Protein AF-A0A7S4B676-F1 (afdb_monomer_lite)

Sequence (400 aa):
EEYGAQPPIELLRQWMDHDGWYDLKDCSFRELVDLQFVCAMGAPGGGRNPITPRYLRHYNLTWCVDYSQTSLERIFKTIITWHLEPFPGDVQSLCTPIVQSTIAIYANIAEQLLPTPAKSHYTYNLRDISKVVQGVLQCTTKSIGTPNDLIRLWLHECLRVFADRLVEAKDTDWFYAQLDAQLDTRFKKSWAEVTETDERRLLFGDFMKEGSSEYECMPDIDALIAKTQTMLEDFNAVSKRPMELVLFPFAIEHVCRILRVIKQPYGNALLVGMGGSGRQSLTTLAAHMATFELFSIELSKNYDNTAWRDDLKRLLVQSGQECKPTVFLFSDTQVKQESMIEDINNILNAGEVPNLFASDEVSQICEGLQGKAKEVGLQETTPAAMWRLFVQMCRSNLHV

Foldseek 3Di:
DPPLDDVVLVLVLCCLVPQFDADPPPRDTDHDPDDDDDDDDDDPDPPDRDDDVSSCVSDDDDDDDDDDLVRQLVVLLVVVLVLCVVADPQLSVCSNLLSNLLVVLLVCLPVPVDADPVLNVSDGDPVLSVQLSLQLSLADNVQDNDNLFSLLSSLVSCCLSHVVSDDDPVVNVVSVVSSQVSCCPRVVDGPCRSVVDPDSDWFWAFLLDPPTRHTHTDPDQVSLQVSLVVLLVVCQVPDPDRDDDDDDSVLSSLLRSLLSQLPRQLRADDDDDDPPPCNLVSNVSSCSSVVAAEQEDDDDPPDDVVNLLVSVLVLLCVQQLVVTQYEYDDDPVNDPDPVSVVQVVCCSPQVGGPPSDDPVRLVVSLVSCPVVCVVVVPPDSDSVVSVVSSSSSSSRRYYD

Structure (mmCIF, N/CA/C/O backbone):
data_AF-A0A7S4B676-F1
#
_entry.id   AF-A0A7S4B676-F1
#
loop_
_atom_site.group_PDB
_atom_site.id
_atom_site.type_symbol
_atom_site.label_atom_id
_atom_site.label_alt_id
_atom_site.label_comp_id
_atom_site.label_asym_id
_atom_site.label_entity_id
_atom_site.label_seq_id
_atom_site.pdbx_PDB_ins_code
_atom_site.Cartn_x
_atom_site.Cartn_y
_atom_site.Cartn_z
_atom_site.occupancy
_atom_site.B_iso_or_equiv
_atom_site.auth_seq_id
_atom_site.auth_comp_id
_atom_site.auth_asym_id
_atom_site.auth_atom_id
_atom_site.pdbx_PDB_model_num
ATOM 1 N N . GLU A 1 1 ? -4.411 -16.084 28.769 1.00 56.50 1 GLU A N 1
ATOM 2 C CA . GLU A 1 1 ? -5.356 -17.140 29.185 1.00 56.50 1 GLU A CA 1
ATOM 3 C C . GLU A 1 1 ? -4.533 -18.422 29.349 1.00 56.50 1 GLU A C 1
ATOM 5 O O . GLU A 1 1 ? -3.588 -18.598 28.590 1.00 56.50 1 GLU A O 1
ATOM 10 N N . GLU A 1 2 ? -4.756 -19.185 30.424 1.00 69.50 2 GLU A N 1
ATOM 11 C CA . GLU A 1 2 ? -3.852 -20.261 30.889 1.00 69.50 2 GLU A CA 1
ATOM 12 C C . GLU A 1 2 ? -4.260 -21.660 30.384 1.00 69.50 2 GLU A C 1
ATOM 14 O O . GLU A 1 2 ? -3.425 -22.560 30.325 1.00 69.50 2 GLU A O 1
ATOM 19 N N . TYR A 1 3 ? -5.521 -21.846 29.974 1.00 76.56 3 TYR A N 1
ATOM 20 C CA . TYR A 1 3 ? -6.116 -23.156 29.683 1.00 76.56 3 TYR A CA 1
ATOM 21 C C . TYR A 1 3 ? -6.433 -23.385 28.194 1.00 76.56 3 TYR A C 1
ATOM 23 O O . TYR A 1 3 ? -7.080 -24.370 27.837 1.00 76.56 3 TYR A O 1
ATOM 31 N N . GLY A 1 4 ? -5.973 -22.503 27.307 1.00 73.88 4 GLY A N 1
ATOM 32 C CA . GLY A 1 4 ? -6.212 -22.559 25.866 1.00 73.88 4 GLY A CA 1
ATOM 33 C C . GLY A 1 4 ? -7.631 -22.161 25.445 1.00 73.88 4 GLY A C 1
ATOM 34 O O . GLY A 1 4 ? -7.992 -22.353 24.279 1.00 73.88 4 GLY A O 1
ATOM 35 N N . ALA A 1 5 ? -8.451 -21.629 26.356 1.00 79.88 5 ALA A N 1
ATOM 36 C CA . ALA A 1 5 ? -9.764 -21.104 26.017 1.00 79.88 5 ALA A CA 1
ATOM 37 C C . ALA A 1 5 ? -9.642 -19.787 25.241 1.00 79.88 5 ALA A C 1
ATOM 39 O O . ALA A 1 5 ? -8.816 -18.923 25.532 1.00 79.88 5 ALA A O 1
ATOM 40 N N . GLN A 1 6 ? -10.521 -19.617 24.256 1.00 86.25 6 GLN A N 1
ATOM 41 C CA . GLN A 1 6 ? -10.619 -18.401 23.455 1.00 86.25 6 GLN A CA 1
ATOM 42 C C . GLN A 1 6 ? -11.992 -17.775 23.729 1.00 86.25 6 GLN A C 1
ATOM 44 O O . GLN A 1 6 ? -12.964 -18.159 23.075 1.00 86.25 6 GLN A O 1
ATOM 49 N N . PRO A 1 7 ? -12.110 -16.848 24.704 1.00 88.56 7 PRO A N 1
ATOM 50 C CA . PRO A 1 7 ? -13.404 -16.328 25.151 1.00 88.56 7 PRO A CA 1
ATOM 51 C C . PRO A 1 7 ? -14.302 -15.778 24.031 1.00 88.56 7 PRO A C 1
ATOM 53 O O . PRO A 1 7 ? -15.489 -16.098 24.044 1.00 88.56 7 PRO A O 1
ATOM 56 N N . PRO A 1 8 ? -13.783 -15.045 23.018 1.00 89.06 8 PRO A N 1
ATOM 57 C CA . PRO A 1 8 ? -14.613 -14.601 21.898 1.00 89.06 8 PRO A CA 1
ATOM 58 C C . PRO A 1 8 ? -15.241 -15.762 21.114 1.00 89.06 8 PRO A C 1
ATOM 60 O O . PRO A 1 8 ? -16.403 -15.691 20.730 1.00 89.06 8 PRO A O 1
ATOM 63 N N . ILE A 1 9 ? -14.505 -16.860 20.921 1.00 90.94 9 ILE A N 1
ATOM 64 C CA . ILE A 1 9 ? -15.008 -18.052 20.224 1.00 90.94 9 ILE A CA 1
ATOM 65 C C . ILE A 1 9 ? -16.059 -18.771 21.064 1.00 90.94 9 ILE A C 1
ATOM 67 O O . ILE A 1 9 ? -17.055 -19.247 20.529 1.00 90.94 9 ILE A O 1
ATOM 71 N N . GLU A 1 10 ? -15.862 -18.852 22.379 1.00 90.81 10 GLU A N 1
ATOM 72 C CA . GLU A 1 10 ? -16.831 -19.493 23.269 1.00 90.81 10 GLU A CA 1
ATOM 73 C C . GLU A 1 10 ? -18.144 -18.703 23.358 1.00 90.81 10 GLU A C 1
ATOM 75 O O . GLU A 1 10 ? -19.202 -19.322 23.435 1.00 90.81 10 GLU A O 1
ATOM 80 N N . LEU A 1 11 ? -18.102 -17.370 23.254 1.00 91.06 11 LEU A N 1
ATOM 81 C CA . LEU A 1 11 ? -19.306 -16.542 23.142 1.00 91.06 11 LEU A CA 1
ATOM 82 C C . LEU A 1 11 ? -20.070 -16.823 21.838 1.00 91.06 11 LEU A C 1
ATOM 84 O O . LEU A 1 11 ? -21.281 -17.034 21.861 1.00 91.06 11 LEU A O 1
ATOM 88 N N . LEU A 1 12 ? -19.363 -16.884 20.705 1.00 92.50 12 LEU A N 1
ATOM 89 C CA . LEU A 1 12 ? -19.975 -17.226 19.416 1.00 92.50 12 LEU A CA 1
ATOM 90 C C . LEU A 1 12 ? -20.537 -18.654 19.419 1.00 92.50 12 LEU A C 1
ATOM 92 O O . LEU A 1 12 ? -21.626 -18.895 18.904 1.00 92.50 12 LEU A O 1
ATOM 96 N N . ARG A 1 13 ? -19.838 -19.600 20.055 1.00 92.19 13 ARG A N 1
ATOM 97 C CA . ARG A 1 13 ? -20.337 -20.965 20.249 1.00 92.19 13 ARG A CA 1
ATOM 98 C C . ARG A 1 13 ? -21.592 -20.990 21.121 1.00 92.19 13 ARG A C 1
ATOM 100 O O . ARG A 1 13 ? -22.526 -21.710 20.793 1.00 92.19 13 ARG A O 1
ATOM 107 N N . GLN A 1 14 ? -21.620 -20.225 22.214 1.00 92.12 14 GLN A N 1
ATOM 108 C CA . GLN A 1 14 ? -22.790 -20.132 23.088 1.00 92.12 14 GLN A CA 1
ATOM 109 C C . GLN A 1 14 ? -24.023 -19.699 22.297 1.00 92.12 14 GLN A C 1
ATOM 111 O O . GLN A 1 14 ? -25.082 -20.295 22.465 1.00 92.12 14 GLN A O 1
ATOM 116 N N . TRP A 1 15 ? -23.869 -18.728 21.397 1.00 92.69 15 TRP A N 1
ATOM 117 C CA . TRP A 1 15 ? -24.949 -18.345 20.501 1.00 92.69 15 TRP A CA 1
ATOM 118 C C . TRP A 1 15 ? -25.387 -19.489 19.585 1.00 92.69 15 TRP A C 1
ATOM 120 O O . TRP A 1 15 ? -26.569 -19.771 19.501 1.00 92.69 15 TRP A O 1
ATOM 130 N N . MET A 1 16 ? -24.456 -20.206 18.955 1.00 92.06 16 MET A N 1
ATOM 131 C CA . MET A 1 16 ? -24.807 -21.319 18.059 1.00 92.06 16 MET A CA 1
ATOM 132 C C . MET A 1 16 ? -25.492 -22.502 18.755 1.00 92.06 16 MET A C 1
ATOM 134 O O . MET A 1 16 ? -26.153 -23.297 18.091 1.00 92.06 16 MET A O 1
ATOM 138 N N . ASP A 1 17 ? -25.291 -22.658 20.065 1.00 92.44 17 ASP A N 1
ATOM 139 C CA . ASP A 1 17 ? -25.903 -23.721 20.867 1.00 92.44 17 ASP A CA 1
ATOM 140 C C . ASP A 1 17 ? -27.237 -23.300 21.512 1.00 92.44 17 ASP A C 1
ATOM 142 O O . ASP A 1 17 ? -28.052 -24.164 21.842 1.00 92.44 17 ASP A O 1
ATOM 146 N N . HIS A 1 18 ? -27.442 -22.001 21.750 1.00 92.44 18 HIS A N 1
ATOM 147 C CA . HIS A 1 18 ? -28.535 -21.492 22.587 1.00 92.44 18 HIS A CA 1
ATOM 148 C C . HIS A 1 18 ? -29.312 -20.313 21.980 1.00 92.44 18 HIS A C 1
ATOM 150 O O . HIS A 1 18 ? -30.177 -19.769 22.656 1.00 92.44 18 HIS A O 1
ATOM 156 N N . ASP A 1 19 ? -28.986 -19.887 20.760 1.00 91.94 19 ASP A N 1
ATOM 157 C CA . ASP A 1 19 ? -29.575 -18.753 20.029 1.00 91.94 19 ASP A CA 1
ATOM 158 C C . ASP A 1 19 ? -29.463 -17.391 20.745 1.00 91.94 19 ASP A C 1
ATOM 160 O O . ASP A 1 19 ? -30.107 -16.403 20.386 1.00 91.94 19 ASP A O 1
ATOM 164 N N . GLY A 1 20 ? -28.599 -17.293 21.759 1.00 92.75 20 GLY A N 1
ATOM 165 C CA . GLY A 1 20 ? -28.489 -16.096 22.582 1.00 92.75 20 GLY A CA 1
ATOM 166 C C . GLY A 1 20 ? -27.471 -16.188 23.711 1.00 92.75 20 GLY A C 1
ATOM 167 O O . GLY A 1 20 ? -26.807 -17.205 23.925 1.00 92.75 20 GLY A O 1
ATOM 168 N N . TRP A 1 21 ? -27.353 -15.098 24.461 1.00 93.06 21 TRP A N 1
ATOM 169 C CA . TRP A 1 21 ? -26.533 -15.020 25.670 1.00 93.06 21 TRP A CA 1
ATOM 170 C C . TRP A 1 21 ? -27.114 -14.016 26.667 1.00 93.06 21 TRP A C 1
ATOM 172 O O . TRP A 1 21 ? -27.976 -13.204 26.336 1.00 93.06 21 TRP A O 1
ATOM 182 N N . TYR A 1 22 ? -26.643 -14.073 27.910 1.00 91.88 22 TYR A N 1
ATOM 183 C CA . TYR A 1 22 ? -27.099 -13.174 28.967 1.00 91.88 22 TYR A CA 1
ATOM 184 C C . TYR A 1 22 ? -26.408 -11.812 28.886 1.00 91.88 22 TYR A C 1
ATOM 186 O O . TYR A 1 22 ? -25.196 -11.734 28.677 1.00 91.88 22 TYR A O 1
ATOM 194 N N . ASP A 1 23 ? -27.169 -10.740 29.085 1.00 89.81 23 ASP A N 1
ATOM 195 C CA . ASP A 1 23 ? -26.604 -9.415 29.320 1.00 89.81 23 ASP A CA 1
ATOM 196 C C . ASP A 1 23 ? -25.967 -9.364 30.717 1.00 89.81 23 ASP A C 1
ATOM 198 O O . ASP A 1 23 ? -26.558 -9.783 31.712 1.00 89.81 23 ASP A O 1
ATOM 202 N N . LEU A 1 24 ? -24.747 -8.836 30.798 1.00 89.62 24 LEU A N 1
ATOM 203 C CA . LEU A 1 24 ? -24.002 -8.719 32.050 1.00 89.62 24 LEU A CA 1
ATOM 204 C C . LEU A 1 24 ? -24.582 -7.667 33.014 1.00 89.62 24 LEU A C 1
ATOM 206 O O . LEU A 1 24 ? -24.238 -7.687 34.193 1.00 89.62 24 LEU A O 1
ATOM 210 N N . LYS A 1 25 ? -25.410 -6.728 32.536 1.00 91.00 25 LYS A N 1
ATOM 211 C CA . LYS A 1 25 ? -25.968 -5.632 33.345 1.00 91.00 25 LYS A CA 1
ATOM 212 C C . LYS A 1 25 ? -27.256 -6.017 34.059 1.00 91.00 25 LYS A C 1
ATOM 214 O O . LYS A 1 25 ? -27.397 -5.715 35.240 1.00 91.00 25 LYS A O 1
ATOM 219 N N . ASP A 1 26 ? -28.196 -6.625 33.344 1.00 93.38 26 ASP A N 1
ATOM 220 C CA . ASP A 1 26 ? -29.534 -6.933 33.862 1.00 93.38 26 ASP A CA 1
ATOM 221 C C . ASP A 1 26 ? -29.824 -8.439 33.961 1.00 93.38 26 ASP A C 1
ATOM 223 O O . ASP A 1 26 ? -30.895 -8.823 34.429 1.00 93.38 26 ASP A O 1
ATOM 227 N N . CYS A 1 27 ? -28.867 -9.292 33.571 1.00 91.00 27 CYS A N 1
ATOM 228 C CA . CYS A 1 27 ? -28.997 -10.749 33.560 1.00 91.00 27 CYS A CA 1
ATOM 229 C C . CYS A 1 27 ? -30.192 -11.255 32.732 1.00 91.00 27 CYS A C 1
ATOM 231 O O . CYS A 1 27 ? -30.662 -12.374 32.948 1.00 91.00 27 CYS A O 1
ATOM 233 N N . SER A 1 28 ? -30.692 -10.457 31.785 1.00 94.50 28 SER A N 1
ATOM 234 C CA . SER A 1 28 ? -31.713 -10.890 30.835 1.00 94.50 28 SER A CA 1
ATOM 235 C C . SER A 1 28 ? -31.092 -11.751 29.736 1.00 94.50 28 SER A C 1
ATOM 237 O O . SER A 1 28 ? -29.962 -11.514 29.300 1.00 94.50 28 SER A O 1
ATOM 239 N N . PHE A 1 29 ? -31.814 -12.781 29.290 1.00 92.75 29 PHE A N 1
ATOM 240 C CA . PHE A 1 29 ? -31.396 -13.573 28.138 1.00 92.75 29 PHE A CA 1
ATOM 241 C C . PHE A 1 29 ? -31.747 -12.820 26.853 1.00 92.75 29 PHE A C 1
ATOM 243 O O . PHE A 1 29 ? -32.916 -12.517 26.613 1.00 92.75 29 PHE A O 1
ATOM 250 N N . ARG A 1 30 ? -30.738 -12.513 26.036 1.00 91.25 30 ARG A N 1
ATOM 251 C CA . ARG A 1 30 ? -30.914 -11.882 24.729 1.00 91.25 30 ARG A CA 1
ATOM 252 C C . ARG A 1 30 ? -30.871 -12.950 23.648 1.00 91.25 30 ARG A C 1
ATOM 254 O O . ARG A 1 30 ? -29.803 -13.475 23.345 1.00 91.25 30 ARG A O 1
ATOM 261 N N . GLU A 1 31 ? -32.032 -13.236 23.077 1.00 93.00 31 GLU A N 1
ATOM 262 C CA . GLU A 1 31 ? -32.176 -14.067 21.883 1.00 93.00 31 GLU A CA 1
ATOM 263 C C . GLU A 1 31 ? -31.868 -13.222 20.638 1.00 93.00 31 GLU A C 1
ATOM 265 O O . GLU A 1 31 ? -32.379 -12.107 20.497 1.00 93.00 31 GLU A O 1
ATOM 270 N N . LEU A 1 32 ? -31.005 -13.722 19.752 1.00 90.38 32 LEU A N 1
ATOM 271 C CA . LEU A 1 32 ? -30.698 -13.064 18.482 1.00 90.38 32 LEU A CA 1
ATOM 272 C C . LEU A 1 32 ? -31.254 -13.913 17.344 1.00 90.38 32 LEU A C 1
ATOM 274 O O . LEU A 1 32 ? -30.840 -15.054 17.152 1.00 90.38 32 LEU A O 1
ATOM 278 N N . VAL A 1 33 ? -32.170 -13.325 16.582 1.00 91.06 33 VAL A N 1
ATOM 279 C CA . VAL A 1 33 ? -32.917 -13.989 15.508 1.00 91.06 33 VAL A CA 1
ATOM 280 C C . VAL A 1 33 ? -32.342 -13.580 14.146 1.00 91.06 33 VAL A C 1
ATOM 282 O O . VAL A 1 33 ? -31.812 -12.478 14.003 1.00 91.06 33 VAL A O 1
ATOM 285 N N . ASP A 1 34 ? -32.445 -14.465 13.151 1.00 89.81 34 ASP A N 1
ATOM 286 C CA . ASP A 1 34 ? -32.069 -14.225 11.747 1.00 89.81 34 ASP A CA 1
ATOM 287 C C . ASP A 1 34 ? -30.595 -13.832 11.514 1.00 89.81 34 ASP A C 1
ATOM 289 O O . ASP A 1 34 ? -30.275 -12.936 10.730 1.00 89.81 34 ASP A O 1
ATOM 293 N N . LEU A 1 35 ? -29.665 -14.539 12.165 1.00 89.56 35 LEU A N 1
ATOM 294 C CA . LEU A 1 35 ? -28.226 -14.387 11.930 1.00 89.56 35 LEU A CA 1
ATOM 295 C C . LEU A 1 35 ? -27.658 -15.524 11.077 1.00 89.56 35 LEU A C 1
ATOM 297 O O . LEU A 1 35 ? -27.974 -16.697 11.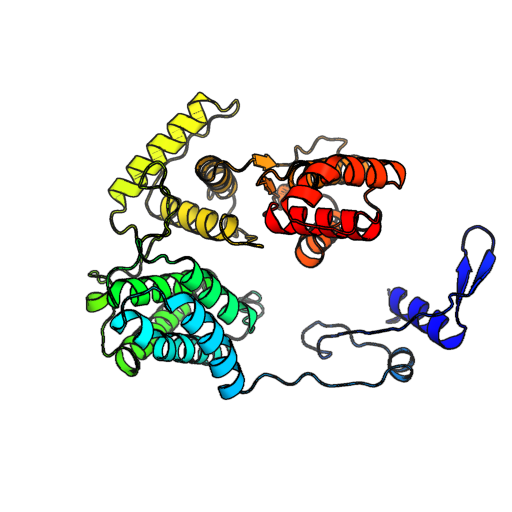267 1.00 89.56 35 LEU A O 1
ATOM 301 N N . GLN A 1 36 ? -26.737 -15.176 10.177 1.00 90.81 36 GLN A N 1
ATOM 302 C CA . GLN A 1 36 ? -25.950 -16.138 9.412 1.00 90.81 36 GLN A CA 1
ATOM 303 C C . GLN A 1 36 ? -24.459 -15.870 9.611 1.00 90.81 36 GLN A C 1
ATOM 305 O O . GLN A 1 36 ? -23.976 -14.761 9.390 1.00 90.81 36 GLN A O 1
ATOM 310 N N . PHE A 1 37 ? -23.718 -16.909 9.994 1.00 90.19 37 PHE A N 1
ATOM 311 C CA . PHE A 1 37 ? -22.280 -16.816 10.211 1.00 90.19 37 PHE A CA 1
ATOM 312 C C . PHE A 1 37 ? -21.509 -17.273 8.979 1.00 90.19 37 PHE A C 1
ATOM 314 O O . PHE A 1 37 ? -21.667 -18.397 8.504 1.00 90.19 37 PHE A O 1
ATOM 321 N N . VAL A 1 38 ? -20.613 -16.408 8.509 1.00 92.50 38 VAL A N 1
ATOM 322 C CA . VAL A 1 38 ? -19.595 -16.732 7.509 1.00 92.50 38 VAL A CA 1
ATOM 323 C C . VAL A 1 38 ? -18.249 -16.331 8.093 1.00 92.50 38 VAL A C 1
ATOM 325 O O . VAL A 1 38 ? -18.062 -15.191 8.514 1.00 92.50 38 VAL A O 1
ATOM 328 N N . CYS A 1 39 ? -17.314 -17.275 8.154 1.00 89.69 39 CYS A N 1
ATOM 329 C CA . CYS A 1 39 ? -16.006 -17.064 8.765 1.00 89.69 39 CYS A CA 1
ATOM 330 C C . CYS A 1 39 ? -14.894 -17.513 7.815 1.00 89.69 39 CYS A C 1
ATOM 332 O O . CYS A 1 39 ? -15.055 -18.471 7.063 1.00 89.69 39 CYS A O 1
ATOM 334 N N . ALA A 1 40 ? -13.749 -16.839 7.888 1.00 89.50 40 ALA A N 1
ATOM 335 C CA . ALA A 1 40 ? -12.525 -17.233 7.206 1.00 89.50 40 ALA A CA 1
ATOM 336 C C . ALA A 1 40 ? -11.387 -17.291 8.228 1.00 89.50 40 ALA A C 1
ATOM 338 O O . ALA A 1 40 ? -11.281 -16.425 9.095 1.00 89.50 40 ALA A O 1
ATOM 339 N N . MET A 1 41 ? -10.537 -18.309 8.125 1.00 87.06 41 MET A N 1
ATOM 340 C CA . MET A 1 41 ? -9.364 -18.466 8.981 1.00 87.06 41 MET A CA 1
ATOM 341 C C . MET A 1 41 ? -8.167 -18.935 8.160 1.00 87.06 41 MET A C 1
ATOM 343 O O . MET A 1 41 ? -8.317 -19.639 7.162 1.00 87.06 41 MET A O 1
ATOM 347 N N . GLY A 1 42 ? -6.967 -18.556 8.594 1.00 84.38 42 GLY A N 1
ATOM 348 C CA . GLY A 1 42 ? -5.747 -19.170 8.085 1.00 84.38 42 GLY A CA 1
ATOM 349 C C . GLY A 1 42 ? -5.607 -20.603 8.600 1.00 84.38 42 GLY A C 1
ATOM 350 O O . GLY A 1 42 ? -6.080 -20.912 9.692 1.00 84.38 42 GLY A O 1
ATOM 351 N N . ALA A 1 43 ? -4.924 -21.464 7.843 1.00 80.75 43 ALA A N 1
ATOM 352 C CA . ALA A 1 43 ? -4.600 -22.805 8.323 1.00 80.75 43 ALA A CA 1
ATOM 353 C C . ALA A 1 43 ? -3.840 -22.731 9.669 1.00 80.75 43 ALA A C 1
ATOM 355 O O . ALA A 1 43 ? -2.963 -21.866 9.812 1.00 80.75 43 ALA A O 1
ATOM 356 N N . PRO A 1 44 ? -4.178 -23.590 10.651 1.00 77.75 44 PRO A N 1
ATOM 357 C CA . PRO A 1 44 ? -3.502 -23.614 11.944 1.00 77.75 44 PRO A CA 1
ATOM 358 C C . PRO A 1 44 ? -2.034 -24.030 11.775 1.00 77.75 44 PRO A C 1
ATOM 360 O O . PRO A 1 44 ? -1.724 -24.918 10.983 1.00 77.75 44 PRO A O 1
ATOM 363 N N . GLY A 1 45 ? -1.133 -23.390 12.526 1.00 74.12 45 GLY A N 1
ATOM 364 C CA . GLY A 1 45 ? 0.319 -23.555 12.384 1.00 74.12 45 GLY A CA 1
ATOM 365 C C . GLY A 1 45 ? 1.047 -22.239 12.084 1.00 74.12 45 GLY A C 1
ATOM 366 O O . GLY A 1 45 ? 0.422 -21.199 11.885 1.00 74.12 45 GLY A O 1
ATOM 367 N N . GLY A 1 46 ? 2.385 -22.258 12.114 1.00 67.69 46 GLY A N 1
ATOM 368 C CA . GLY A 1 46 ? 3.209 -21.072 11.822 1.00 67.69 46 GLY A CA 1
ATOM 369 C C . GLY A 1 46 ? 2.956 -19.874 12.751 1.00 67.69 46 GLY A C 1
ATOM 370 O O . GLY A 1 46 ? 3.054 -18.734 12.311 1.00 67.69 46 GLY A O 1
ATOM 371 N N . GLY A 1 47 ? 2.570 -20.123 14.008 1.00 67.94 47 GLY A N 1
ATOM 372 C CA . GLY A 1 47 ? 2.218 -19.085 14.989 1.00 67.94 47 GLY A CA 1
ATOM 373 C C . GLY A 1 47 ? 0.731 -18.708 15.037 1.00 67.94 47 GLY A C 1
ATOM 374 O O . GLY A 1 47 ? 0.346 -17.888 15.863 1.00 67.94 47 GLY A O 1
ATOM 375 N N . ARG A 1 48 ? -0.124 -19.306 14.194 1.00 80.50 48 ARG A N 1
ATOM 376 C CA . ARG A 1 48 ? -1.583 -19.111 14.244 1.00 80.50 48 ARG A CA 1
ATOM 377 C C . ARG A 1 48 ? -2.240 -20.076 15.225 1.00 80.50 48 ARG A C 1
ATOM 379 O O . ARG A 1 48 ? -1.972 -21.279 15.184 1.00 80.50 48 ARG A O 1
ATOM 386 N N . ASN A 1 49 ? -3.140 -19.547 16.052 1.00 81.50 49 ASN A N 1
ATOM 387 C CA . ASN A 1 49 ? -3.859 -20.330 17.052 1.00 81.50 49 ASN A CA 1
ATOM 388 C C . ASN A 1 49 ? -4.865 -21.290 16.393 1.00 81.50 49 ASN A C 1
ATOM 390 O O . ASN A 1 49 ? -5.601 -20.877 15.493 1.00 81.50 49 ASN A O 1
ATOM 394 N N . PRO A 1 50 ? -4.932 -22.560 16.831 1.00 84.06 50 PRO A N 1
ATOM 395 C CA . PRO A 1 50 ? -5.960 -23.481 16.372 1.00 84.06 50 PRO A CA 1
ATOM 396 C C . PRO A 1 50 ? -7.334 -23.076 16.919 1.00 84.06 50 PRO A C 1
ATOM 398 O O . PRO A 1 50 ? -7.457 -22.579 18.039 1.00 84.06 50 PRO A O 1
ATOM 401 N N . ILE A 1 51 ? -8.377 -23.333 16.133 1.00 88.00 51 ILE A N 1
ATOM 402 C CA . ILE A 1 51 ? -9.770 -23.140 16.544 1.00 88.00 51 ILE A CA 1
ATOM 403 C C . ILE A 1 51 ? -10.278 -24.412 17.225 1.00 88.00 51 ILE A C 1
ATOM 405 O O . ILE A 1 51 ? -9.938 -25.527 16.822 1.00 88.00 51 ILE A O 1
ATOM 409 N N . THR A 1 52 ? -11.097 -24.261 18.267 1.00 88.38 52 THR A N 1
ATOM 410 C CA . THR A 1 52 ? -11.601 -25.406 19.030 1.00 88.38 52 THR A CA 1
ATOM 411 C C . THR A 1 52 ? -12.542 -26.272 18.171 1.00 88.38 52 THR A C 1
ATOM 413 O O . THR A 1 52 ? -13.459 -25.747 17.531 1.00 88.38 52 THR A O 1
ATOM 416 N N . PRO A 1 53 ? -12.405 -27.616 18.183 1.00 89.12 53 PRO A N 1
ATOM 417 C CA . PRO A 1 53 ? -13.299 -28.506 17.430 1.00 89.12 53 PRO A CA 1
ATOM 418 C C . PRO A 1 53 ? -14.781 -28.347 17.796 1.00 89.12 53 PRO A C 1
ATOM 420 O O . PRO A 1 53 ? -15.660 -28.550 16.961 1.00 89.12 53 PRO A O 1
ATOM 423 N N . ARG A 1 54 ? -15.062 -27.937 19.042 1.00 91.19 54 ARG A N 1
ATOM 424 C CA . ARG A 1 54 ? -16.420 -27.653 19.530 1.00 91.19 54 ARG A CA 1
ATOM 425 C C . ARG A 1 54 ? -17.088 -26.501 18.790 1.00 91.19 54 ARG A C 1
ATOM 427 O O . ARG A 1 54 ? -18.299 -26.522 18.655 1.00 91.19 54 ARG A O 1
ATOM 434 N N . TYR A 1 55 ? -16.319 -25.517 18.335 1.00 91.31 55 TYR A N 1
ATOM 435 C CA . TYR A 1 55 ? -16.844 -24.429 17.522 1.00 91.31 55 TYR A CA 1
ATOM 436 C C . TYR A 1 55 ? -16.961 -24.849 16.054 1.00 91.31 55 TYR A C 1
ATOM 438 O O . TYR A 1 55 ? -17.997 -24.646 15.430 1.00 91.31 55 TYR A O 1
ATOM 446 N N . LEU A 1 56 ? -15.942 -25.541 15.526 1.00 91.38 56 LEU A N 1
ATOM 447 C CA . LEU A 1 56 ? -15.920 -25.997 14.130 1.00 91.38 56 LEU A CA 1
ATOM 448 C C . LEU A 1 56 ? -17.081 -26.936 13.769 1.00 91.38 56 LEU A C 1
ATOM 450 O O . LEU A 1 56 ? -17.490 -26.947 12.613 1.00 91.38 56 LEU A O 1
ATOM 454 N N . ARG A 1 57 ? -17.648 -27.682 14.731 1.00 93.00 57 ARG A N 1
ATOM 455 C CA . ARG A 1 57 ? -18.794 -28.585 14.491 1.00 93.00 57 ARG A CA 1
ATOM 456 C C . ARG A 1 57 ? -20.038 -27.886 13.926 1.00 93.00 57 ARG A C 1
ATOM 458 O O . ARG A 1 57 ? -20.875 -28.558 13.337 1.00 93.00 57 ARG A O 1
ATOM 465 N N . HIS A 1 58 ? -20.175 -26.577 14.146 1.00 93.38 58 HIS A N 1
ATOM 466 C CA . HIS A 1 58 ? -21.316 -25.786 13.677 1.00 93.38 58 HIS A CA 1
ATOM 467 C C . HIS A 1 58 ? -21.144 -25.279 12.239 1.00 93.38 58 HIS A C 1
ATOM 469 O O . HIS A 1 58 ? -22.073 -24.707 11.673 1.00 93.38 58 HIS A O 1
ATOM 475 N N . TYR A 1 59 ? -19.970 -25.483 11.637 1.00 93.69 59 TYR A N 1
ATOM 476 C CA . TYR A 1 59 ? -19.633 -24.967 10.319 1.00 93.69 59 TYR A CA 1
ATOM 477 C C . TYR A 1 59 ? -19.442 -26.083 9.299 1.00 93.69 59 TYR A C 1
ATOM 479 O O . TYR A 1 59 ? -18.894 -27.145 9.587 1.00 93.69 59 TYR A O 1
ATOM 487 N N . ASN A 1 60 ? -19.792 -25.774 8.053 1.00 93.25 60 ASN A N 1
ATOM 488 C CA . ASN A 1 60 ? -19.305 -26.518 6.901 1.00 93.25 60 ASN A CA 1
ATOM 489 C C . ASN A 1 60 ? -17.961 -25.923 6.473 1.00 93.25 60 ASN A C 1
ATOM 491 O O . ASN A 1 60 ? -17.888 -24.752 6.100 1.00 93.25 60 ASN A O 1
ATOM 495 N N . LEU A 1 61 ? -16.894 -26.718 6.542 1.00 90.94 61 LEU A N 1
ATOM 496 C CA . LEU A 1 61 ? -15.549 -26.258 6.209 1.00 90.94 61 LEU A CA 1
ATOM 497 C C . LEU A 1 61 ? -15.278 -26.406 4.712 1.00 90.94 61 LEU A C 1
ATOM 499 O O . LEU A 1 61 ? -15.282 -27.512 4.172 1.00 90.94 61 LEU A O 1
ATOM 503 N N . THR A 1 62 ? -14.985 -25.288 4.054 1.00 92.44 62 THR A N 1
ATOM 504 C CA . THR A 1 62 ? -14.521 -25.240 2.664 1.00 92.44 62 THR A CA 1
ATOM 505 C C . THR A 1 62 ? -13.086 -24.737 2.615 1.00 92.44 62 THR A C 1
ATOM 507 O O . THR A 1 62 ? -12.771 -23.702 3.201 1.00 92.44 62 THR A O 1
ATOM 510 N N . TRP A 1 63 ? -12.216 -25.446 1.898 1.00 88.94 63 TRP A N 1
ATOM 511 C CA . TRP A 1 63 ? -10.807 -25.083 1.770 1.00 88.94 63 TRP A CA 1
ATOM 512 C C . TRP A 1 63 ? -10.584 -24.209 0.536 1.00 88.94 63 TRP A C 1
ATOM 514 O O . TRP A 1 63 ? -10.817 -24.646 -0.590 1.00 88.94 63 TRP A O 1
ATOM 524 N N . CYS A 1 64 ? -10.100 -22.986 0.746 1.00 86.31 64 CYS A N 1
ATOM 525 C CA . CYS A 1 64 ? -9.601 -22.142 -0.335 1.00 86.31 64 CYS A CA 1
ATOM 526 C C . CYS A 1 64 ? -8.178 -22.584 -0.682 1.00 86.31 64 CYS A C 1
ATOM 528 O O . CYS A 1 64 ? -7.244 -22.305 0.067 1.00 86.31 64 CYS A O 1
ATOM 530 N N . VAL A 1 65 ? -8.035 -23.306 -1.791 1.00 87.31 65 VAL A N 1
ATOM 531 C CA . VAL A 1 65 ? -6.728 -23.704 -2.328 1.00 87.31 65 VAL A CA 1
ATOM 532 C C . VAL A 1 65 ? -6.057 -22.541 -3.049 1.00 87.31 65 VAL A C 1
ATOM 534 O O . VAL A 1 65 ? -6.727 -21.623 -3.530 1.00 87.31 65 VAL A O 1
ATOM 537 N N . ASP A 1 66 ? -4.733 -22.605 -3.150 1.00 83.75 66 ASP A N 1
ATOM 538 C CA . ASP A 1 66 ? -3.966 -21.623 -3.905 1.00 83.75 66 ASP A CA 1
ATOM 539 C C . ASP A 1 66 ? -4.375 -21.608 -5.384 1.00 83.75 66 ASP A C 1
ATOM 541 O O . ASP A 1 66 ? -4.758 -22.620 -5.982 1.00 83.75 66 ASP A O 1
ATOM 545 N N . TYR A 1 67 ? -4.306 -20.423 -5.989 1.00 87.19 67 TYR A N 1
ATOM 546 C CA . TYR A 1 67 ? -4.654 -20.248 -7.393 1.00 87.19 67 TYR A CA 1
ATOM 547 C C . TYR A 1 67 ? -3.629 -20.937 -8.293 1.00 87.19 67 TYR A C 1
ATOM 549 O O . TYR A 1 67 ? -2.423 -20.765 -8.132 1.00 87.19 67 TYR A O 1
ATOM 557 N N . SER A 1 68 ? -4.117 -21.642 -9.317 1.00 91.12 68 SER A N 1
ATOM 558 C CA . SER A 1 68 ? -3.244 -22.125 -10.389 1.00 91.12 68 SER A CA 1
ATOM 559 C C . SER A 1 68 ? -2.560 -20.954 -11.103 1.00 91.12 68 SER A C 1
ATOM 561 O O . SER A 1 68 ? -3.156 -19.880 -11.256 1.00 91.12 68 SER A O 1
ATOM 563 N N . GLN A 1 69 ? -1.352 -21.178 -11.623 1.00 90.50 69 GLN A N 1
ATOM 564 C CA . GLN A 1 69 ? -0.636 -20.184 -12.427 1.00 90.50 69 GLN A CA 1
ATOM 565 C C . GLN A 1 69 ? -1.492 -19.671 -13.598 1.00 90.50 69 GLN A C 1
ATOM 567 O O . GLN A 1 69 ? -1.586 -18.468 -13.815 1.00 90.50 69 GLN A O 1
ATOM 572 N N . THR A 1 70 ? -2.210 -20.561 -14.286 1.00 94.00 70 THR A N 1
ATOM 573 C CA . THR A 1 70 ? -3.161 -20.211 -15.354 1.00 94.00 70 THR A CA 1
ATOM 574 C C . THR A 1 70 ? -4.285 -19.285 -14.889 1.00 94.00 70 THR A C 1
ATOM 576 O O . THR A 1 70 ? -4.686 -18.378 -15.621 1.00 94.00 70 THR A O 1
ATOM 579 N N . SER A 1 71 ? -4.795 -19.479 -13.669 1.00 94.19 71 SER A N 1
ATOM 580 C CA . SER A 1 71 ? -5.818 -18.602 -13.093 1.00 94.19 71 SER A CA 1
ATOM 581 C C . SER A 1 71 ? -5.251 -17.213 -12.803 1.00 94.19 71 SER A C 1
ATOM 583 O O . SER A 1 71 ? -5.892 -16.223 -13.154 1.00 94.19 71 SER A O 1
ATOM 585 N N . LEU A 1 72 ? -4.054 -17.142 -12.209 1.00 94.00 72 LEU A N 1
ATOM 586 C CA . LEU A 1 72 ? -3.368 -15.879 -11.921 1.00 94.00 72 LEU A CA 1
ATOM 587 C C . LEU A 1 72 ? -3.060 -15.109 -13.207 1.00 94.00 72 LEU A C 1
ATOM 589 O O . LEU A 1 72 ? -3.380 -13.924 -13.301 1.00 94.00 72 LEU A O 1
ATOM 593 N N . GLU A 1 73 ? -2.520 -15.793 -14.218 1.00 95.62 73 GLU A N 1
ATOM 594 C CA . GLU A 1 73 ? -2.246 -15.204 -15.528 1.00 95.62 73 GLU A CA 1
ATOM 595 C C . GLU A 1 73 ? -3.515 -14.607 -16.134 1.00 95.62 73 GLU A C 1
ATOM 597 O O . GLU A 1 73 ? -3.502 -13.455 -16.560 1.00 95.62 73 GLU A O 1
ATOM 602 N N . ARG A 1 74 ? -4.638 -15.335 -16.110 1.00 96.62 74 ARG A N 1
ATOM 603 C CA . ARG A 1 74 ? -5.914 -14.832 -16.635 1.00 96.62 74 ARG A CA 1
ATOM 604 C C . ARG A 1 74 ? -6.399 -13.584 -15.896 1.00 96.62 74 ARG A C 1
ATOM 606 O O . ARG A 1 74 ? -6.820 -12.631 -16.549 1.00 96.62 74 ARG A O 1
ATOM 613 N N . ILE A 1 75 ? -6.355 -13.584 -14.562 1.00 95.81 75 ILE A N 1
ATOM 614 C CA . ILE A 1 75 ? -6.832 -12.464 -13.737 1.00 95.81 75 ILE A CA 1
ATOM 615 C C . ILE A 1 75 ? -6.027 -11.200 -14.051 1.00 95.81 75 ILE A C 1
ATOM 617 O O . ILE A 1 75 ? -6.594 -10.195 -14.477 1.00 95.81 75 ILE A O 1
ATOM 621 N N . PHE A 1 76 ? -4.702 -11.258 -13.905 1.00 96.50 76 PHE A N 1
ATOM 622 C CA . PHE A 1 76 ? -3.862 -10.070 -14.051 1.00 96.50 76 PHE A CA 1
ATOM 623 C C . PHE A 1 76 ? -3.711 -9.624 -15.505 1.00 96.50 76 PHE A C 1
ATOM 625 O O . PHE A 1 76 ? -3.669 -8.423 -15.765 1.00 96.50 76 PHE A O 1
ATOM 632 N N . LYS A 1 77 ? -3.727 -10.555 -16.468 1.00 96.44 77 LYS A N 1
ATOM 633 C CA . LYS A 1 77 ? -3.754 -10.200 -17.892 1.00 96.44 77 LYS A CA 1
ATOM 634 C C . LYS A 1 77 ? -5.017 -9.434 -18.252 1.00 96.44 77 LYS A C 1
ATOM 636 O O . LYS A 1 77 ? -4.916 -8.451 -18.974 1.00 96.44 77 LYS A O 1
ATOM 641 N N . THR A 1 78 ? -6.179 -9.836 -17.736 1.00 97.00 78 THR A N 1
ATOM 642 C CA . THR A 1 78 ? -7.444 -9.126 -17.998 1.00 97.00 78 THR A CA 1
ATOM 643 C C . THR A 1 78 ? -7.370 -7.681 -17.503 1.00 97.00 78 THR A C 1
ATOM 645 O O . THR A 1 78 ? -7.704 -6.766 -18.247 1.00 97.00 78 THR A O 1
ATOM 648 N N . ILE A 1 79 ? -6.858 -7.474 -16.286 1.00 96.50 79 ILE A N 1
ATOM 649 C CA . ILE A 1 79 ? -6.726 -6.144 -15.675 1.00 96.50 79 ILE A CA 1
ATOM 650 C C . ILE A 1 79 ? -5.757 -5.259 -16.473 1.00 96.50 79 ILE A C 1
ATOM 652 O O . ILE A 1 79 ? -6.110 -4.144 -16.849 1.00 96.50 79 ILE A O 1
ATOM 656 N N . ILE A 1 80 ? -4.550 -5.756 -16.768 1.00 96.31 80 ILE A N 1
ATOM 657 C CA . ILE A 1 80 ? -3.536 -4.967 -17.483 1.00 96.31 80 ILE A CA 1
ATOM 658 C C . ILE A 1 80 ? -3.947 -4.721 -18.937 1.00 96.31 80 ILE A C 1
ATOM 660 O O . ILE A 1 80 ? -3.736 -3.625 -19.439 1.00 96.31 80 ILE A O 1
ATOM 664 N N . THR A 1 81 ? -4.546 -5.702 -19.618 1.00 96.56 81 THR A N 1
ATOM 665 C CA . THR A 1 81 ? -4.998 -5.524 -21.011 1.00 96.56 81 THR A CA 1
ATOM 666 C C . THR A 1 81 ? -6.045 -4.419 -21.101 1.00 96.56 81 THR A C 1
ATOM 668 O O . THR A 1 81 ? -5.953 -3.581 -21.989 1.00 96.56 81 THR A O 1
ATOM 671 N N . TRP A 1 82 ? -7.001 -4.391 -20.166 1.00 96.56 82 TRP A N 1
ATOM 672 C CA . TRP A 1 82 ? -8.011 -3.334 -20.105 1.00 96.56 82 TRP A CA 1
ATOM 673 C C . TRP A 1 82 ? -7.380 -1.953 -19.890 1.00 96.56 82 TRP A C 1
ATOM 675 O O . TRP A 1 82 ? -7.714 -1.006 -20.591 1.00 96.56 82 TRP A O 1
ATOM 685 N N . HIS A 1 83 ? -6.408 -1.846 -18.980 1.00 95.62 83 HIS A N 1
ATOM 686 C CA . HIS A 1 83 ? -5.699 -0.584 -18.744 1.00 95.62 83 HIS A CA 1
ATOM 687 C C . HIS A 1 83 ? -4.855 -0.127 -19.934 1.00 95.62 83 HIS A C 1
ATOM 689 O O . HIS A 1 83 ? -4.756 1.067 -20.189 1.00 95.62 83 HIS A O 1
ATOM 695 N N . LEU A 1 84 ? -4.239 -1.065 -20.661 1.00 95.50 84 LEU A N 1
ATOM 696 C CA . LEU A 1 84 ? -3.363 -0.760 -21.793 1.00 95.50 84 LEU A CA 1
ATOM 697 C C . LEU A 1 84 ? -4.114 -0.516 -23.113 1.00 95.50 84 LEU A C 1
ATOM 699 O O . LEU A 1 84 ? -3.484 -0.105 -24.082 1.00 95.50 84 LEU A O 1
ATOM 703 N N . GLU A 1 85 ? -5.435 -0.703 -23.172 1.00 95.06 85 GLU A N 1
ATOM 704 C CA . GLU A 1 85 ? -6.251 -0.466 -24.374 1.00 95.06 85 GLU A CA 1
ATOM 705 C C . GLU A 1 85 ? -5.995 0.891 -25.081 1.00 95.06 85 GLU A C 1
ATOM 707 O O . GLU A 1 85 ? -5.870 0.891 -26.308 1.00 95.06 85 GLU A O 1
ATOM 712 N N . PRO A 1 86 ? -5.847 2.039 -24.381 1.00 94.94 86 PRO A N 1
ATOM 713 C CA . PRO A 1 86 ? -5.569 3.323 -25.030 1.00 94.94 86 PRO A CA 1
ATOM 714 C C . PRO A 1 86 ? -4.096 3.530 -25.438 1.00 94.94 86 PRO A C 1
ATOM 716 O O . PRO A 1 86 ? -3.775 4.559 -26.031 1.00 94.94 86 PRO A O 1
ATOM 719 N N . PHE A 1 87 ? -3.187 2.607 -25.109 1.00 95.31 87 PHE A N 1
ATOM 720 C CA . PHE A 1 87 ? -1.749 2.738 -25.373 1.00 95.31 87 PHE A CA 1
ATOM 721 C C . PHE A 1 87 ? -1.377 2.228 -26.775 1.00 95.31 87 PHE A C 1
ATOM 723 O O . PHE A 1 87 ? -2.140 1.479 -27.385 1.00 95.31 87 PHE A O 1
ATOM 730 N N . PRO A 1 88 ? -0.190 2.580 -27.300 1.00 94.31 88 PRO A N 1
ATOM 731 C CA . PRO A 1 88 ? 0.327 2.018 -28.546 1.00 94.31 88 PRO A CA 1
ATOM 732 C C . PRO A 1 88 ? 0.356 0.476 -28.560 1.00 94.31 88 PRO A C 1
ATOM 734 O O . PRO A 1 88 ? 0.578 -0.174 -27.538 1.00 94.31 88 PRO A O 1
ATOM 737 N N . GLY A 1 89 ? 0.123 -0.136 -29.727 1.00 93.12 89 GLY A N 1
ATOM 738 C CA . GLY A 1 89 ? -0.037 -1.595 -29.844 1.00 93.12 89 GLY A CA 1
ATOM 739 C C . GLY A 1 89 ? 1.215 -2.407 -29.476 1.00 93.12 89 GLY A C 1
ATOM 740 O O . GLY A 1 89 ? 1.114 -3.533 -28.986 1.00 93.12 89 GLY A O 1
ATOM 741 N N . ASP A 1 90 ? 2.400 -1.831 -29.656 1.00 93.81 90 ASP A N 1
ATOM 742 C CA . ASP A 1 90 ? 3.670 -2.388 -29.190 1.00 93.81 90 ASP A CA 1
ATOM 743 C C . ASP A 1 90 ? 3.751 -2.421 -27.654 1.00 93.81 90 ASP A C 1
ATOM 745 O O . ASP A 1 90 ? 4.171 -3.432 -27.091 1.00 93.81 90 ASP A O 1
ATOM 749 N N . VAL A 1 91 ? 3.259 -1.388 -26.967 1.00 94.75 91 VAL A N 1
ATOM 750 C CA . VAL A 1 91 ? 3.121 -1.355 -25.500 1.00 94.75 91 VAL A CA 1
ATOM 751 C C . VAL A 1 91 ? 2.087 -2.381 -25.024 1.00 94.75 91 VAL A C 1
ATOM 753 O O . VAL A 1 91 ? 2.357 -3.140 -24.093 1.00 94.75 91 VAL A O 1
ATOM 756 N N . GLN A 1 92 ? 0.937 -2.488 -25.698 1.00 94.56 92 GLN A N 1
ATOM 757 C CA . GLN A 1 92 ? -0.094 -3.485 -25.369 1.00 94.56 92 GLN A CA 1
ATOM 758 C C . GLN A 1 92 ? 0.436 -4.926 -25.432 1.00 94.56 92 GLN A C 1
ATOM 760 O O . GLN A 1 92 ? 0.091 -5.766 -24.594 1.00 94.56 92 GLN A O 1
ATOM 765 N N . SER A 1 93 ? 1.323 -5.214 -26.392 1.00 94.75 93 SER A N 1
ATOM 766 C CA . SER A 1 93 ? 1.919 -6.544 -26.565 1.00 94.75 93 SER A CA 1
ATOM 767 C C . SER A 1 93 ? 2.728 -7.016 -25.344 1.00 94.75 93 SER A C 1
ATOM 769 O O . SER A 1 93 ? 2.829 -8.222 -25.095 1.00 94.75 93 SER A O 1
ATOM 771 N N . LEU A 1 94 ? 3.222 -6.083 -24.518 1.00 95.69 94 LEU A N 1
ATOM 772 C CA . LEU A 1 94 ? 3.992 -6.370 -23.304 1.00 95.69 94 LEU A CA 1
ATOM 773 C C . LEU A 1 94 ? 3.148 -6.885 -22.134 1.00 95.69 94 LEU A C 1
ATOM 775 O O . LEU A 1 94 ? 3.711 -7.401 -21.167 1.00 95.69 94 LEU A O 1
ATOM 779 N N . CYS A 1 95 ? 1.815 -6.816 -22.218 1.00 95.94 95 CYS A N 1
ATOM 780 C CA . CYS A 1 95 ? 0.927 -7.286 -21.156 1.00 95.94 95 CYS A CA 1
ATOM 781 C C . CYS A 1 95 ? 1.224 -8.740 -20.746 1.00 95.94 95 CYS A C 1
ATOM 783 O O . CYS A 1 95 ? 1.368 -9.046 -19.562 1.00 95.94 95 CYS A O 1
ATOM 785 N N . THR A 1 96 ? 1.364 -9.644 -21.724 1.00 95.75 96 THR A N 1
ATOM 786 C CA . THR A 1 96 ? 1.601 -11.069 -21.429 1.00 95.75 96 THR A CA 1
ATOM 787 C C . THR A 1 96 ? 2.983 -11.300 -20.795 1.00 95.75 96 THR A C 1
ATOM 789 O O . THR A 1 96 ? 3.027 -11.908 -19.723 1.00 95.75 96 THR A O 1
ATOM 792 N N . PRO A 1 97 ? 4.095 -10.788 -21.369 1.00 96.94 97 PRO A N 1
ATOM 793 C CA . PRO A 1 97 ? 5.411 -10.842 -20.734 1.00 96.94 97 PRO A CA 1
ATOM 794 C C . PRO A 1 97 ? 5.440 -10.309 -19.300 1.00 96.94 97 PRO A C 1
ATOM 796 O O . PRO A 1 97 ? 5.977 -10.987 -18.427 1.00 96.94 97 PRO A O 1
ATOM 799 N N . ILE A 1 98 ? 4.834 -9.149 -19.026 1.00 97.38 98 ILE A N 1
ATOM 800 C CA . ILE A 1 98 ? 4.830 -8.525 -17.691 1.00 97.38 98 ILE A CA 1
ATOM 801 C C . ILE A 1 98 ? 4.147 -9.425 -16.659 1.00 97.38 98 ILE A C 1
ATOM 803 O O . ILE A 1 98 ? 4.714 -9.698 -15.597 1.00 97.38 98 ILE A O 1
ATOM 807 N N . VAL A 1 99 ? 2.952 -9.933 -16.972 1.00 97.12 99 VAL A N 1
ATOM 808 C CA . VAL A 1 99 ? 2.191 -10.784 -16.043 1.00 97.12 99 VAL A CA 1
ATOM 809 C C . VAL A 1 99 ? 2.950 -12.072 -15.746 1.00 97.12 99 VAL A C 1
ATOM 811 O O . VAL A 1 99 ? 3.137 -12.428 -14.583 1.00 97.12 99 VAL A O 1
ATOM 814 N N . GLN A 1 100 ? 3.438 -12.747 -16.786 1.00 96.75 100 GLN A N 1
ATOM 815 C CA . GLN A 1 100 ? 4.153 -14.009 -16.621 1.00 96.75 100 GLN A CA 1
ATOM 816 C C . GLN A 1 100 ? 5.491 -13.830 -15.894 1.00 96.75 100 GLN A C 1
ATOM 818 O O . GLN A 1 100 ? 5.851 -14.675 -15.077 1.00 96.75 100 GLN A O 1
ATOM 823 N N . SER A 1 101 ? 6.205 -12.727 -16.144 1.00 97.31 101 SER A N 1
ATOM 824 C CA . SER A 1 101 ? 7.443 -12.402 -15.422 1.00 97.31 101 SER A CA 1
ATOM 825 C C . SER A 1 101 ? 7.175 -12.153 -13.943 1.00 97.31 101 SER A C 1
ATOM 827 O O . SER A 1 101 ? 7.879 -12.684 -13.092 1.00 97.31 101 SER A O 1
ATOM 829 N N . THR A 1 102 ? 6.126 -11.389 -13.626 1.00 97.38 102 THR A N 1
ATOM 830 C CA . THR A 1 102 ? 5.759 -11.062 -12.239 1.00 97.38 102 THR A CA 1
ATOM 831 C C . THR A 1 102 ? 5.376 -12.317 -11.456 1.00 97.38 102 THR A C 1
ATOM 833 O O . THR A 1 102 ? 5.816 -12.494 -10.322 1.00 97.38 102 THR A O 1
ATOM 836 N N . ILE A 1 103 ? 4.600 -13.219 -12.069 1.00 96.06 103 ILE A N 1
ATOM 837 C CA . ILE A 1 103 ? 4.217 -14.491 -11.442 1.00 96.06 103 ILE A CA 1
ATOM 838 C C . ILE A 1 103 ? 5.439 -15.395 -11.242 1.00 96.06 103 ILE A C 1
ATOM 840 O O . ILE A 1 103 ? 5.578 -15.985 -10.173 1.00 96.06 103 ILE A O 1
ATOM 844 N N . ALA A 1 104 ? 6.342 -15.477 -12.225 1.00 96.12 104 ALA A N 1
ATOM 845 C CA . ALA A 1 104 ? 7.566 -16.270 -12.111 1.00 96.12 104 ALA A CA 1
ATOM 846 C C . ALA A 1 104 ? 8.497 -15.748 -11.003 1.00 96.12 104 ALA A C 1
ATOM 848 O O . ALA A 1 104 ? 8.972 -16.531 -10.184 1.00 96.12 104 ALA A O 1
ATOM 849 N N . ILE A 1 105 ? 8.707 -14.429 -10.930 1.00 96.44 105 ILE A N 1
ATOM 850 C CA . ILE A 1 105 ? 9.491 -13.794 -9.860 1.00 96.44 105 ILE A CA 1
ATOM 851 C C . ILE A 1 105 ? 8.869 -14.094 -8.496 1.00 96.44 105 ILE A C 1
ATOM 853 O O . ILE A 1 105 ? 9.574 -14.514 -7.582 1.00 96.44 105 ILE A O 1
ATOM 857 N N . TYR A 1 106 ? 7.551 -13.923 -8.362 1.00 95.50 106 TYR A N 1
ATOM 858 C CA . TYR A 1 106 ? 6.844 -14.231 -7.122 1.00 95.50 106 TYR A CA 1
ATOM 859 C C . TYR A 1 106 ? 7.015 -15.698 -6.709 1.00 95.50 106 TYR A C 1
ATOM 861 O O . TYR A 1 106 ? 7.329 -15.960 -5.550 1.00 95.50 106 TYR A O 1
ATOM 869 N N . ALA A 1 107 ? 6.849 -16.642 -7.640 1.00 93.75 107 ALA A N 1
ATOM 870 C CA . ALA A 1 107 ? 7.012 -18.066 -7.363 1.00 93.75 107 ALA A CA 1
ATOM 871 C C . ALA A 1 107 ? 8.434 -18.385 -6.871 1.00 93.75 107 ALA A C 1
ATOM 873 O O . ALA A 1 107 ? 8.593 -19.032 -5.838 1.00 93.75 107 ALA A O 1
ATOM 874 N N . ASN A 1 108 ? 9.458 -17.843 -7.540 1.00 94.88 108 ASN A N 1
ATOM 875 C CA . ASN A 1 108 ? 10.857 -18.042 -7.157 1.00 94.88 108 ASN A CA 1
ATOM 876 C C . ASN A 1 108 ? 11.173 -17.438 -5.779 1.00 94.88 108 ASN A C 1
ATOM 878 O O . ASN A 1 108 ? 11.893 -18.046 -4.989 1.00 94.88 108 ASN A O 1
ATOM 882 N N . ILE A 1 109 ? 10.631 -16.255 -5.466 1.00 93.81 109 ILE A N 1
ATOM 883 C CA . ILE A 1 109 ? 10.782 -15.624 -4.146 1.00 93.81 109 ILE A CA 1
ATOM 884 C C . ILE A 1 109 ? 10.104 -16.464 -3.067 1.00 93.81 109 ILE A C 1
ATOM 886 O O . ILE A 1 109 ? 10.711 -16.726 -2.031 1.00 93.81 109 ILE A O 1
ATOM 890 N N . ALA A 1 110 ? 8.860 -16.882 -3.301 1.00 90.00 110 ALA A N 1
ATOM 891 C CA . ALA A 1 110 ? 8.083 -17.649 -2.335 1.00 90.00 110 ALA A CA 1
ATOM 892 C C . ALA A 1 110 ? 8.734 -19.003 -2.011 1.00 90.00 110 ALA A C 1
ATOM 894 O O . ALA A 1 110 ? 8.598 -19.489 -0.892 1.00 90.00 110 ALA A O 1
ATOM 895 N N . GLU A 1 111 ? 9.454 -19.591 -2.968 1.00 91.19 111 GLU A N 1
ATOM 896 C CA . GLU A 1 111 ? 10.182 -20.844 -2.778 1.00 91.19 111 GLU A CA 1
ATOM 897 C C . GLU A 1 111 ? 11.545 -20.648 -2.091 1.00 91.19 111 GLU A C 1
ATOM 899 O O . GLU A 1 111 ? 11.886 -21.405 -1.181 1.00 91.19 111 GLU A O 1
ATOM 904 N N . GLN A 1 112 ? 12.336 -19.648 -2.503 1.00 91.88 112 GLN A N 1
ATOM 905 C CA . GLN A 1 112 ? 13.737 -19.527 -2.070 1.00 91.88 112 GLN A CA 1
ATOM 906 C C . GLN A 1 112 ? 13.963 -18.590 -0.878 1.00 91.88 112 GLN A C 1
ATOM 908 O O . GLN A 1 112 ? 14.906 -18.794 -0.113 1.00 91.88 112 GLN A O 1
ATOM 913 N N . LEU A 1 113 ? 13.118 -17.574 -0.690 1.00 90.69 113 LEU A N 1
ATOM 914 C CA . LEU A 1 113 ? 13.267 -16.558 0.357 1.00 90.69 113 LEU A CA 1
ATOM 915 C C . LEU A 1 113 ? 12.232 -16.753 1.467 1.00 90.69 113 LEU A C 1
ATOM 917 O O . LEU A 1 113 ? 11.376 -15.903 1.713 1.00 90.69 113 LEU A O 1
ATOM 921 N N . LEU A 1 114 ? 12.328 -17.895 2.149 1.00 88.19 114 LEU A N 1
ATOM 922 C CA . LEU A 1 114 ? 11.446 -18.241 3.262 1.00 88.19 114 LEU A CA 1
ATOM 923 C C . LEU A 1 114 ? 11.747 -17.407 4.522 1.00 88.19 114 LEU A C 1
ATOM 925 O O . LEU A 1 114 ? 12.912 -17.098 4.805 1.00 88.19 114 LEU A O 1
ATOM 929 N N . PRO A 1 115 ? 10.721 -17.086 5.331 1.00 88.00 115 PRO A N 1
ATOM 930 C CA . PRO A 1 115 ? 10.909 -16.340 6.565 1.00 88.00 115 PRO A CA 1
ATOM 931 C C . PRO A 1 115 ? 11.715 -17.162 7.574 1.00 88.00 115 PRO A C 1
ATOM 933 O O . PRO A 1 115 ? 11.390 -18.306 7.894 1.00 88.00 115 PRO A O 1
ATOM 936 N N . THR A 1 116 ? 12.761 -16.549 8.119 1.00 86.81 116 THR A N 1
ATOM 937 C CA . THR A 1 116 ? 13.574 -17.100 9.216 1.00 86.81 116 THR A CA 1
ATOM 938 C C . THR A 1 116 ? 13.449 -16.198 10.444 1.00 86.81 116 THR A C 1
ATOM 940 O O . THR A 1 116 ? 13.021 -15.056 10.299 1.00 86.81 116 THR A O 1
ATOM 943 N N . PRO A 1 117 ? 13.848 -16.625 11.657 1.00 86.69 117 PRO A N 1
ATOM 944 C CA . PRO A 1 117 ? 13.820 -15.742 12.828 1.00 86.69 117 PRO A CA 1
ATOM 945 C C . PRO A 1 117 ? 14.578 -14.417 12.631 1.00 86.69 117 PRO A C 1
ATOM 947 O O . PRO A 1 117 ? 14.138 -13.385 13.126 1.00 86.69 117 PRO A O 1
ATOM 950 N N . ALA A 1 118 ? 15.673 -14.423 11.861 1.00 87.31 118 ALA A N 1
ATOM 951 C CA . ALA A 1 118 ? 16.425 -13.214 11.512 1.00 87.31 118 ALA A CA 1
ATOM 952 C C . ALA A 1 118 ? 15.751 -12.371 10.408 1.00 87.31 118 ALA A C 1
ATOM 954 O O . ALA A 1 118 ? 15.952 -11.161 10.343 1.00 87.31 118 ALA A O 1
ATOM 955 N N . LYS A 1 119 ? 14.943 -13.001 9.545 1.00 88.75 119 LYS A N 1
ATOM 956 C CA . LYS A 1 119 ? 14.272 -12.395 8.383 1.00 88.75 119 LYS A CA 1
ATOM 957 C C . LYS A 1 119 ? 12.765 -12.672 8.425 1.00 88.75 119 LYS A C 1
ATOM 959 O O . LYS A 1 119 ? 12.175 -13.159 7.464 1.00 88.75 119 LYS A O 1
ATOM 964 N N . SER A 1 120 ? 12.130 -12.400 9.565 1.00 88.25 120 SER A N 1
ATOM 965 C CA . SER A 1 120 ? 10.721 -12.756 9.809 1.00 88.25 120 SER A CA 1
ATOM 966 C C . SER A 1 120 ? 9.741 -12.005 8.902 1.00 88.25 120 SER A C 1
ATOM 968 O O . SER A 1 120 ? 8.643 -12.484 8.640 1.00 88.25 120 SER A O 1
ATOM 970 N N . HIS A 1 121 ? 10.159 -10.852 8.381 1.00 89.50 121 HIS A N 1
ATOM 971 C CA . HIS A 1 121 ? 9.398 -10.010 7.462 1.00 89.50 121 HIS A CA 1
ATOM 972 C C . HIS A 1 121 ? 9.460 -10.480 5.998 1.00 89.50 121 HIS A C 1
ATOM 974 O O . HIS A 1 121 ? 8.785 -9.885 5.157 1.00 89.50 121 HIS A O 1
ATOM 980 N N . TYR A 1 122 ? 10.207 -11.548 5.677 1.00 91.44 122 TYR A N 1
ATOM 981 C CA . TYR A 1 122 ? 10.261 -12.142 4.330 1.00 91.44 122 TYR A CA 1
ATOM 982 C C . TYR A 1 122 ? 9.004 -12.983 4.100 1.00 91.44 122 TYR A C 1
ATOM 984 O O . TYR A 1 122 ? 9.025 -14.203 3.974 1.00 91.44 122 TYR A O 1
ATOM 992 N N . THR A 1 123 ? 7.867 -12.298 4.121 1.00 89.00 123 THR A N 1
ATOM 993 C CA . THR A 1 123 ? 6.550 -12.873 3.893 1.00 89.00 123 THR A CA 1
ATOM 994 C C . THR A 1 123 ? 6.033 -12.322 2.579 1.00 89.00 123 THR A C 1
ATOM 996 O O . THR A 1 123 ? 5.877 -11.110 2.413 1.00 89.00 123 THR A O 1
ATOM 999 N N . TYR A 1 124 ? 5.806 -13.226 1.631 1.00 90.81 124 TYR A N 1
ATOM 1000 C CA . TYR A 1 124 ? 5.332 -12.888 0.299 1.00 90.81 124 TYR A CA 1
ATOM 1001 C C . TYR A 1 124 ? 4.024 -13.613 0.025 1.00 90.81 124 TYR A C 1
ATOM 1003 O O . TYR A 1 124 ? 3.891 -14.811 0.271 1.00 90.81 124 TYR A O 1
ATOM 1011 N N . ASN A 1 125 ? 3.031 -12.884 -0.468 1.00 89.75 125 ASN A N 1
ATOM 1012 C CA . ASN A 1 125 ? 1.716 -13.433 -0.780 1.00 89.75 125 ASN A CA 1
ATOM 1013 C C . ASN A 1 125 ? 1.169 -12.836 -2.084 1.00 89.75 125 ASN A C 1
ATOM 1015 O O . ASN A 1 125 ? 1.759 -11.935 -2.675 1.00 89.75 125 ASN A O 1
ATOM 1019 N N . LEU A 1 126 ? 0.012 -13.319 -2.534 1.00 88.88 126 LEU A N 1
ATOM 1020 C CA . LEU A 1 126 ? -0.593 -12.886 -3.798 1.00 88.88 126 LEU A CA 1
ATOM 1021 C C . LEU A 1 126 ? -0.905 -11.381 -3.866 1.00 88.88 126 LEU A C 1
ATOM 1023 O O . LEU A 1 126 ? -0.990 -10.829 -4.962 1.00 88.88 126 LEU A O 1
ATOM 1027 N N . ARG A 1 127 ? -1.027 -10.690 -2.723 1.00 91.81 127 ARG A N 1
ATOM 1028 C CA . ARG A 1 127 ? -1.182 -9.227 -2.682 1.00 91.81 127 ARG A CA 1
ATOM 1029 C C . ARG A 1 127 ? 0.046 -8.521 -3.250 1.00 91.81 127 ARG A C 1
ATOM 1031 O O . ARG A 1 127 ? -0.091 -7.413 -3.749 1.00 91.81 127 ARG A O 1
ATOM 1038 N N . ASP A 1 128 ? 1.221 -9.140 -3.194 1.00 94.56 128 ASP A N 1
ATOM 1039 C CA . ASP A 1 128 ? 2.447 -8.555 -3.732 1.00 94.56 128 ASP A CA 1
ATOM 1040 C C . ASP A 1 128 ? 2.417 -8.505 -5.261 1.00 94.56 128 ASP A C 1
ATOM 1042 O O . ASP A 1 128 ? 2.756 -7.476 -5.838 1.00 94.56 128 ASP A O 1
ATOM 1046 N N . ILE A 1 129 ? 1.876 -9.537 -5.920 1.00 95.62 129 ILE A N 1
ATOM 1047 C CA . ILE A 1 129 ? 1.599 -9.476 -7.363 1.00 95.62 129 ILE A CA 1
ATOM 1048 C C . ILE A 1 129 ? 0.618 -8.334 -7.647 1.00 95.62 129 ILE A C 1
ATOM 1050 O O . ILE A 1 129 ? 0.886 -7.494 -8.506 1.00 95.62 129 ILE A O 1
ATOM 1054 N N . SER A 1 130 ? -0.481 -8.250 -6.888 1.00 94.94 130 SER A N 1
ATOM 1055 C CA . SER A 1 130 ? -1.458 -7.168 -7.052 1.00 94.94 130 SER A CA 1
ATOM 1056 C C . SER A 1 130 ? -0.843 -5.781 -6.868 1.00 94.94 130 SER A C 1
ATOM 1058 O O . SER A 1 130 ? -1.220 -4.875 -7.598 1.00 94.94 130 SER A O 1
ATOM 1060 N N . LYS A 1 131 ? 0.114 -5.606 -5.948 1.00 95.38 131 LYS A N 1
ATOM 1061 C CA . LYS A 1 131 ? 0.818 -4.333 -5.729 1.00 95.38 131 LYS A CA 1
ATOM 1062 C C . LYS A 1 131 ? 1.725 -3.951 -6.896 1.00 95.38 131 LYS A C 1
ATOM 1064 O O . LYS A 1 131 ? 1.763 -2.775 -7.244 1.00 95.38 131 LYS A O 1
ATOM 1069 N N . VAL A 1 132 ? 2.434 -4.912 -7.499 1.00 97.12 132 VAL A N 1
ATOM 1070 C CA . VAL A 1 132 ? 3.236 -4.651 -8.710 1.00 97.12 132 VAL A CA 1
ATOM 1071 C C . VAL A 1 132 ? 2.318 -4.210 -9.842 1.00 97.12 132 VAL A C 1
ATOM 1073 O O . VAL A 1 132 ? 2.563 -3.187 -10.473 1.00 97.12 132 VAL A O 1
ATOM 1076 N N . VAL A 1 133 ? 1.218 -4.939 -10.057 1.00 96.06 133 VAL A N 1
ATOM 1077 C CA . VAL A 1 133 ? 0.227 -4.579 -11.076 1.00 96.06 133 VAL A CA 1
ATOM 1078 C C . VAL A 1 133 ? -0.373 -3.205 -10.783 1.00 96.06 133 VAL A C 1
ATOM 1080 O O . VAL A 1 133 ? -0.387 -2.365 -11.668 1.00 96.06 133 VAL A O 1
ATOM 1083 N N . GLN A 1 134 ? -0.785 -2.929 -9.546 1.00 94.94 134 GLN A N 1
ATOM 1084 C CA . GLN A 1 134 ? -1.320 -1.629 -9.128 1.00 94.94 134 GLN A CA 1
ATOM 1085 C C . GLN A 1 134 ? -0.349 -0.472 -9.394 1.00 94.94 134 GLN A C 1
ATOM 1087 O O . GLN A 1 134 ? -0.795 0.606 -9.772 1.00 94.94 134 GLN A O 1
ATOM 1092 N N . GLY A 1 135 ? 0.957 -0.682 -9.215 1.00 94.69 135 GLY A N 1
ATOM 1093 C CA . GLY A 1 135 ? 1.975 0.302 -9.574 1.00 94.69 135 GLY A CA 1
ATOM 1094 C C . GLY A 1 135 ? 2.086 0.516 -11.084 1.00 94.69 135 GLY A C 1
ATOM 1095 O O . GLY A 1 135 ? 2.082 1.651 -11.547 1.00 94.69 135 GLY A O 1
ATOM 1096 N N . VAL A 1 136 ? 2.078 -0.567 -11.869 1.00 95.75 136 VAL A N 1
ATOM 1097 C CA . VAL A 1 136 ? 2.071 -0.486 -13.341 1.00 95.75 136 VAL A CA 1
ATOM 1098 C C . VAL A 1 136 ? 0.827 0.247 -13.855 1.00 95.75 136 VAL A C 1
ATOM 1100 O O . VAL A 1 136 ? 0.931 1.028 -14.794 1.00 95.75 136 VAL A O 1
ATOM 1103 N N . LEU A 1 137 ? -0.332 0.064 -13.215 1.00 94.56 137 LEU A N 1
ATOM 1104 C CA . LEU A 1 137 ? -1.589 0.741 -13.563 1.00 94.56 137 LEU A CA 1
ATOM 1105 C C . LEU A 1 137 ? -1.581 2.262 -13.310 1.00 94.56 137 LEU A C 1
ATOM 1107 O O . LEU A 1 137 ? -2.531 2.937 -13.691 1.00 94.56 137 LEU A O 1
ATOM 1111 N N . GLN A 1 138 ? -0.54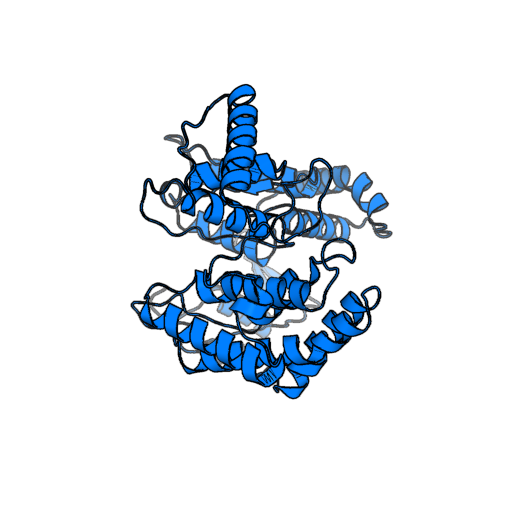4 2.825 -12.682 1.00 92.12 138 GLN A N 1
ATOM 1112 C CA . GLN A 1 138 ? -0.420 4.282 -12.534 1.00 92.12 138 GLN A CA 1
ATOM 1113 C C . GLN A 1 138 ? 0.067 4.976 -13.802 1.00 92.12 138 GLN A C 1
ATOM 1115 O O . GLN A 1 138 ? 0.044 6.203 -13.880 1.00 92.12 138 GLN A O 1
ATOM 1120 N N . CYS A 1 139 ? 0.542 4.213 -14.786 1.00 91.31 139 CYS A N 1
ATOM 1121 C CA . CYS A 1 139 ? 0.994 4.799 -16.028 1.00 91.31 139 CYS A CA 1
ATOM 1122 C C . CYS A 1 139 ? -0.159 5.390 -16.835 1.00 91.31 139 CYS A C 1
ATOM 1124 O O . CYS A 1 139 ? -1.283 4.883 -16.830 1.00 91.31 139 CYS A O 1
ATOM 1126 N N . THR A 1 140 ? 0.155 6.432 -17.595 1.00 91.94 140 THR A N 1
ATOM 1127 C CA . THR A 1 140 ? -0.762 7.061 -18.537 1.00 91.94 140 THR A CA 1
ATOM 1128 C C . THR A 1 140 ? -0.142 7.064 -19.925 1.00 91.94 140 THR A C 1
ATOM 1130 O O . THR A 1 140 ? 1.062 6.871 -20.105 1.00 91.94 140 THR A O 1
ATOM 1133 N N . THR A 1 141 ? -0.965 7.326 -20.936 1.00 90.19 141 THR A N 1
ATOM 1134 C CA . THR A 1 141 ? -0.503 7.439 -22.326 1.00 90.19 141 THR A CA 1
ATOM 1135 C C . THR A 1 141 ? 0.457 8.610 -22.545 1.00 90.19 141 THR A C 1
ATOM 1137 O O . THR A 1 141 ? 1.125 8.662 -23.574 1.00 90.19 141 THR A O 1
ATOM 1140 N N . LYS A 1 142 ? 0.538 9.552 -21.594 1.00 88.62 142 LYS A N 1
ATOM 1141 C CA . LYS A 1 142 ? 1.516 10.645 -21.617 1.00 88.62 142 LYS A CA 1
ATOM 1142 C C . LYS A 1 142 ? 2.844 10.245 -20.986 1.00 88.62 142 LYS A C 1
ATOM 1144 O O . LYS A 1 142 ? 3.877 10.696 -21.470 1.00 88.62 142 LYS A O 1
ATOM 1149 N N . SER A 1 143 ? 2.818 9.430 -19.928 1.00 86.62 143 SER A N 1
ATOM 1150 C CA . SER A 1 143 ? 4.040 9.016 -19.236 1.00 86.62 143 SER A CA 1
ATOM 1151 C C . SER A 1 143 ? 4.785 7.888 -19.949 1.00 86.62 143 SER A C 1
ATOM 1153 O O . SER A 1 143 ? 6.004 7.794 -19.829 1.00 86.62 143 SER A O 1
ATOM 1155 N N . ILE A 1 144 ? 4.078 7.053 -20.718 1.00 89.31 144 ILE A N 1
ATOM 1156 C CA . ILE A 1 144 ? 4.648 5.909 -21.441 1.00 89.31 144 ILE A CA 1
ATOM 1157 C C . ILE A 1 144 ? 4.504 6.125 -22.944 1.00 89.31 144 ILE A C 1
ATOM 1159 O O . ILE A 1 144 ? 3.413 5.986 -23.499 1.00 89.31 144 ILE A O 1
ATOM 1163 N N . GLY A 1 145 ? 5.624 6.428 -23.604 1.00 84.00 145 GLY A N 1
ATOM 1164 C CA . GLY A 1 145 ? 5.683 6.584 -25.058 1.00 84.00 145 GLY A CA 1
ATOM 1165 C C . GLY A 1 145 ? 6.196 5.341 -25.782 1.00 84.00 145 GLY A C 1
ATOM 1166 O O . GLY A 1 145 ? 5.827 5.103 -26.929 1.00 84.00 145 GLY A O 1
ATOM 1167 N N . THR A 1 146 ? 7.040 4.543 -25.123 1.00 92.31 146 THR A N 1
ATOM 1168 C CA . THR A 1 146 ? 7.723 3.399 -25.735 1.00 92.31 146 THR A CA 1
ATOM 1169 C C . THR A 1 146 ? 7.548 2.107 -24.928 1.00 92.31 146 THR A C 1
ATOM 1171 O O . THR A 1 146 ? 7.302 2.140 -23.718 1.00 92.31 146 THR A O 1
ATOM 1174 N N . PRO A 1 147 ? 7.761 0.933 -25.554 1.00 94.38 147 PRO A N 1
ATOM 1175 C CA . PRO A 1 147 ? 7.822 -0.341 -24.841 1.00 94.38 147 PRO A CA 1
ATOM 1176 C C . PRO A 1 147 ? 8.875 -0.358 -23.721 1.00 94.38 147 PRO A C 1
ATOM 1178 O O . PRO A 1 147 ? 8.668 -1.006 -22.698 1.00 94.38 147 PRO A O 1
ATOM 1181 N N . ASN A 1 148 ? 9.997 0.353 -23.887 1.00 95.19 148 ASN A N 1
ATOM 1182 C CA . ASN A 1 148 ? 11.037 0.438 -22.857 1.00 95.19 148 ASN A CA 1
ATOM 1183 C C . ASN A 1 148 ? 10.550 1.166 -21.606 1.00 95.19 148 ASN A C 1
ATOM 1185 O O . ASN A 1 148 ? 10.862 0.717 -20.506 1.00 95.19 148 ASN A O 1
ATOM 1189 N N . ASP A 1 149 ? 9.745 2.217 -21.756 1.00 94.31 149 ASP A N 1
ATOM 1190 C CA . ASP A 1 149 ? 9.221 2.976 -20.617 1.00 94.31 149 ASP A CA 1
ATOM 1191 C C . ASP A 1 149 ? 8.330 2.095 -19.732 1.00 94.31 149 ASP A C 1
ATOM 1193 O O . ASP A 1 149 ? 8.460 2.105 -18.506 1.00 94.31 149 ASP A O 1
ATOM 1197 N N . LEU A 1 150 ? 7.479 1.258 -20.345 1.00 96.19 150 LEU A N 1
ATOM 1198 C CA . LEU A 1 150 ? 6.626 0.332 -19.596 1.00 96.19 150 LEU A CA 1
ATOM 1199 C C . LEU A 1 150 ? 7.444 -0.759 -18.890 1.00 96.19 150 LEU A C 1
ATOM 1201 O O . LEU A 1 150 ? 7.156 -1.097 -17.742 1.00 96.19 150 LEU A O 1
ATOM 1205 N N . ILE A 1 151 ? 8.475 -1.302 -19.548 1.00 96.81 151 ILE A N 1
ATOM 1206 C CA . ILE A 1 151 ? 9.371 -2.289 -18.923 1.00 96.81 151 ILE A CA 1
ATOM 1207 C C . ILE A 1 151 ? 10.126 -1.639 -17.757 1.00 96.81 151 ILE A C 1
ATOM 1209 O O . ILE A 1 151 ? 10.219 -2.234 -16.686 1.00 96.81 151 ILE A O 1
ATOM 1213 N N . ARG A 1 152 ? 10.612 -0.405 -17.924 1.00 96.31 152 ARG A N 1
ATOM 1214 C CA . ARG A 1 152 ? 11.312 0.361 -16.884 1.00 96.31 152 ARG A CA 1
ATOM 1215 C C . ARG A 1 152 ? 10.421 0.607 -15.666 1.00 96.31 152 ARG A C 1
ATOM 1217 O O . ARG A 1 152 ? 10.870 0.411 -14.538 1.00 96.31 152 ARG A O 1
ATOM 1224 N N . LEU A 1 153 ? 9.155 0.959 -15.886 1.00 96.38 153 LEU A N 1
ATOM 1225 C CA . LEU A 1 153 ? 8.158 1.075 -14.821 1.00 96.38 153 LEU A CA 1
ATOM 1226 C C . LEU A 1 153 ? 7.933 -0.264 -14.110 1.00 96.38 153 LEU A C 1
ATOM 1228 O O . LEU A 1 153 ? 7.972 -0.331 -12.884 1.00 96.38 153 LEU A O 1
ATOM 1232 N N . TRP A 1 154 ? 7.749 -1.350 -14.860 1.00 97.69 154 TRP A N 1
ATOM 1233 C CA . TRP A 1 154 ? 7.579 -2.678 -14.272 1.00 97.69 154 TRP A CA 1
ATOM 1234 C C . TRP A 1 154 ? 8.787 -3.105 -13.419 1.00 97.69 154 TRP A C 1
ATOM 1236 O O . TRP A 1 154 ? 8.606 -3.634 -12.319 1.00 97.69 154 TRP A O 1
ATOM 1246 N N . LEU A 1 155 ? 10.013 -2.826 -13.876 1.00 97.50 155 LEU A N 1
ATOM 1247 C CA . LEU A 1 155 ? 11.237 -3.064 -13.105 1.00 97.50 155 LEU A CA 1
ATOM 1248 C C . LEU A 1 155 ? 11.258 -2.235 -11.815 1.00 97.50 155 LEU A C 1
ATOM 1250 O O . LEU A 1 155 ? 11.554 -2.779 -10.750 1.00 97.50 155 LEU A O 1
ATOM 1254 N N . HIS A 1 156 ? 10.904 -0.946 -11.888 1.00 96.69 156 HIS A N 1
ATOM 1255 C CA . HIS A 1 156 ? 10.777 -0.091 -10.707 1.00 96.69 156 HIS A CA 1
ATOM 1256 C C . HIS A 1 156 ? 9.799 -0.689 -9.691 1.00 96.69 156 HIS A C 1
ATOM 1258 O O . HIS A 1 156 ? 10.148 -0.848 -8.521 1.00 96.69 156 HIS A O 1
ATOM 1264 N N . GLU A 1 157 ? 8.613 -1.096 -10.137 1.00 96.94 157 GLU A N 1
ATOM 1265 C CA . GLU A 1 157 ? 7.586 -1.668 -9.267 1.00 96.94 157 GLU A CA 1
ATOM 1266 C C . GLU A 1 157 ? 8.010 -3.000 -8.641 1.00 96.94 157 GLU A C 1
ATOM 1268 O O . GLU A 1 157 ? 7.771 -3.230 -7.453 1.00 96.94 157 GLU A O 1
ATOM 1273 N N . CYS A 1 158 ? 8.727 -3.847 -9.381 1.00 97.38 158 CYS A N 1
ATOM 1274 C CA . CYS A 1 158 ? 9.319 -5.060 -8.821 1.00 97.38 158 CYS A CA 1
ATOM 1275 C C . CYS A 1 158 ? 10.337 -4.740 -7.713 1.00 97.38 158 CYS A C 1
ATOM 1277 O O . CYS A 1 158 ? 10.322 -5.384 -6.661 1.00 97.38 158 CYS A O 1
ATOM 1279 N N . LEU A 1 159 ? 11.182 -3.719 -7.901 1.00 96.25 159 LEU A N 1
ATOM 1280 C CA . LEU A 1 159 ? 12.124 -3.271 -6.871 1.00 96.25 159 LEU A CA 1
ATOM 1281 C C . LEU A 1 159 ? 11.399 -2.739 -5.627 1.00 96.25 159 LEU A C 1
ATOM 1283 O O . LEU A 1 159 ? 11.767 -3.083 -4.506 1.00 96.25 159 LEU A O 1
ATOM 1287 N N . ARG A 1 160 ? 10.356 -1.921 -5.804 1.00 95.50 160 ARG A N 1
ATOM 1288 C CA . ARG A 1 160 ? 9.615 -1.331 -4.677 1.00 95.50 160 ARG A CA 1
ATOM 1289 C C . ARG A 1 160 ? 8.824 -2.371 -3.885 1.00 95.50 160 ARG A C 1
ATOM 1291 O O . ARG A 1 160 ? 8.720 -2.271 -2.667 1.00 95.50 160 ARG A O 1
ATOM 1298 N N . VAL A 1 161 ? 8.245 -3.367 -4.555 1.00 95.56 161 VAL A N 1
ATOM 1299 C CA . VAL A 1 161 ? 7.389 -4.358 -3.888 1.00 95.56 161 VAL A CA 1
ATOM 1300 C C . VAL A 1 161 ? 8.194 -5.490 -3.254 1.00 95.56 161 VAL A C 1
ATOM 1302 O O . VAL A 1 161 ? 7.854 -5.907 -2.139 1.00 95.56 161 VAL A O 1
ATOM 1305 N N . PHE A 1 162 ? 9.233 -5.979 -3.938 1.00 95.50 162 PHE A N 1
ATOM 1306 C CA . PHE A 1 162 ? 10.024 -7.129 -3.496 1.00 95.50 162 PHE A CA 1
ATOM 1307 C C . PHE A 1 162 ? 11.369 -6.720 -2.888 1.00 95.50 162 PHE A C 1
ATOM 1309 O O . PHE A 1 162 ? 11.651 -7.083 -1.748 1.00 95.50 162 PHE A O 1
ATOM 1316 N N . ALA A 1 163 ? 12.179 -5.935 -3.608 1.00 94.38 163 ALA A N 1
ATOM 1317 C CA . ALA A 1 163 ? 13.559 -5.655 -3.197 1.00 94.38 163 ALA A CA 1
ATOM 1318 C C . ALA A 1 163 ? 13.665 -4.780 -1.939 1.00 94.38 163 ALA A C 1
ATOM 1320 O O . ALA A 1 163 ? 14.587 -4.964 -1.154 1.00 94.38 163 ALA A O 1
ATOM 1321 N N . ASP A 1 164 ? 12.711 -3.876 -1.694 1.00 92.69 164 ASP A N 1
ATOM 1322 C CA . ASP A 1 164 ? 12.722 -3.008 -0.503 1.00 92.69 164 ASP A CA 1
ATOM 1323 C C . ASP A 1 164 ? 12.607 -3.769 0.834 1.00 92.69 164 ASP A C 1
ATOM 1325 O O . ASP A 1 164 ? 12.893 -3.195 1.883 1.00 92.69 164 ASP A O 1
ATOM 1329 N N . ARG A 1 165 ? 12.216 -5.053 0.818 1.00 92.19 165 ARG A N 1
ATOM 1330 C CA . ARG A 1 165 ? 12.219 -5.924 2.011 1.00 92.19 165 ARG A CA 1
ATOM 1331 C C . ARG A 1 165 ? 13.558 -6.624 2.230 1.00 92.19 165 ARG A C 1
ATOM 1333 O O . ARG A 1 165 ? 13.758 -7.205 3.292 1.00 92.19 165 ARG A O 1
ATOM 1340 N N . LEU A 1 166 ? 14.441 -6.633 1.233 1.00 92.94 166 LEU A N 1
ATOM 1341 C CA . LEU A 1 166 ? 15.705 -7.354 1.295 1.00 92.94 166 LEU A CA 1
ATOM 1342 C C . LEU A 1 166 ? 16.710 -6.586 2.157 1.00 92.94 166 LEU A C 1
ATOM 1344 O O . LEU A 1 166 ? 16.764 -5.359 2.146 1.00 92.94 166 LEU A O 1
ATOM 1348 N N . VAL A 1 167 ? 17.496 -7.331 2.930 1.00 90.81 167 VAL A N 1
ATOM 1349 C CA . VAL A 1 167 ? 18.416 -6.775 3.938 1.00 90.81 167 VAL A CA 1
ATOM 1350 C C . VAL A 1 167 ? 19.857 -7.134 3.604 1.00 90.81 167 VAL A C 1
ATOM 1352 O O . VAL A 1 167 ? 20.757 -6.315 3.767 1.00 90.81 167 VAL A O 1
ATOM 1355 N N . GLU A 1 168 ? 20.092 -8.354 3.119 1.00 91.69 168 GLU A N 1
ATOM 1356 C CA . GLU A 1 168 ? 21.427 -8.822 2.762 1.00 91.69 168 GLU A CA 1
ATOM 1357 C C . GLU A 1 168 ? 21.735 -8.556 1.289 1.00 91.69 168 GLU A C 1
ATOM 1359 O O . GLU A 1 168 ? 20.909 -8.810 0.414 1.00 91.69 168 GLU A O 1
ATOM 1364 N N . ALA A 1 169 ? 22.970 -8.130 1.007 1.00 93.31 169 ALA A N 1
ATOM 1365 C CA . ALA A 1 169 ? 23.443 -7.912 -0.361 1.00 93.31 169 ALA A CA 1
ATOM 1366 C C . ALA A 1 169 ? 23.286 -9.166 -1.237 1.00 93.31 169 ALA A C 1
ATOM 1368 O O . ALA A 1 169 ? 22.866 -9.061 -2.380 1.00 93.31 169 ALA A O 1
ATOM 1369 N N . LYS A 1 170 ? 23.514 -10.358 -0.670 1.00 95.06 170 LYS A N 1
ATOM 1370 C CA . LYS A 1 170 ? 23.336 -11.636 -1.371 1.00 95.06 170 LYS A CA 1
ATOM 1371 C C . LYS A 1 170 ? 21.907 -11.832 -1.891 1.00 95.06 170 LYS A C 1
ATOM 1373 O O . LYS A 1 170 ? 21.733 -12.298 -3.014 1.00 95.06 170 LYS A O 1
ATOM 1378 N N . ASP A 1 171 ? 20.903 -11.510 -1.077 1.00 95.06 171 ASP A N 1
ATOM 1379 C CA . ASP A 1 171 ? 19.498 -11.670 -1.466 1.00 95.06 171 ASP A CA 1
ATOM 1380 C C . ASP A 1 171 ? 19.126 -10.638 -2.537 1.00 95.06 171 ASP A C 1
ATOM 1382 O O . ASP A 1 171 ? 18.424 -10.956 -3.497 1.00 95.06 171 ASP A O 1
ATOM 1386 N N . THR A 1 172 ? 19.650 -9.418 -2.403 1.00 94.56 172 THR A N 1
ATOM 1387 C CA . THR A 1 172 ? 19.494 -8.344 -3.388 1.00 94.56 172 THR A CA 1
ATOM 1388 C C . THR A 1 172 ? 20.123 -8.709 -4.736 1.00 94.56 172 THR A C 1
ATOM 1390 O O . THR A 1 172 ? 19.463 -8.583 -5.766 1.00 94.56 172 THR A O 1
ATOM 1393 N N . ASP A 1 173 ? 21.350 -9.236 -4.745 1.00 95.69 173 ASP A N 1
ATOM 1394 C CA . ASP A 1 173 ? 22.047 -9.675 -5.960 1.00 95.69 173 ASP A CA 1
ATOM 1395 C C . ASP A 1 173 ? 21.325 -10.853 -6.627 1.00 95.69 173 ASP A C 1
ATOM 1397 O O . ASP A 1 173 ? 21.158 -10.882 -7.849 1.00 95.69 173 ASP A O 1
ATOM 1401 N N . TRP A 1 174 ? 20.835 -11.808 -5.827 1.00 96.19 174 TRP A N 1
ATOM 1402 C CA . TRP A 1 174 ? 19.993 -12.897 -6.321 1.00 96.19 174 TRP A CA 1
ATOM 1403 C C . TRP A 1 174 ? 18.725 -12.358 -6.990 1.00 96.19 174 TRP A C 1
ATOM 1405 O O . TRP A 1 174 ? 18.370 -12.809 -8.080 1.00 96.19 174 TRP A O 1
ATOM 1415 N N . PHE A 1 175 ? 18.064 -11.369 -6.383 1.00 96.69 175 PHE A N 1
ATOM 1416 C CA . PHE A 1 175 ? 16.858 -10.769 -6.947 1.00 96.69 175 PHE A CA 1
ATOM 1417 C C . PHE A 1 175 ? 17.147 -10.018 -8.254 1.00 96.69 175 PHE A C 1
ATOM 1419 O O . PHE A 1 175 ? 16.387 -10.147 -9.214 1.00 96.69 175 PHE A O 1
ATOM 1426 N N . TYR A 1 176 ? 18.267 -9.297 -8.344 1.00 96.25 176 TYR A N 1
ATOM 1427 C CA . TYR A 1 176 ? 18.694 -8.670 -9.598 1.00 96.25 176 TYR A CA 1
ATOM 1428 C C . TYR A 1 176 ? 18.933 -9.699 -10.703 1.00 96.25 176 TYR A C 1
ATOM 1430 O O . TYR A 1 176 ? 18.453 -9.506 -11.819 1.00 96.25 176 TYR A O 1
ATOM 1438 N N . ALA A 1 177 ? 19.554 -10.838 -10.386 1.00 96.31 177 ALA A N 1
ATOM 1439 C CA . ALA A 1 177 ? 19.712 -11.927 -11.346 1.00 96.31 177 ALA A CA 1
ATOM 1440 C C . ALA A 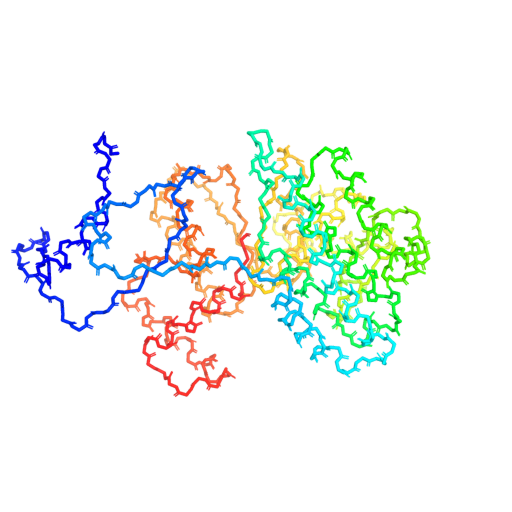1 177 ? 18.360 -12.507 -11.812 1.00 96.31 177 ALA A C 1
ATOM 1442 O O . ALA A 1 177 ? 18.222 -12.880 -12.978 1.00 96.31 177 ALA A O 1
ATOM 1443 N N . GLN A 1 178 ? 17.339 -12.551 -10.942 1.00 96.62 178 GLN A N 1
ATOM 1444 C CA . GLN A 1 178 ? 15.981 -12.946 -11.346 1.00 96.62 178 GLN A CA 1
ATOM 1445 C C . GLN A 1 178 ? 15.365 -11.953 -12.339 1.00 96.62 178 GLN A C 1
ATOM 1447 O O . GLN A 1 178 ? 14.752 -12.380 -13.320 1.00 96.62 178 GLN A O 1
ATOM 1452 N N . LEU A 1 179 ? 15.533 -10.645 -12.111 1.00 96.69 179 LEU A N 1
ATOM 1453 C CA . LEU A 1 179 ? 15.062 -9.612 -13.039 1.00 96.69 179 LEU A CA 1
ATOM 1454 C C . LEU A 1 179 ? 15.764 -9.718 -14.393 1.00 96.69 179 LEU A C 1
ATOM 1456 O O . LEU A 1 179 ? 15.090 -9.740 -15.423 1.00 96.69 179 LEU A O 1
ATOM 1460 N N . ASP A 1 180 ? 17.089 -9.858 -14.392 1.00 96.75 180 ASP A N 1
ATOM 1461 C CA . ASP A 1 180 ? 17.881 -9.998 -15.616 1.00 96.75 180 ASP A CA 1
ATOM 1462 C C . ASP A 1 180 ? 17.465 -11.240 -16.416 1.00 96.75 180 ASP A C 1
ATOM 1464 O O . ASP A 1 180 ? 17.293 -11.172 -17.633 1.00 96.75 180 ASP A O 1
ATOM 1468 N N . ALA A 1 181 ? 17.201 -12.360 -15.735 1.00 96.81 181 ALA A N 1
ATOM 1469 C CA . ALA A 1 181 ? 16.700 -13.569 -16.378 1.00 96.81 181 ALA A CA 1
ATOM 1470 C C . ALA A 1 181 ? 15.319 -13.362 -17.026 1.00 96.81 181 ALA A C 1
ATOM 1472 O O . ALA A 1 181 ? 15.081 -13.857 -18.129 1.00 96.81 181 ALA A O 1
ATOM 1473 N N . GLN A 1 182 ? 14.394 -12.632 -16.387 1.00 96.81 182 GLN A N 1
ATOM 1474 C CA . GLN A 1 182 ? 13.096 -12.327 -17.009 1.00 96.81 182 GLN A CA 1
ATOM 1475 C C . GLN A 1 182 ? 13.243 -11.374 -18.204 1.00 96.81 182 GLN A C 1
ATOM 1477 O O . GLN A 1 182 ? 12.586 -11.584 -19.228 1.00 96.81 182 GLN A O 1
ATOM 1482 N N . LEU A 1 183 ? 14.123 -10.371 -18.104 1.00 96.44 183 LEU A N 1
ATOM 1483 C CA . LEU A 1 183 ? 14.434 -9.445 -19.197 1.00 96.44 183 LEU A CA 1
ATOM 1484 C C . LEU A 1 183 ? 14.968 -10.185 -20.431 1.00 96.44 183 LEU A C 1
ATOM 1486 O O . LEU A 1 183 ? 14.415 -10.029 -21.523 1.00 96.44 183 LEU A O 1
ATOM 1490 N N . ASP A 1 184 ? 15.940 -11.077 -20.259 1.00 96.19 184 ASP A N 1
ATOM 1491 C CA . ASP A 1 184 ? 16.503 -11.857 -21.366 1.00 96.19 184 ASP A CA 1
ATOM 1492 C C . ASP A 1 184 ? 15.492 -12.867 -21.947 1.00 96.19 184 ASP A C 1
ATOM 1494 O O . ASP A 1 184 ? 15.274 -12.971 -23.163 1.00 96.19 184 ASP A O 1
ATOM 1498 N N . THR A 1 185 ? 14.802 -13.613 -21.084 1.00 95.50 185 THR A N 1
ATOM 1499 C CA . THR A 1 185 ? 13.932 -14.705 -21.540 1.00 95.50 185 THR A CA 1
ATOM 1500 C C . THR A 1 185 ? 12.663 -14.208 -22.225 1.00 95.50 185 THR A C 1
ATOM 1502 O O . THR A 1 185 ? 12.303 -14.754 -23.273 1.00 95.50 185 THR A O 1
ATOM 1505 N N . ARG A 1 186 ? 11.998 -13.183 -21.675 1.00 94.44 186 ARG A N 1
ATOM 1506 C CA . ARG A 1 186 ? 10.654 -12.755 -22.104 1.00 94.44 186 ARG A CA 1
ATOM 1507 C C . ARG A 1 186 ? 10.642 -11.449 -22.879 1.00 94.44 186 ARG A C 1
ATOM 1509 O O . ARG A 1 186 ? 9.811 -11.303 -23.770 1.00 94.44 186 ARG A O 1
ATOM 1516 N N . PHE A 1 187 ? 11.547 -10.529 -22.559 1.00 94.50 187 PHE A N 1
ATOM 1517 C CA . PHE A 1 187 ? 11.621 -9.226 -23.222 1.00 94.50 187 PHE A CA 1
ATOM 1518 C C . PHE A 1 187 ? 12.723 -9.162 -24.282 1.00 94.50 187 PHE A C 1
ATOM 1520 O O . PHE A 1 187 ? 12.678 -8.264 -25.120 1.00 94.50 187 PHE A O 1
ATOM 1527 N N . LYS A 1 188 ? 13.657 -10.129 -24.283 1.00 95.62 188 LYS A N 1
ATOM 1528 C CA . LYS A 1 188 ? 14.819 -10.188 -25.186 1.00 95.62 188 LYS A CA 1
ATOM 1529 C C . LYS A 1 188 ? 15.652 -8.908 -25.117 1.00 95.62 188 LYS A C 1
ATOM 1531 O O . LYS A 1 188 ? 16.080 -8.395 -26.147 1.00 95.62 188 LYS A O 1
ATOM 1536 N N . LYS A 1 189 ? 15.813 -8.384 -23.900 1.00 94.62 189 LYS A N 1
ATOM 1537 C CA . LYS A 1 189 ? 16.544 -7.151 -23.600 1.00 94.62 189 LYS A CA 1
ATOM 1538 C C . LYS A 1 189 ? 17.441 -7.341 -22.391 1.00 94.62 189 LYS A C 1
ATOM 1540 O O . LYS A 1 189 ? 17.163 -8.185 -21.543 1.00 94.62 189 LYS A O 1
ATOM 1545 N N . SER A 1 190 ? 18.478 -6.524 -22.290 1.00 94.69 190 SER A N 1
ATOM 1546 C CA . SER A 1 190 ? 19.268 -6.372 -21.067 1.00 94.69 190 SER A CA 1
ATOM 1547 C C . SER A 1 190 ? 18.767 -5.203 -20.212 1.00 94.69 190 SER A C 1
ATOM 1549 O O . SER A 1 190 ? 18.003 -4.355 -20.677 1.00 94.69 190 SER A O 1
ATOM 1551 N N . TRP A 1 191 ? 19.205 -5.143 -18.950 1.00 94.25 191 TRP A N 1
ATOM 1552 C CA . TRP A 1 191 ? 18.921 -4.008 -18.066 1.00 94.25 191 TRP A CA 1
ATOM 1553 C C . TRP A 1 191 ? 19.354 -2.685 -18.707 1.00 94.25 191 TRP A C 1
ATOM 1555 O O . TRP A 1 191 ? 18.516 -1.812 -18.916 1.00 94.25 191 TRP A O 1
ATOM 1565 N N . ALA A 1 192 ? 20.624 -2.588 -19.114 1.00 93.50 192 ALA A N 1
ATOM 1566 C CA . ALA A 1 192 ? 21.208 -1.380 -19.693 1.00 93.50 192 ALA A CA 1
ATOM 1567 C C . ALA A 1 192 ? 20.494 -0.911 -20.975 1.00 93.50 192 ALA A C 1
ATOM 1569 O O . ALA A 1 192 ? 20.357 0.288 -21.197 1.00 93.50 192 ALA A O 1
ATOM 1570 N N . GLU A 1 193 ? 19.977 -1.830 -21.798 1.00 92.38 193 GLU A N 1
ATOM 1571 C CA . GLU A 1 193 ? 19.181 -1.486 -22.989 1.00 92.38 193 GLU A CA 1
ATOM 1572 C C . GLU A 1 193 ? 17.825 -0.846 -22.654 1.00 92.38 193 GLU A C 1
ATOM 1574 O O . GLU A 1 193 ? 17.269 -0.104 -23.466 1.00 92.38 193 GLU A O 1
ATOM 1579 N N . VAL A 1 194 ? 17.262 -1.157 -21.484 1.00 92.00 194 VAL A N 1
ATOM 1580 C CA . VAL A 1 194 ? 15.964 -0.635 -21.038 1.00 92.00 194 VAL A CA 1
ATOM 1581 C C . VAL A 1 194 ? 16.134 0.636 -20.215 1.00 92.00 194 VAL A C 1
ATOM 1583 O O . VAL A 1 194 ? 15.324 1.555 -20.330 1.00 92.00 194 VAL A O 1
ATOM 1586 N N . THR A 1 195 ? 17.141 0.695 -19.352 1.00 89.12 195 THR A N 1
ATOM 1587 C CA . THR A 1 195 ? 17.332 1.781 -18.379 1.00 89.12 195 THR A CA 1
ATOM 1588 C C . THR A 1 195 ? 18.334 2.831 -18.832 1.00 89.12 195 THR A C 1
ATOM 1590 O O . THR A 1 195 ? 18.389 3.883 -18.208 1.00 89.12 195 THR A O 1
ATOM 1593 N N . GLU A 1 196 ? 19.106 2.558 -19.888 1.00 88.44 196 GLU A N 1
ATOM 1594 C CA . GLU A 1 196 ? 20.202 3.409 -20.379 1.00 88.44 196 GLU A CA 1
ATOM 1595 C C . GLU A 1 196 ? 21.330 3.607 -19.343 1.00 88.44 196 GLU A C 1
ATOM 1597 O O . GLU A 1 196 ? 22.188 4.473 -19.496 1.00 88.44 196 GLU A O 1
ATOM 1602 N N . THR A 1 197 ? 21.349 2.790 -18.283 1.00 87.81 197 THR A N 1
ATOM 1603 C CA . THR A 1 197 ? 22.341 2.828 -17.203 1.00 87.81 197 THR A CA 1
ATOM 1604 C C . THR A 1 197 ? 22.534 1.448 -16.581 1.00 87.81 197 THR A C 1
ATOM 1606 O O . THR A 1 197 ? 21.583 0.674 -16.460 1.00 87.81 197 THR A O 1
ATOM 1609 N N . ASP A 1 198 ? 23.748 1.152 -16.120 1.00 85.38 198 ASP A N 1
ATOM 1610 C CA . ASP A 1 198 ? 24.034 -0.048 -15.323 1.00 85.38 198 ASP A CA 1
ATOM 1611 C C . ASP A 1 198 ? 23.583 0.098 -13.859 1.00 85.38 198 ASP A C 1
ATOM 1613 O O . ASP A 1 198 ? 23.535 -0.881 -13.107 1.00 85.38 198 ASP A O 1
ATOM 1617 N N . GLU A 1 199 ? 23.219 1.312 -13.431 1.00 86.94 199 GLU A N 1
ATOM 1618 C CA . GLU A 1 199 ? 22.709 1.544 -12.086 1.00 86.94 199 GLU A CA 1
ATOM 1619 C C . GLU A 1 199 ? 21.362 0.838 -11.874 1.00 86.94 199 GLU A C 1
ATOM 1621 O O . GLU A 1 199 ? 20.434 0.937 -12.677 1.00 86.94 199 GLU A O 1
ATOM 1626 N N . ARG A 1 200 ? 21.218 0.162 -10.726 1.00 88.06 200 ARG A N 1
ATOM 1627 C CA . ARG A 1 200 ? 19.952 -0.470 -10.302 1.00 88.06 200 ARG A CA 1
ATOM 1628 C C . ARG A 1 200 ? 18.972 0.515 -9.653 1.00 88.06 200 ARG A C 1
ATOM 1630 O O . ARG A 1 200 ? 17.945 0.115 -9.104 1.00 88.06 200 ARG A O 1
ATOM 1637 N N . ARG A 1 201 ? 19.284 1.813 -9.703 1.00 90.19 201 ARG A N 1
ATOM 1638 C CA . ARG A 1 201 ? 18.440 2.887 -9.188 1.00 90.19 201 ARG A CA 1
ATOM 1639 C C . ARG A 1 201 ? 17.426 3.286 -10.255 1.00 90.19 201 ARG A C 1
ATOM 1641 O O . ARG A 1 201 ? 17.779 3.856 -11.276 1.00 90.19 201 ARG A O 1
ATOM 1648 N N . LEU A 1 202 ? 16.153 3.034 -9.970 1.00 93.12 202 LEU A N 1
ATOM 1649 C CA . LEU A 1 202 ? 15.031 3.544 -10.752 1.00 93.12 202 LEU A CA 1
ATOM 1650 C C . LEU A 1 202 ? 14.138 4.363 -9.835 1.00 93.12 202 LEU A C 1
ATOM 1652 O O . LEU A 1 202 ? 13.658 3.839 -8.826 1.00 93.12 202 LEU A O 1
ATOM 1656 N N . LEU A 1 203 ? 13.910 5.624 -10.189 1.00 93.75 203 LEU A N 1
ATOM 1657 C CA . LEU A 1 203 ? 13.049 6.540 -9.452 1.00 93.75 203 LEU A CA 1
ATOM 1658 C C . LEU A 1 203 ? 11.885 6.962 -10.334 1.00 93.75 203 LEU A C 1
ATOM 1660 O O . LEU A 1 203 ? 12.075 7.327 -11.491 1.00 93.75 203 LEU A O 1
ATOM 1664 N N . PHE A 1 204 ? 10.687 6.889 -9.767 1.00 94.19 204 PHE A N 1
ATOM 1665 C CA . PHE A 1 204 ? 9.455 7.322 -10.404 1.00 94.19 204 PHE A CA 1
ATOM 1666 C C . PHE A 1 204 ? 8.692 8.248 -9.463 1.00 94.19 204 PHE A C 1
ATOM 1668 O O . PHE A 1 204 ? 8.753 8.095 -8.238 1.00 94.19 204 PHE A O 1
ATOM 1675 N N . GLY A 1 205 ? 7.996 9.218 -10.041 1.00 92.31 205 GLY A N 1
ATOM 1676 C CA . GLY A 1 205 ? 7.244 10.233 -9.318 1.00 92.31 205 GLY A CA 1
ATOM 1677 C C . GLY A 1 205 ? 6.589 11.222 -10.274 1.00 92.31 205 GLY A C 1
ATOM 1678 O O . GLY A 1 205 ? 6.688 11.085 -11.488 1.00 92.31 205 GLY A O 1
ATOM 1679 N N . ASP A 1 206 ? 5.905 12.209 -9.710 1.00 90.25 206 ASP A N 1
ATOM 1680 C CA . ASP A 1 206 ? 5.058 13.159 -10.440 1.00 90.25 206 ASP A CA 1
ATOM 1681 C C . ASP A 1 206 ? 5.350 14.633 -10.093 1.00 90.25 206 ASP A C 1
ATOM 1683 O O . ASP A 1 206 ? 4.738 15.540 -10.641 1.00 90.25 206 ASP A O 1
ATOM 1687 N N . PHE A 1 207 ? 6.314 14.905 -9.209 1.00 88.50 207 PHE A N 1
ATOM 1688 C CA . PHE A 1 207 ? 6.557 16.242 -8.643 1.00 88.50 207 PHE A CA 1
ATOM 1689 C C . PHE A 1 207 ? 7.591 17.089 -9.405 1.00 88.50 207 PHE A C 1
ATOM 1691 O O . PHE A 1 207 ? 7.904 18.211 -9.003 1.00 88.50 207 PHE A O 1
ATOM 1698 N N . MET A 1 208 ? 8.142 16.574 -10.507 1.00 88.25 208 MET A N 1
ATOM 1699 C CA . MET A 1 208 ? 9.132 17.306 -11.308 1.00 88.25 208 MET A CA 1
ATOM 1700 C C . MET A 1 208 ? 8.502 18.412 -12.160 1.00 88.25 208 MET A C 1
ATOM 1702 O O . MET A 1 208 ? 9.112 19.463 -12.350 1.00 88.25 208 MET A O 1
ATOM 1706 N N . LYS A 1 209 ? 7.279 18.196 -12.657 1.00 84.81 209 LYS A N 1
ATOM 1707 C CA . LYS A 1 209 ? 6.542 19.151 -13.495 1.00 84.81 209 LYS A CA 1
ATOM 1708 C C . LYS A 1 209 ? 5.394 19.754 -12.691 1.00 84.81 209 LYS A C 1
ATOM 1710 O O . LYS A 1 209 ? 4.530 19.033 -12.203 1.00 84.81 209 LYS A O 1
ATOM 1715 N N . GLU A 1 210 ? 5.357 21.076 -12.588 1.00 77.81 210 GLU A N 1
ATOM 1716 C CA . GLU A 1 210 ? 4.275 21.771 -11.884 1.00 77.81 210 GLU A CA 1
ATOM 1717 C C . GLU A 1 210 ? 2.930 21.555 -12.587 1.00 77.81 210 GLU A C 1
ATOM 1719 O O . GLU A 1 210 ? 2.823 21.681 -13.807 1.00 77.81 210 GLU A O 1
ATOM 1724 N N . GLY A 1 211 ? 1.902 21.195 -11.813 1.00 75.00 211 GLY A N 1
ATOM 1725 C CA . GLY A 1 211 ? 0.559 20.910 -12.329 1.00 75.00 211 GLY A CA 1
ATOM 1726 C C . GLY A 1 211 ? 0.410 19.566 -13.054 1.00 75.00 211 GLY A C 1
ATOM 1727 O O . GLY A 1 211 ? -0.678 19.269 -13.544 1.00 75.00 211 GLY A O 1
ATOM 1728 N N . SER A 1 212 ? 1.467 18.751 -13.119 1.00 79.62 212 SER A N 1
ATOM 1729 C CA . SER A 1 212 ? 1.389 17.365 -13.581 1.00 79.62 212 SER A CA 1
ATOM 1730 C C . SER A 1 212 ? 1.157 16.430 -12.395 1.00 79.62 212 SER A C 1
ATOM 1732 O O . SER A 1 212 ? 1.755 16.601 -11.339 1.00 79.62 212 SER A O 1
ATOM 1734 N N . SER A 1 213 ? 0.313 15.419 -12.578 1.00 82.19 213 SER A N 1
ATOM 1735 C CA . SER A 1 213 ? 0.178 14.280 -11.650 1.00 82.19 213 SER A CA 1
ATOM 1736 C C . SER A 1 213 ? 0.523 12.962 -12.348 1.00 82.19 213 SER A C 1
ATOM 1738 O O . SER A 1 213 ? 0.079 11.890 -11.948 1.00 82.19 213 SER A O 1
ATOM 1740 N N . GLU A 1 214 ? 1.268 13.058 -13.450 1.00 87.56 214 GLU A N 1
ATOM 1741 C CA . GLU A 1 214 ? 1.662 11.922 -14.274 1.00 87.56 214 GLU A CA 1
ATOM 1742 C C . GLU A 1 214 ? 2.827 11.183 -13.603 1.00 87.56 214 GLU A C 1
ATOM 1744 O O . GLU A 1 214 ? 3.854 11.785 -13.288 1.00 87.56 214 GLU A O 1
ATOM 1749 N N . TYR A 1 215 ? 2.673 9.876 -13.392 1.00 91.94 215 TYR A N 1
ATOM 1750 C CA . TYR A 1 215 ? 3.706 9.032 -12.798 1.00 91.94 215 TYR A CA 1
ATOM 1751 C C . TYR A 1 215 ? 4.773 8.683 -13.847 1.00 91.94 215 TYR A C 1
ATOM 1753 O O . TYR A 1 215 ? 4.528 7.880 -14.753 1.00 91.94 215 TYR A O 1
ATOM 1761 N N . GLU A 1 216 ? 5.944 9.315 -13.748 1.00 91.94 216 GLU A N 1
ATOM 1762 C CA . GLU A 1 216 ? 6.998 9.300 -14.769 1.00 91.94 216 GLU A CA 1
ATOM 1763 C C . GLU A 1 216 ? 8.357 8.868 -14.198 1.00 91.94 216 GLU A C 1
ATOM 1765 O O . GLU A 1 216 ? 8.630 9.002 -13.004 1.00 91.94 216 GLU A O 1
ATOM 1770 N N . CYS A 1 217 ? 9.233 8.362 -15.071 1.00 92.00 217 CYS A N 1
ATOM 1771 C CA . CYS A 1 217 ? 10.614 8.039 -14.719 1.00 92.00 217 CYS A CA 1
ATOM 1772 C C . CYS A 1 217 ? 11.431 9.323 -14.517 1.00 92.00 217 CYS A C 1
ATOM 1774 O O . CYS A 1 217 ? 11.419 10.215 -15.363 1.00 92.00 217 CYS A O 1
ATOM 1776 N N . MET A 1 218 ? 12.203 9.383 -13.433 1.00 92.31 218 MET A N 1
ATOM 1777 C CA . MET A 1 218 ? 13.025 10.534 -13.054 1.00 92.31 218 MET A CA 1
ATOM 1778 C C . MET A 1 218 ? 14.501 10.102 -12.953 1.00 92.31 218 MET A C 1
ATOM 1780 O O . MET A 1 218 ? 14.951 9.713 -11.874 1.00 92.31 218 MET A O 1
ATOM 1784 N N . PRO A 1 219 ? 15.250 10.094 -14.073 1.00 87.62 219 PRO A N 1
ATOM 1785 C CA . PRO A 1 219 ? 16.616 9.566 -14.108 1.00 87.62 219 PRO A CA 1
ATOM 1786 C C . PRO A 1 219 ? 17.661 10.522 -13.510 1.00 87.62 219 PRO A C 1
ATOM 1788 O O . PRO A 1 219 ? 18.665 10.066 -12.971 1.00 87.62 219 PRO A O 1
ATOM 1791 N N . ASP A 1 220 ? 17.436 11.837 -13.594 1.00 91.44 220 ASP A N 1
ATOM 1792 C CA . ASP A 1 220 ? 18.378 12.853 -13.116 1.00 91.44 220 ASP A CA 1
ATOM 1793 C C . ASP A 1 220 ? 18.211 13.096 -11.610 1.00 91.44 220 ASP A C 1
ATOM 1795 O O . ASP A 1 220 ? 17.272 13.758 -11.154 1.00 91.44 220 ASP A O 1
ATOM 1799 N N . ILE A 1 221 ? 19.139 12.543 -10.829 1.00 91.19 221 ILE A N 1
ATOM 1800 C CA . ILE A 1 221 ? 1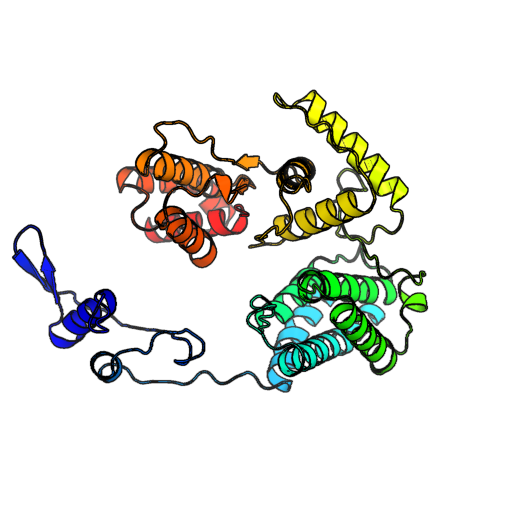9.130 12.659 -9.373 1.00 91.19 221 ILE A CA 1
ATOM 1801 C C . ILE A 1 221 ? 19.506 14.055 -8.877 1.00 91.19 221 ILE A C 1
ATOM 1803 O O . ILE A 1 221 ? 18.982 14.484 -7.851 1.00 91.19 221 ILE A O 1
AT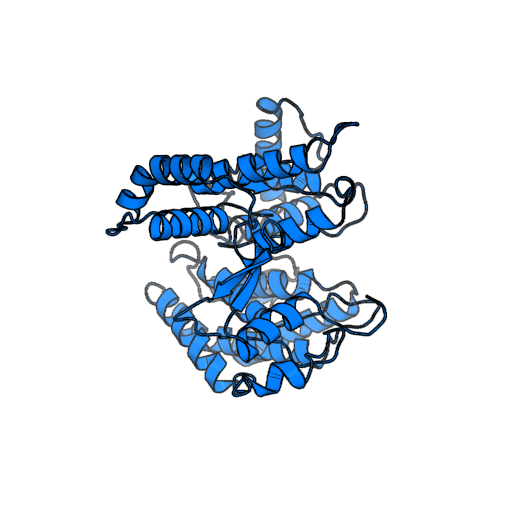OM 1807 N N . ASP A 1 222 ? 20.364 14.779 -9.591 1.00 92.94 222 ASP A N 1
ATOM 1808 C CA . ASP A 1 222 ? 20.798 16.111 -9.174 1.00 92.94 222 ASP A CA 1
ATOM 1809 C C . ASP A 1 222 ? 19.651 17.110 -9.352 1.00 92.94 222 ASP A C 1
ATOM 1811 O O . ASP A 1 222 ? 19.372 17.914 -8.456 1.00 92.94 222 ASP A O 1
ATOM 1815 N N . ALA A 1 223 ? 18.895 16.984 -10.447 1.00 93.50 223 ALA A N 1
ATOM 1816 C CA . ALA A 1 223 ? 17.656 17.731 -10.640 1.00 93.50 223 ALA A CA 1
ATOM 1817 C C . ALA A 1 223 ? 16.602 17.398 -9.566 1.00 93.50 223 ALA A C 1
ATOM 1819 O O . ALA A 1 223 ? 15.921 18.300 -9.069 1.00 93.50 223 ALA A O 1
ATOM 1820 N N . LEU A 1 224 ? 16.485 16.125 -9.162 1.00 93.25 224 LEU A N 1
ATOM 1821 C CA . LEU A 1 224 ? 15.585 15.710 -8.079 1.00 93.25 224 LEU A CA 1
ATOM 1822 C C . LEU A 1 224 ? 15.986 16.301 -6.725 1.00 93.25 224 LEU A C 1
ATOM 1824 O O . LEU A 1 224 ? 15.115 16.754 -5.976 1.00 93.25 224 LEU A O 1
ATOM 1828 N N . ILE A 1 225 ? 17.284 16.312 -6.407 1.00 94.62 225 ILE A N 1
ATOM 1829 C CA . ILE A 1 225 ? 17.813 16.942 -5.191 1.00 94.62 225 ILE A CA 1
ATOM 1830 C C . ILE A 1 225 ? 17.462 18.429 -5.199 1.00 94.62 225 ILE A C 1
ATOM 1832 O O . ILE A 1 225 ? 16.884 18.912 -4.227 1.00 94.62 225 ILE A O 1
ATOM 1836 N N . ALA A 1 226 ? 17.727 19.134 -6.302 1.00 94.69 226 ALA A N 1
ATOM 1837 C CA . ALA A 1 226 ? 17.421 20.556 -6.428 1.00 94.69 226 ALA A CA 1
ATOM 1838 C C . ALA A 1 226 ? 15.920 20.847 -6.257 1.00 94.69 226 ALA A C 1
ATOM 1840 O O . ALA A 1 226 ? 15.551 21.715 -5.468 1.00 94.69 226 ALA A O 1
ATOM 1841 N N . LYS A 1 227 ? 15.036 20.086 -6.923 1.00 94.12 227 LYS A N 1
ATOM 1842 C CA . LYS A 1 227 ? 13.580 20.280 -6.801 1.00 94.12 227 LYS A CA 1
ATOM 1843 C C . LYS A 1 227 ? 13.078 19.983 -5.387 1.00 94.12 227 LYS A C 1
ATOM 1845 O O . LYS A 1 227 ? 12.250 20.725 -4.864 1.00 94.12 227 LYS A O 1
ATOM 1850 N N . THR A 1 228 ? 13.588 18.929 -4.754 1.00 93.75 228 THR A N 1
ATOM 1851 C CA . THR A 1 228 ? 13.214 18.567 -3.377 1.00 93.75 228 THR A CA 1
ATOM 1852 C C . THR A 1 228 ? 13.729 19.599 -2.370 1.00 93.75 228 THR A C 1
ATOM 1854 O O . THR A 1 228 ? 13.046 19.889 -1.391 1.00 93.75 228 THR A O 1
ATOM 1857 N N . GLN A 1 229 ? 14.892 20.204 -2.628 1.00 94.88 229 GLN A N 1
ATOM 1858 C CA . GLN A 1 229 ? 15.438 21.295 -1.823 1.00 94.88 229 GLN A CA 1
ATOM 1859 C C . GLN A 1 229 ? 14.539 22.535 -1.878 1.00 94.88 229 GLN A C 1
ATOM 1861 O O . GLN A 1 229 ? 14.216 23.089 -0.832 1.00 94.88 229 GLN A O 1
ATOM 1866 N N . THR A 1 230 ? 14.054 22.915 -3.064 1.00 94.19 230 THR A N 1
ATOM 1867 C CA . THR A 1 230 ? 13.067 24.000 -3.199 1.00 94.19 230 THR A CA 1
ATOM 1868 C C . THR A 1 230 ? 11.792 23.703 -2.403 1.00 94.19 230 THR A C 1
ATOM 1870 O O . THR A 1 230 ? 11.333 24.546 -1.643 1.00 94.19 230 THR A O 1
ATOM 1873 N N . MET A 1 231 ? 11.263 22.477 -2.485 1.00 92.62 231 MET A N 1
ATOM 1874 C CA . MET A 1 231 ? 10.070 22.078 -1.717 1.00 92.62 231 MET A CA 1
ATOM 1875 C C . MET A 1 231 ? 10.304 22.095 -0.195 1.00 92.62 231 MET A C 1
ATOM 1877 O O . MET A 1 231 ? 9.387 22.367 0.579 1.00 92.62 231 MET A O 1
ATOM 1881 N N . LEU A 1 232 ? 11.528 21.803 0.257 1.00 94.94 232 LEU A N 1
ATOM 1882 C CA . LEU A 1 232 ? 11.912 21.916 1.665 1.00 94.94 232 LEU A CA 1
ATOM 1883 C C . LEU A 1 232 ? 11.979 23.381 2.120 1.00 94.94 232 LEU A C 1
ATOM 1885 O O . LEU A 1 232 ? 11.575 23.694 3.240 1.00 94.94 232 LEU A O 1
ATOM 1889 N N . GLU A 1 233 ? 12.477 24.276 1.270 1.00 95.12 233 GLU A N 1
ATOM 1890 C CA . GLU A 1 233 ? 12.492 25.719 1.528 1.00 95.12 233 GLU A CA 1
ATOM 1891 C C . GLU A 1 233 ? 11.067 26.279 1.622 1.00 95.12 233 GLU A C 1
ATOM 1893 O O . GLU A 1 233 ? 10.760 26.986 2.585 1.00 95.12 233 GLU A O 1
ATOM 1898 N N . ASP A 1 234 ? 10.179 25.878 0.708 1.00 93.25 234 ASP A N 1
ATOM 1899 C CA . ASP A 1 234 ? 8.755 26.232 0.731 1.00 93.25 234 ASP A CA 1
ATOM 1900 C C . ASP A 1 234 ? 8.073 25.742 2.020 1.00 93.25 234 ASP A C 1
ATOM 1902 O O . ASP A 1 234 ? 7.380 26.508 2.701 1.00 93.25 234 ASP A O 1
ATOM 1906 N N . PHE A 1 235 ? 8.335 24.491 2.421 1.00 94.25 235 PHE A N 1
ATOM 1907 C CA . PHE A 1 235 ? 7.859 23.955 3.696 1.00 94.25 235 PHE A CA 1
ATOM 1908 C C . PHE A 1 235 ? 8.350 24.801 4.875 1.00 94.25 235 PHE A C 1
ATOM 1910 O O . PHE A 1 235 ? 7.565 25.183 5.744 1.00 94.25 235 PHE A O 1
ATOM 1917 N N . ASN A 1 236 ? 9.647 25.110 4.914 1.00 95.31 236 ASN A N 1
ATOM 1918 C CA . ASN A 1 236 ? 10.261 25.867 6.002 1.00 95.31 236 ASN A CA 1
ATOM 1919 C C . ASN A 1 236 ? 9.756 27.315 6.077 1.00 95.31 236 ASN A C 1
ATOM 1921 O O . ASN A 1 236 ? 9.722 27.879 7.169 1.00 95.31 236 ASN A O 1
ATOM 1925 N N . ALA A 1 237 ? 9.331 27.903 4.956 1.00 94.12 237 ALA A N 1
ATOM 1926 C CA . ALA A 1 237 ? 8.766 29.248 4.918 1.00 94.12 237 ALA A CA 1
ATOM 1927 C C . ALA A 1 237 ? 7.374 29.337 5.571 1.00 94.12 237 ALA A C 1
ATOM 1929 O O . ALA A 1 237 ? 7.024 30.374 6.137 1.00 94.12 237 ALA A O 1
ATOM 1930 N N . VAL A 1 238 ? 6.579 28.263 5.507 1.00 90.88 238 VAL A N 1
ATOM 1931 C CA . VAL A 1 238 ? 5.196 28.228 6.023 1.00 90.88 238 VAL A CA 1
ATOM 1932 C C . VAL A 1 238 ? 5.098 27.500 7.372 1.00 90.88 238 VAL A C 1
ATOM 1934 O O . VAL A 1 238 ? 4.198 27.765 8.174 1.00 90.88 238 VAL A O 1
ATOM 1937 N N . SER A 1 239 ? 6.021 26.578 7.650 1.00 89.62 239 SER A N 1
ATOM 1938 C CA . SER A 1 239 ? 5.994 25.729 8.838 1.00 89.62 239 SER A CA 1
ATOM 1939 C C . SER A 1 239 ? 6.379 26.477 10.114 1.00 89.62 239 SER A C 1
ATOM 1941 O O . SER A 1 239 ? 7.351 27.224 10.180 1.00 89.62 239 SER A O 1
ATOM 1943 N N . LYS A 1 240 ? 5.662 26.180 11.203 1.00 85.44 240 LYS A N 1
ATOM 1944 C CA . LYS A 1 240 ? 6.019 26.630 12.561 1.00 85.44 240 LYS A CA 1
ATOM 1945 C C . LYS A 1 240 ? 7.210 25.861 13.150 1.00 85.44 240 LYS A C 1
ATOM 1947 O O . LYS A 1 240 ? 7.748 26.266 14.177 1.00 85.44 240 LYS A O 1
ATOM 1952 N N . ARG A 1 241 ? 7.570 24.723 12.550 1.00 88.06 241 ARG A N 1
ATOM 1953 C CA . ARG A 1 241 ? 8.664 23.831 12.959 1.00 88.06 241 ARG A CA 1
ATOM 1954 C C . ARG A 1 241 ? 9.525 23.542 11.723 1.00 88.06 241 ARG A C 1
ATOM 1956 O O . ARG A 1 241 ? 9.280 22.536 11.052 1.00 88.06 241 ARG A O 1
ATOM 1963 N N . PRO A 1 242 ? 10.462 24.439 11.371 1.00 89.44 242 PRO A N 1
ATOM 1964 C CA . PRO A 1 242 ? 11.334 24.225 10.224 1.00 89.44 242 PRO A CA 1
ATOM 1965 C C . PRO A 1 242 ? 12.240 23.008 10.447 1.00 89.44 242 PRO A C 1
ATOM 1967 O O . PRO A 1 242 ? 12.600 22.680 11.580 1.00 89.44 242 PRO A O 1
ATOM 1970 N N . MET A 1 243 ? 12.591 22.332 9.356 1.00 92.06 243 MET A N 1
ATOM 1971 C CA . MET A 1 243 ? 13.468 21.167 9.340 1.00 92.06 243 MET A CA 1
ATOM 1972 C C . MET A 1 243 ? 14.780 21.505 8.631 1.00 92.06 243 MET A C 1
ATOM 1974 O O . MET A 1 243 ? 14.786 21.922 7.472 1.00 92.06 243 MET A O 1
ATOM 1978 N N . GLU A 1 244 ? 15.899 21.261 9.307 1.00 88.75 244 GLU A N 1
ATOM 1979 C CA . GLU A 1 244 ? 17.241 21.349 8.725 1.00 88.75 244 GLU A CA 1
ATOM 1980 C C . GLU A 1 244 ? 17.643 19.977 8.171 1.00 88.75 244 GLU A C 1
ATOM 1982 O O . GLU A 1 244 ? 18.319 19.186 8.830 1.00 88.75 244 GLU A O 1
ATOM 1987 N N . LEU A 1 245 ? 17.162 19.656 6.968 1.00 90.25 245 LEU A N 1
ATOM 1988 C CA . LEU A 1 245 ? 17.487 18.400 6.294 1.00 90.25 245 LEU A CA 1
ATOM 1989 C C . LEU A 1 245 ? 18.599 18.601 5.275 1.00 90.25 245 LEU A C 1
ATOM 1991 O O . LEU A 1 245 ? 18.527 19.474 4.417 1.00 90.25 245 LEU A O 1
ATOM 1995 N N . VAL A 1 246 ? 19.601 17.726 5.335 1.00 89.94 246 VAL A N 1
ATOM 1996 C CA . VAL A 1 246 ? 20.584 17.581 4.264 1.00 89.94 246 VAL A CA 1
ATOM 1997 C C . VAL A 1 246 ? 20.037 16.560 3.274 1.00 89.94 246 VAL A C 1
ATOM 1999 O O . VAL A 1 246 ? 19.872 15.387 3.616 1.00 89.94 246 VAL A O 1
ATOM 2002 N N . LEU A 1 247 ? 19.742 17.002 2.052 1.00 91.75 247 LEU A N 1
ATOM 2003 C CA . LEU A 1 247 ? 19.249 16.139 0.984 1.00 91.75 247 LEU A CA 1
ATOM 2004 C C . LEU A 1 247 ? 20.423 15.548 0.198 1.00 91.75 247 LEU A C 1
ATOM 2006 O O . LEU A 1 247 ? 21.197 16.254 -0.439 1.00 91.75 247 LEU A O 1
ATOM 2010 N N . PHE A 1 248 ? 20.547 14.227 0.254 1.00 91.62 248 PHE A N 1
ATOM 2011 C CA . PHE A 1 248 ? 21.528 13.430 -0.483 1.00 91.62 248 PHE A CA 1
ATOM 2012 C C . PHE A 1 248 ? 20.801 12.280 -1.200 1.00 91.62 248 PHE A C 1
ATOM 2014 O O . PHE A 1 248 ? 19.651 11.994 -0.852 1.00 91.62 248 PHE A O 1
ATOM 2021 N N . PRO A 1 249 ? 21.431 11.584 -2.166 1.00 92.81 249 PRO A N 1
ATOM 2022 C CA . PRO A 1 249 ? 20.774 10.578 -3.006 1.00 92.81 249 PRO A CA 1
ATOM 2023 C C . PRO A 1 249 ? 19.830 9.618 -2.273 1.00 92.81 249 PRO A C 1
ATOM 2025 O O . PRO A 1 249 ? 18.666 9.483 -2.633 1.00 92.81 249 PRO A O 1
ATOM 2028 N N . PHE A 1 250 ? 20.290 9.011 -1.181 1.00 91.62 250 PHE A N 1
ATOM 2029 C CA . PHE A 1 250 ? 19.498 8.050 -0.413 1.00 91.62 250 PHE A CA 1
ATOM 2030 C C . PHE A 1 250 ? 18.283 8.679 0.294 1.00 91.62 250 PHE A C 1
ATOM 2032 O O . PHE A 1 250 ? 17.240 8.036 0.418 1.00 91.62 250 PHE A O 1
ATOM 2039 N N . ALA A 1 251 ? 18.376 9.942 0.724 1.00 93.62 251 ALA A N 1
ATOM 2040 C CA . ALA A 1 251 ? 17.232 10.668 1.275 1.00 93.62 251 ALA A CA 1
ATOM 2041 C C . ALA A 1 251 ? 16.151 10.882 0.202 1.00 93.62 251 ALA A C 1
ATOM 2043 O O . ALA A 1 251 ? 14.975 10.635 0.464 1.00 93.62 251 ALA A O 1
ATOM 2044 N N . ILE A 1 252 ? 16.554 11.244 -1.021 1.00 94.62 252 ILE A N 1
ATOM 2045 C CA . ILE A 1 252 ? 15.643 11.413 -2.162 1.00 94.62 252 ILE A CA 1
ATOM 2046 C C . ILE A 1 252 ? 14.985 10.093 -2.555 1.00 94.62 252 ILE A C 1
ATOM 2048 O O . ILE A 1 252 ? 13.771 10.054 -2.753 1.00 94.62 252 ILE A O 1
ATOM 2052 N N . GLU A 1 253 ? 15.747 8.996 -2.603 1.00 93.94 253 GLU A N 1
ATOM 2053 C CA . GLU A 1 253 ? 15.171 7.671 -2.851 1.00 93.94 253 GLU A CA 1
ATOM 2054 C C . GLU A 1 253 ? 14.063 7.354 -1.842 1.00 93.94 253 GLU A C 1
ATOM 2056 O O . GLU A 1 253 ? 13.018 6.818 -2.206 1.00 93.94 253 GLU A O 1
ATOM 2061 N N . HIS A 1 254 ? 14.265 7.698 -0.570 1.00 94.50 254 HIS A N 1
ATOM 2062 C CA . HIS A 1 254 ? 13.276 7.461 0.470 1.00 94.50 254 HIS A CA 1
ATOM 2063 C C . HIS A 1 254 ? 12.054 8.364 0.378 1.00 94.50 254 HIS A C 1
ATOM 2065 O O . HIS A 1 254 ? 10.946 7.861 0.554 1.00 94.50 254 HIS A O 1
ATOM 2071 N N . VAL A 1 255 ? 12.226 9.643 0.045 1.00 95.69 255 VAL A N 1
ATOM 2072 C CA . VAL A 1 255 ? 11.099 10.540 -0.248 1.00 95.69 255 VAL A CA 1
ATOM 2073 C C . VAL A 1 255 ? 10.274 9.985 -1.409 1.00 95.69 255 VAL A C 1
ATOM 2075 O O . VAL A 1 255 ? 9.058 9.866 -1.281 1.00 95.69 255 VAL A O 1
ATOM 2078 N N . CYS A 1 256 ? 10.918 9.530 -2.489 1.00 95.38 256 CYS A N 1
ATOM 2079 C CA . CYS A 1 256 ? 10.230 8.913 -3.627 1.00 95.38 256 CYS A CA 1
ATOM 2080 C C . CYS A 1 256 ? 9.468 7.642 -3.221 1.00 95.38 256 CYS A C 1
ATOM 2082 O O . CYS A 1 256 ? 8.325 7.450 -3.630 1.00 95.38 256 CYS A O 1
ATOM 2084 N N . ARG A 1 257 ? 10.063 6.781 -2.380 1.00 95.38 257 ARG A N 1
ATOM 2085 C CA . ARG A 1 257 ? 9.392 5.574 -1.860 1.00 95.38 257 ARG A CA 1
ATOM 2086 C C . ARG A 1 257 ? 8.157 5.927 -1.029 1.00 95.38 257 ARG A C 1
ATOM 2088 O O . ARG A 1 257 ? 7.122 5.291 -1.206 1.00 95.38 257 ARG A O 1
ATOM 2095 N N . ILE A 1 258 ? 8.251 6.931 -0.154 1.00 96.50 258 ILE A N 1
ATOM 2096 C CA . ILE A 1 258 ? 7.122 7.382 0.674 1.00 96.50 258 ILE A CA 1
ATOM 2097 C C . ILE A 1 258 ? 6.023 7.964 -0.216 1.00 96.50 258 ILE A C 1
ATOM 2099 O O . ILE A 1 258 ? 4.883 7.518 -0.118 1.00 96.50 258 ILE A O 1
ATOM 2103 N N . LEU A 1 259 ? 6.369 8.872 -1.137 1.00 95.25 259 LEU A N 1
ATOM 2104 C CA . LEU A 1 259 ? 5.435 9.456 -2.105 1.00 95.25 259 LEU A CA 1
ATOM 2105 C C . LEU A 1 259 ? 4.705 8.380 -2.917 1.00 95.25 259 LEU A C 1
ATOM 2107 O O . LEU A 1 259 ? 3.482 8.420 -3.026 1.00 95.25 259 LEU A O 1
ATOM 2111 N N . ARG A 1 260 ? 5.435 7.376 -3.420 1.00 94.44 260 ARG A N 1
ATOM 2112 C CA . ARG A 1 260 ? 4.863 6.240 -4.158 1.00 94.44 260 ARG A CA 1
ATOM 2113 C C . ARG A 1 260 ? 3.857 5.450 -3.319 1.00 94.44 260 ARG A C 1
ATOM 2115 O O . ARG A 1 260 ? 2.866 4.979 -3.865 1.00 94.44 260 ARG A O 1
ATOM 2122 N N . VAL A 1 261 ? 4.087 5.283 -2.014 1.00 95.00 261 VAL A N 1
ATOM 2123 C CA . VAL A 1 261 ? 3.143 4.568 -1.138 1.00 95.00 261 VAL A CA 1
ATOM 2124 C C . VAL A 1 26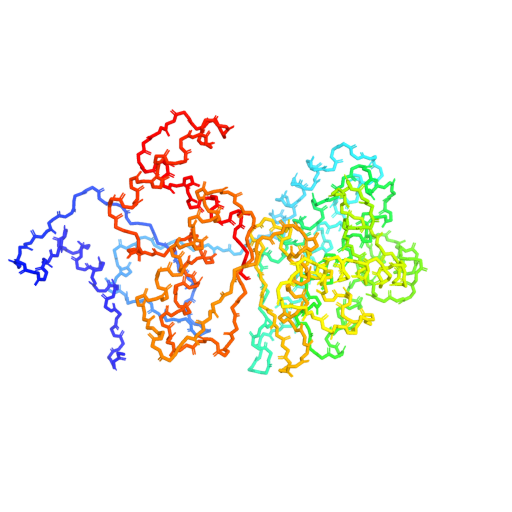1 ? 1.930 5.428 -0.791 1.00 95.00 261 VAL A C 1
ATOM 2126 O O . VAL A 1 261 ? 0.815 4.946 -0.942 1.00 95.00 261 VAL A O 1
ATOM 2129 N N . ILE A 1 262 ? 2.107 6.682 -0.369 1.00 94.44 262 ILE A N 1
ATOM 2130 C CA . ILE A 1 262 ? 0.972 7.520 0.059 1.00 94.44 262 ILE A CA 1
ATOM 2131 C C . ILE A 1 262 ? 0.089 7.955 -1.116 1.00 94.44 262 ILE A C 1
ATOM 2133 O O . ILE A 1 262 ? -1.097 8.173 -0.938 1.00 94.44 262 ILE A O 1
ATOM 2137 N N . LYS A 1 263 ? 0.618 8.030 -2.343 1.00 91.56 263 LYS A N 1
ATOM 2138 C CA . LYS A 1 263 ? -0.203 8.302 -3.536 1.00 91.56 263 LYS A CA 1
ATOM 2139 C C . LYS A 1 263 ? -0.918 7.058 -4.075 1.00 91.56 263 LYS A C 1
ATOM 2141 O O . LYS A 1 263 ? -1.756 7.169 -4.967 1.00 91.56 263 LYS A O 1
ATOM 2146 N N . GLN A 1 264 ? -0.618 5.868 -3.547 1.00 90.38 264 GLN A N 1
ATOM 2147 C CA . GLN A 1 264 ? -1.344 4.647 -3.890 1.00 90.38 264 GLN A CA 1
ATOM 2148 C C . GLN A 1 264 ? -2.635 4.523 -3.080 1.00 90.38 264 GLN A C 1
ATOM 2150 O O . GLN A 1 264 ? -2.619 4.718 -1.863 1.00 90.38 264 GLN A O 1
ATOM 2155 N N . PRO A 1 265 ? -3.751 4.103 -3.707 1.00 86.75 265 PRO A N 1
ATOM 2156 C CA . PRO A 1 265 ? -4.968 3.843 -2.959 1.00 86.75 265 PRO A CA 1
ATOM 2157 C C . PRO A 1 265 ? -4.723 2.712 -1.958 1.00 86.75 265 PRO A C 1
ATOM 2159 O O . PRO A 1 265 ? -4.159 1.668 -2.309 1.00 86.75 265 PRO A O 1
ATOM 2162 N N . TYR A 1 266 ? -5.152 2.937 -0.714 1.00 88.12 266 TYR A N 1
ATOM 2163 C CA . TYR A 1 266 ? -4.935 2.041 0.429 1.00 88.12 266 TYR A CA 1
ATOM 2164 C C . TYR A 1 266 ? -3.450 1.793 0.768 1.00 88.12 266 TYR A C 1
ATOM 2166 O O . TYR A 1 266 ? -3.104 0.773 1.378 1.00 88.12 266 TYR A O 1
ATOM 2174 N N . GLY A 1 267 ? -2.558 2.696 0.351 1.00 91.75 267 GLY A N 1
ATOM 2175 C CA . GLY A 1 267 ? -1.130 2.617 0.626 1.00 91.75 267 GLY A CA 1
ATOM 2176 C C . GLY A 1 267 ? -0.797 3.016 2.062 1.00 91.75 267 GLY A C 1
ATOM 2177 O O . GLY A 1 267 ? -1.162 4.096 2.507 1.00 91.75 267 GLY A O 1
ATOM 2178 N N . ASN A 1 268 ? -0.086 2.140 2.770 1.00 94.44 268 ASN A N 1
ATOM 2179 C CA . ASN A 1 268 ? 0.420 2.358 4.128 1.00 94.44 268 ASN A CA 1
ATOM 2180 C C . ASN A 1 268 ? 1.879 1.889 4.182 1.00 94.44 268 ASN A C 1
ATOM 2182 O O . ASN A 1 268 ? 2.239 0.941 3.466 1.00 94.44 268 ASN A O 1
ATOM 2186 N N . ALA A 1 269 ? 2.715 2.524 5.003 1.00 94.62 269 ALA A N 1
ATOM 2187 C CA . ALA A 1 269 ? 4.155 2.268 5.026 1.00 94.62 269 ALA A CA 1
ATOM 2188 C C . ALA A 1 269 ? 4.694 2.057 6.443 1.00 94.62 269 ALA A C 1
ATOM 2190 O O . ALA A 1 269 ? 4.724 2.967 7.261 1.00 94.62 269 ALA A O 1
ATOM 2191 N N . LEU A 1 270 ? 5.274 0.878 6.691 1.00 94.12 270 LEU A N 1
ATOM 2192 C CA . LEU A 1 270 ? 6.120 0.667 7.863 1.00 94.12 270 LEU A CA 1
ATOM 2193 C C . LEU A 1 270 ? 7.559 1.087 7.538 1.00 94.12 270 LEU A C 1
ATOM 2195 O O . LEU A 1 270 ? 8.267 0.401 6.798 1.00 94.12 270 LEU A O 1
ATOM 2199 N N . LEU A 1 271 ? 7.998 2.212 8.099 1.00 94.12 271 LEU A N 1
ATOM 2200 C CA . LEU A 1 271 ? 9.342 2.743 7.881 1.00 94.12 271 LEU A CA 1
ATOM 2201 C C . LEU A 1 271 ? 10.317 2.212 8.931 1.00 94.12 271 LEU A C 1
ATOM 2203 O O . LEU A 1 271 ? 10.376 2.708 10.053 1.00 94.12 271 LEU A O 1
ATOM 2207 N N . VAL A 1 272 ? 11.123 1.223 8.547 1.00 91.31 272 VAL A N 1
ATOM 2208 C CA . VAL A 1 272 ? 12.135 0.626 9.429 1.00 91.31 272 VAL A CA 1
ATOM 2209 C C . VAL A 1 272 ? 13.490 1.310 9.226 1.00 91.31 272 VAL A C 1
ATOM 2211 O O . VAL A 1 272 ? 13.952 1.533 8.103 1.00 91.31 272 VAL A O 1
ATOM 2214 N N . GLY A 1 273 ? 14.148 1.668 10.325 1.00 87.94 273 GLY A N 1
ATOM 2215 C CA . GLY A 1 273 ? 15.486 2.247 10.308 1.00 87.94 273 GLY A CA 1
ATOM 2216 C C . GLY A 1 273 ? 15.992 2.550 11.710 1.00 87.94 273 GLY A C 1
ATOM 2217 O O . GLY A 1 273 ? 15.221 2.599 12.664 1.00 87.94 273 GLY A O 1
ATOM 2218 N N . MET A 1 274 ? 17.300 2.772 11.829 1.00 88.25 274 MET A N 1
ATOM 2219 C CA . MET A 1 274 ? 17.897 3.233 13.082 1.00 88.25 274 MET A CA 1
ATOM 2220 C C . MET A 1 274 ? 17.360 4.624 13.445 1.00 88.25 274 MET A C 1
ATOM 2222 O O . MET A 1 274 ? 17.110 5.454 12.560 1.00 88.25 274 MET A O 1
ATOM 2226 N N . GLY A 1 275 ? 17.216 4.898 14.743 1.00 86.44 275 GLY A N 1
ATOM 2227 C CA . GLY A 1 275 ? 16.868 6.232 15.234 1.00 86.44 275 GLY A CA 1
ATOM 2228 C C . GLY A 1 275 ? 17.835 7.291 14.691 1.00 86.44 275 GLY A C 1
ATOM 2229 O O . GLY A 1 275 ? 19.037 7.053 14.600 1.00 86.44 275 GLY A O 1
ATOM 2230 N N . GLY A 1 276 ? 17.304 8.443 14.276 1.00 84.25 276 GLY A N 1
ATOM 2231 C CA . GLY A 1 276 ? 18.094 9.516 13.656 1.00 84.25 276 GLY A CA 1
ATOM 2232 C C . GLY A 1 276 ? 18.318 9.379 12.144 1.00 84.25 276 GLY A C 1
ATOM 2233 O O . GLY A 1 276 ? 18.875 10.285 11.539 1.00 84.25 276 GLY A O 1
ATOM 2234 N N . SER A 1 277 ? 17.822 8.318 11.494 1.00 87.31 277 SER A N 1
ATOM 2235 C CA . SER A 1 277 ? 17.882 8.161 10.024 1.00 87.31 277 SER A CA 1
ATOM 2236 C C . SER A 1 277 ? 16.954 9.102 9.232 1.00 87.31 277 SER A C 1
ATOM 2238 O O . SER A 1 277 ? 16.869 9.004 8.010 1.00 87.31 277 SER A O 1
ATOM 2240 N N . GLY A 1 278 ? 16.232 10.000 9.911 1.00 91.38 278 GLY A N 1
ATOM 2241 C CA . GLY A 1 278 ? 15.403 11.030 9.281 1.00 91.38 278 GLY A CA 1
ATOM 2242 C C . GLY A 1 278 ? 14.037 10.564 8.771 1.00 91.38 278 GLY A C 1
ATOM 2243 O O . GLY A 1 278 ? 13.350 11.358 8.143 1.00 91.38 278 GLY A O 1
ATOM 2244 N N . ARG A 1 279 ? 13.598 9.322 9.045 1.00 93.50 279 ARG A N 1
ATOM 2245 C CA . ARG A 1 279 ? 12.309 8.771 8.556 1.00 93.50 279 ARG A CA 1
ATOM 2246 C C . ARG A 1 279 ? 11.124 9.705 8.783 1.00 93.50 279 ARG A C 1
ATOM 2248 O O . ARG A 1 279 ? 10.418 10.009 7.835 1.00 93.50 279 ARG A O 1
ATOM 2255 N N . GLN A 1 280 ? 10.958 10.192 10.011 1.00 93.19 280 GLN A N 1
ATOM 2256 C CA . GLN A 1 280 ? 9.871 11.106 10.366 1.00 93.19 280 GLN A CA 1
ATOM 2257 C C . GLN A 1 280 ? 9.931 12.398 9.543 1.00 93.19 280 GLN A C 1
ATOM 2259 O O . GLN A 1 280 ? 8.938 12.789 8.941 1.00 93.19 280 GLN A O 1
ATOM 2264 N N . SER A 1 281 ? 11.104 13.028 9.454 1.00 94.62 281 SER A N 1
ATOM 2265 C CA . SER A 1 281 ? 11.285 14.279 8.715 1.00 94.62 281 SER A CA 1
ATOM 2266 C C . SER A 1 281 ? 11.092 14.113 7.205 1.00 94.62 281 SER A C 1
ATOM 2268 O O . SER A 1 281 ? 10.489 14.973 6.568 1.00 94.62 281 SER A O 1
ATOM 2270 N N . LEU A 1 282 ? 11.549 12.995 6.630 1.00 95.88 282 LEU A N 1
ATOM 2271 C CA . LEU A 1 282 ? 11.327 12.675 5.217 1.00 95.88 282 LEU A CA 1
ATOM 2272 C C . LEU A 1 282 ? 9.847 12.391 4.929 1.00 95.88 282 LEU A C 1
ATOM 2274 O O . LEU A 1 282 ? 9.359 12.796 3.879 1.00 95.88 282 LEU A O 1
ATOM 2278 N N . THR A 1 283 ? 9.116 11.760 5.856 1.00 96.19 283 THR A N 1
ATOM 2279 C CA . THR A 1 283 ? 7.659 11.585 5.735 1.00 96.19 283 THR A CA 1
ATOM 2280 C C . THR A 1 283 ? 6.925 12.916 5.805 1.00 96.19 283 THR A C 1
ATOM 2282 O O . THR A 1 283 ? 6.048 13.156 4.983 1.00 96.19 283 THR A O 1
ATOM 2285 N N . THR A 1 284 ? 7.306 13.805 6.725 1.00 95.62 284 THR A N 1
ATOM 2286 C CA . THR A 1 284 ? 6.750 15.165 6.808 1.00 95.62 284 THR A CA 1
ATOM 2287 C C . THR A 1 284 ? 6.949 15.930 5.503 1.00 95.62 284 THR A C 1
ATOM 2289 O O . THR A 1 284 ? 6.007 16.529 4.989 1.00 95.62 284 THR A O 1
ATOM 2292 N N . LEU A 1 285 ? 8.157 15.868 4.933 1.00 95.56 285 LEU A N 1
ATOM 2293 C CA . LEU A 1 285 ? 8.455 16.497 3.649 1.00 95.56 285 LEU A CA 1
ATOM 2294 C C . LEU A 1 285 ? 7.639 15.868 2.510 1.00 95.56 285 LEU A C 1
ATOM 2296 O O . LEU A 1 285 ? 7.034 16.590 1.726 1.00 95.56 285 LEU A O 1
ATOM 2300 N N . ALA A 1 286 ? 7.565 14.536 2.441 1.00 95.94 286 ALA A N 1
ATOM 2301 C CA . ALA A 1 286 ? 6.786 13.831 1.424 1.00 95.94 286 ALA A CA 1
ATOM 2302 C C . ALA A 1 286 ? 5.282 14.150 1.509 1.00 95.94 286 ALA A C 1
ATOM 2304 O O . ALA A 1 286 ? 4.647 14.366 0.479 1.00 95.94 286 ALA A O 1
ATOM 2305 N N . ALA A 1 287 ? 4.716 14.231 2.717 1.00 95.44 287 ALA A N 1
ATOM 2306 C CA . ALA A 1 287 ? 3.327 14.637 2.925 1.00 95.44 287 ALA A CA 1
ATOM 2307 C C . ALA A 1 287 ? 3.091 16.068 2.419 1.00 95.44 287 ALA A C 1
ATOM 2309 O O . ALA A 1 287 ? 2.135 16.303 1.683 1.00 95.44 287 ALA A O 1
ATOM 2310 N N . HIS A 1 288 ? 4.009 16.996 2.712 1.00 93.81 288 HIS A N 1
ATOM 2311 C CA . HIS A 1 288 ? 3.939 18.362 2.196 1.00 93.81 288 HIS A CA 1
ATOM 2312 C C . HIS A 1 288 ? 4.009 18.412 0.662 1.00 93.81 288 HIS A C 1
ATOM 2314 O O . HIS A 1 288 ? 3.167 19.047 0.033 1.00 93.81 288 HIS A O 1
ATOM 2320 N N . MET A 1 289 ? 4.950 17.683 0.051 1.00 93.00 289 MET A N 1
ATOM 2321 C CA . MET A 1 289 ? 5.088 17.583 -1.410 1.00 93.00 289 MET A CA 1
ATOM 2322 C C . MET A 1 289 ? 3.845 16.988 -2.083 1.00 93.00 289 MET A C 1
ATOM 2324 O O . MET A 1 289 ? 3.524 17.333 -3.218 1.00 93.00 289 MET A O 1
ATOM 2328 N N . ALA A 1 290 ? 3.143 16.081 -1.401 1.00 92.56 290 ALA A N 1
ATOM 2329 C CA . ALA A 1 290 ? 1.887 15.508 -1.871 1.00 92.56 290 ALA A CA 1
ATOM 2330 C C . ALA A 1 290 ? 0.661 16.384 -1.563 1.00 92.56 290 ALA A C 1
ATOM 2332 O O . ALA A 1 290 ? -0.439 16.025 -1.974 1.00 92.56 290 ALA A O 1
ATOM 2333 N N . THR A 1 291 ? 0.825 17.519 -0.872 1.00 93.19 291 THR A N 1
ATOM 2334 C CA . THR A 1 291 ? -0.263 18.367 -0.345 1.00 93.19 291 THR A CA 1
ATOM 2335 C C . THR A 1 291 ? -1.216 17.622 0.599 1.00 93.19 291 THR A C 1
ATOM 2337 O O . THR A 1 291 ? -2.416 17.883 0.629 1.00 93.19 291 THR A O 1
ATOM 2340 N N . PHE A 1 292 ? -0.686 16.660 1.358 1.00 95.19 292 PHE A N 1
ATOM 2341 C CA . PHE A 1 292 ? -1.444 15.883 2.337 1.00 95.19 292 PHE A CA 1
ATOM 2342 C C . PHE A 1 292 ? -1.298 16.505 3.723 1.00 95.19 292 PHE A C 1
ATOM 2344 O O . PHE A 1 292 ? -0.232 17.000 4.097 1.00 95.19 292 PHE A O 1
ATOM 2351 N N . GLU A 1 293 ? -2.365 16.430 4.511 1.00 95.69 293 GLU A N 1
ATOM 2352 C CA . GLU A 1 293 ? -2.344 16.858 5.904 1.00 95.69 293 GLU A CA 1
ATOM 2353 C C . GLU A 1 293 ? -1.539 15.862 6.741 1.00 95.69 293 GLU A C 1
ATOM 2355 O O . GLU A 1 293 ? -1.798 14.658 6.718 1.00 95.69 293 GLU A O 1
ATOM 2360 N N . LEU A 1 294 ? -0.562 16.350 7.502 1.00 95.44 294 LEU A N 1
ATOM 2361 C CA . LEU A 1 294 ? 0.202 15.508 8.416 1.00 95.44 294 LEU A CA 1
ATOM 2362 C C . LEU A 1 294 ? -0.466 15.508 9.791 1.00 95.44 294 LEU A C 1
ATOM 2364 O O . LEU A 1 294 ? -0.501 16.530 10.476 1.00 95.44 294 LEU A O 1
ATOM 2368 N N . PHE A 1 295 ? -0.929 14.343 10.227 1.00 96.38 295 PHE A N 1
ATOM 2369 C CA . PHE A 1 295 ? -1.427 14.130 11.577 1.00 96.38 295 PHE A CA 1
ATOM 2370 C C . PHE A 1 295 ? -0.379 13.372 12.393 1.00 96.38 295 PHE A C 1
ATOM 2372 O O . PHE A 1 295 ? 0.067 12.294 12.008 1.00 96.38 295 PHE A O 1
ATOM 2379 N N . SER A 1 296 ? 0.028 13.923 13.533 1.00 93.31 296 SER A N 1
ATOM 2380 C CA . SER A 1 296 ? 0.962 13.280 14.458 1.00 93.31 296 SER A CA 1
ATOM 2381 C C . SER A 1 296 ? 0.533 13.553 15.894 1.00 93.31 296 SER A C 1
ATOM 2383 O O . SER A 1 296 ? -0.047 14.598 16.187 1.00 93.31 296 SER A O 1
ATOM 2385 N N . ILE A 1 297 ? 0.807 12.607 16.789 1.00 91.88 297 ILE A N 1
ATOM 2386 C CA . ILE A 1 297 ? 0.357 12.669 18.180 1.00 91.88 297 ILE A CA 1
ATOM 2387 C C . ILE A 1 297 ? 1.417 13.321 19.062 1.00 91.88 297 ILE A C 1
ATOM 2389 O O . ILE A 1 297 ? 2.578 12.912 19.097 1.00 91.88 297 ILE A O 1
ATOM 2393 N N . GLU A 1 298 ? 1.001 14.300 19.856 1.00 87.19 298 GLU A N 1
ATOM 2394 C CA . GLU A 1 298 ? 1.868 14.928 20.848 1.00 87.19 298 GLU A CA 1
ATOM 2395 C C . GLU A 1 298 ? 1.637 14.297 22.221 1.00 87.19 298 GLU A C 1
ATOM 2397 O O . GLU A 1 298 ? 0.658 14.578 22.916 1.00 87.19 298 GLU A O 1
ATOM 2402 N N . LEU A 1 299 ? 2.562 13.429 22.638 1.00 86.25 299 LEU A N 1
ATOM 2403 C CA . LEU A 1 299 ? 2.480 12.801 23.950 1.00 86.25 299 LEU A CA 1
ATOM 2404 C C . LEU A 1 299 ? 2.709 13.825 25.065 1.00 86.25 299 LEU A C 1
ATOM 2406 O O . LEU A 1 299 ? 3.827 14.282 25.306 1.00 86.25 299 LEU A O 1
ATOM 2410 N N . SER A 1 300 ? 1.656 14.109 25.825 1.00 86.62 300 SER A N 1
ATOM 2411 C CA . SER A 1 300 ? 1.765 14.792 27.113 1.00 86.62 300 SER A CA 1
ATOM 2412 C C . SER A 1 300 ? 1.992 13.791 28.258 1.00 86.62 300 SER A C 1
ATOM 2414 O O . SER A 1 300 ? 1.789 12.574 28.119 1.00 86.62 300 SER A O 1
ATOM 2416 N N . LYS A 1 301 ? 2.402 14.294 29.434 1.00 84.50 301 LYS A N 1
ATOM 2417 C CA . LYS A 1 301 ? 2.537 13.466 30.650 1.00 84.50 301 LYS A CA 1
ATOM 2418 C C . LYS A 1 301 ? 1.226 12.760 31.018 1.00 84.50 301 LYS A C 1
ATOM 2420 O O . LYS A 1 301 ? 1.272 11.628 31.482 1.00 84.50 301 LYS A O 1
ATOM 2425 N N . ASN A 1 302 ? 0.091 13.399 30.736 1.00 86.31 302 ASN A N 1
ATOM 2426 C CA . ASN A 1 302 ? -1.248 12.905 31.056 1.00 86.31 302 ASN A CA 1
ATOM 2427 C C . ASN A 1 302 ? -1.953 12.275 29.843 1.00 86.31 302 ASN A C 1
ATOM 2429 O O . ASN A 1 302 ? -3.170 12.152 29.852 1.00 86.31 302 ASN A O 1
ATOM 2433 N N . TYR A 1 303 ? -1.211 11.914 28.791 1.00 90.31 303 TYR A N 1
ATOM 2434 C CA . TYR A 1 303 ? -1.794 11.265 27.619 1.00 90.31 303 TYR A CA 1
ATOM 2435 C C . TYR A 1 303 ? -2.237 9.841 27.966 1.00 90.31 303 TYR A C 1
ATOM 2437 O O . TYR A 1 303 ? -1.382 8.976 28.204 1.00 90.31 303 TYR A O 1
ATOM 2445 N N . ASP A 1 304 ? -3.552 9.644 28.014 1.00 91.25 304 ASP A N 1
ATOM 2446 C CA . ASP A 1 304 ? -4.253 8.415 28.370 1.00 91.25 304 ASP A CA 1
ATOM 2447 C C . ASP A 1 304 ? -5.036 7.844 27.168 1.00 91.25 304 ASP A C 1
ATOM 2449 O O . ASP A 1 304 ? -4.962 8.351 26.048 1.00 91.25 304 ASP A O 1
ATOM 2453 N N . ASN A 1 305 ? -5.793 6.765 27.394 1.00 90.94 305 ASN A N 1
ATOM 2454 C CA . ASN A 1 305 ? -6.603 6.148 26.337 1.00 90.94 305 ASN A CA 1
ATOM 2455 C C . ASN A 1 305 ? -7.750 7.036 25.852 1.00 90.94 305 ASN A C 1
ATOM 2457 O O . ASN A 1 305 ? -8.202 6.874 24.721 1.00 90.94 305 ASN A O 1
ATOM 2461 N N . THR A 1 306 ? -8.229 7.952 26.692 1.00 92.50 306 THR A N 1
ATOM 2462 C CA . THR A 1 306 ? -9.274 8.905 26.317 1.00 92.50 306 THR A CA 1
ATOM 2463 C C . THR A 1 306 ? -8.726 9.876 25.278 1.00 92.50 306 THR A C 1
ATOM 2465 O O . THR A 1 306 ? -9.280 9.973 24.187 1.00 92.50 306 THR A O 1
ATOM 2468 N N . ALA A 1 307 ? -7.570 10.487 25.562 1.00 94.19 307 ALA A N 1
ATOM 2469 C CA . ALA A 1 307 ? -6.882 11.381 24.635 1.00 94.19 307 ALA A CA 1
ATOM 2470 C C . ALA A 1 307 ? -6.527 10.685 23.310 1.00 94.19 307 ALA A C 1
ATOM 2472 O O . ALA A 1 307 ? -6.721 11.259 22.242 1.00 94.19 307 ALA A O 1
ATOM 2473 N N . TRP A 1 308 ? -6.078 9.426 23.369 1.00 95.06 308 TRP A N 1
ATOM 2474 C CA . TRP A 1 308 ? -5.843 8.601 22.180 1.00 95.06 308 TRP A CA 1
ATOM 2475 C C . TRP A 1 308 ? -7.094 8.417 21.324 1.00 95.06 308 TRP A C 1
ATOM 2477 O O . TRP A 1 308 ? -7.066 8.648 20.116 1.00 95.06 308 TRP A O 1
ATOM 2487 N N . ARG A 1 309 ? -8.216 8.042 21.942 1.00 94.94 309 ARG A N 1
ATOM 2488 C CA . ARG A 1 309 ? -9.481 7.877 21.221 1.00 94.94 309 ARG A CA 1
ATOM 2489 C C . ARG A 1 309 ? -9.964 9.194 20.622 1.00 94.94 309 ARG A C 1
ATOM 2491 O O . ARG A 1 309 ? -10.436 9.191 19.489 1.00 94.94 309 ARG A O 1
ATOM 2498 N N . ASP A 1 310 ? -9.797 10.309 21.323 1.00 95.25 310 ASP A N 1
ATOM 2499 C CA . ASP A 1 310 ? -10.150 11.631 20.803 1.00 95.25 310 ASP A CA 1
ATOM 2500 C C . ASP A 1 310 ? -9.266 12.038 19.608 1.00 95.25 310 ASP A C 1
ATOM 2502 O O . ASP A 1 310 ? -9.768 12.590 18.625 1.00 95.25 310 ASP A O 1
ATOM 2506 N N . ASP A 1 311 ? -7.971 11.712 19.629 1.00 96.12 311 ASP A N 1
ATOM 2507 C CA . ASP A 1 311 ? -7.077 11.901 18.479 1.00 96.12 311 ASP A CA 1
ATOM 2508 C C . ASP A 1 311 ? -7.515 11.068 17.272 1.00 96.12 311 ASP A C 1
ATOM 2510 O O . ASP A 1 311 ? -7.615 11.601 16.165 1.00 96.12 311 ASP A O 1
ATOM 2514 N N . LEU A 1 312 ? -7.848 9.791 17.481 1.00 96.50 312 LEU A N 1
ATOM 2515 C CA . LEU A 1 312 ? -8.348 8.922 16.415 1.00 96.50 312 LEU A CA 1
ATOM 2516 C C . LEU A 1 312 ? -9.681 9.410 15.839 1.00 96.50 312 LEU A C 1
ATOM 2518 O O . LEU A 1 312 ? -9.881 9.342 14.626 1.00 96.50 312 LEU A O 1
ATOM 2522 N N . LYS A 1 313 ? -10.583 9.941 16.673 1.00 96.81 313 LYS A N 1
ATOM 2523 C CA . LYS A 1 313 ? -11.826 10.560 16.195 1.00 96.81 313 LYS A CA 1
ATOM 2524 C C . LYS A 1 313 ? -11.529 11.722 15.257 1.00 96.81 313 LYS A C 1
ATOM 2526 O O . LYS A 1 313 ? -12.074 11.761 14.157 1.00 96.81 313 LYS A O 1
ATOM 2531 N N . ARG A 1 314 ? -10.639 12.639 15.659 1.00 96.62 314 ARG A N 1
ATOM 2532 C CA . ARG A 1 314 ? -10.233 13.782 14.823 1.00 96.62 314 ARG A CA 1
ATOM 2533 C C . ARG A 1 314 ? -9.611 13.323 13.508 1.00 96.62 314 ARG A C 1
ATOM 2535 O O . ARG A 1 314 ? -9.983 13.829 12.454 1.00 96.62 314 ARG A O 1
ATOM 2542 N N . LEU A 1 315 ? -8.733 12.325 13.567 1.00 97.12 315 LEU A N 1
ATOM 2543 C CA . LEU A 1 315 ? -8.088 11.738 12.397 1.00 97.12 315 LEU A CA 1
ATOM 2544 C C . LEU A 1 315 ? -9.098 11.148 11.397 1.00 97.12 315 LEU A C 1
ATOM 2546 O O . LEU A 1 315 ? -9.028 11.416 10.194 1.00 97.12 315 LEU A O 1
ATOM 2550 N N . LEU A 1 316 ? -10.051 10.349 11.884 1.00 96.50 316 LEU A N 1
ATOM 2551 C CA . LEU A 1 316 ? -11.057 9.703 11.039 1.00 96.50 316 LEU A CA 1
ATOM 2552 C C . LEU A 1 316 ? -12.086 10.703 10.504 1.00 96.50 316 LEU A C 1
ATOM 2554 O O . LEU A 1 316 ? -12.493 10.592 9.353 1.00 96.50 316 LEU A O 1
ATOM 2558 N N . VAL A 1 317 ? -12.467 11.720 11.280 1.00 96.44 317 VAL A N 1
ATOM 2559 C CA . VAL A 1 317 ? -13.337 12.808 10.802 1.00 96.44 317 VAL A CA 1
ATOM 2560 C C . VAL A 1 317 ? -12.650 13.616 9.695 1.00 96.44 317 VAL A C 1
ATOM 2562 O O . VAL A 1 317 ? -13.250 13.842 8.645 1.00 96.44 317 VAL A O 1
ATOM 2565 N N . GLN A 1 318 ? -11.376 13.974 9.869 1.00 95.81 318 GLN A N 1
ATOM 2566 C CA . GLN A 1 318 ? -10.601 14.714 8.868 1.00 95.81 318 GLN A CA 1
ATOM 2567 C C . GLN A 1 318 ? -10.444 13.931 7.550 1.00 95.81 318 GLN A C 1
ATOM 2569 O O . GLN A 1 318 ? -10.674 14.461 6.462 1.00 95.81 318 GLN A O 1
ATOM 2574 N N . SER A 1 319 ? -10.077 12.651 7.632 1.00 95.06 319 SER A N 1
ATOM 2575 C CA . SER A 1 319 ? -9.883 11.810 6.441 1.00 95.06 319 SER A CA 1
ATOM 2576 C C . SER A 1 319 ? -11.202 11.350 5.806 1.00 95.06 319 SER A C 1
ATOM 2578 O O . SER A 1 319 ? -11.323 11.300 4.580 1.00 95.06 319 SER A O 1
ATOM 2580 N N . GLY A 1 320 ? -12.206 11.036 6.625 1.00 93.75 320 GLY A N 1
ATOM 2581 C CA . GLY A 1 320 ? -13.484 10.473 6.200 1.00 93.75 320 GLY A CA 1
ATOM 2582 C C . GLY A 1 320 ? -14.548 11.516 5.878 1.00 93.75 320 GLY A C 1
ATOM 2583 O O . GLY A 1 320 ? -15.051 11.549 4.759 1.00 93.75 320 GLY A O 1
ATOM 2584 N N . GLN A 1 321 ? -14.908 12.366 6.844 1.00 93.75 321 GLN A N 1
ATOM 2585 C CA . GLN A 1 321 ? -15.990 13.345 6.689 1.00 93.75 321 GLN A CA 1
ATOM 2586 C C . GLN A 1 321 ? -15.545 14.546 5.849 1.00 93.75 321 GLN A C 1
ATOM 2588 O O . GLN A 1 321 ? -16.230 14.913 4.897 1.00 93.75 321 GLN A O 1
ATOM 2593 N N . GLU A 1 322 ? -14.386 15.134 6.163 1.00 93.56 322 GLU A N 1
ATOM 2594 C CA . GLU A 1 322 ? -13.847 16.285 5.417 1.00 93.56 322 GLU A CA 1
ATOM 2595 C C . GLU A 1 322 ? -13.176 15.878 4.095 1.00 93.56 322 GLU A C 1
ATOM 2597 O O . GLU A 1 322 ? -12.871 16.739 3.270 1.00 93.56 322 GLU A O 1
ATOM 2602 N N . CYS A 1 323 ? -12.965 14.574 3.878 1.00 91.44 323 CYS A N 1
ATOM 2603 C CA . CYS A 1 323 ? -12.331 14.010 2.685 1.00 91.44 323 CYS A CA 1
ATOM 2604 C C . CYS A 1 323 ? -10.935 14.591 2.388 1.00 91.44 323 CYS A C 1
ATOM 2606 O O . CYS A 1 323 ? -10.553 14.714 1.223 1.00 91.44 323 CYS A O 1
ATOM 2608 N N . LYS A 1 324 ? -10.173 14.964 3.425 1.00 94.44 324 LYS A N 1
ATOM 2609 C CA . LYS A 1 324 ? -8.814 15.490 3.265 1.00 94.44 324 LYS A CA 1
ATOM 2610 C C . LYS A 1 324 ? -7.795 14.347 3.227 1.00 94.44 324 LYS A C 1
ATOM 2612 O O . LYS A 1 324 ? -7.727 13.585 4.198 1.00 94.44 324 LYS A O 1
ATOM 2617 N N . PRO A 1 325 ? -6.969 14.233 2.170 1.00 95.75 325 PRO A N 1
ATOM 2618 C CA . PRO A 1 325 ? -5.842 13.307 2.156 1.00 95.75 325 PRO A CA 1
ATOM 2619 C C . PRO A 1 325 ? -4.932 13.564 3.358 1.00 95.75 325 PRO A C 1
ATOM 2621 O O . PRO A 1 325 ? -4.452 14.681 3.554 1.00 95.75 325 PRO A O 1
ATOM 2624 N N . THR A 1 326 ? -4.749 12.550 4.197 1.00 97.00 326 THR A N 1
ATOM 2625 C CA . THR A 1 326 ? -4.110 12.674 5.507 1.00 97.00 326 THR A CA 1
ATOM 2626 C C . THR A 1 326 ? -3.094 11.554 5.705 1.00 97.00 326 THR A C 1
ATOM 2628 O O . THR A 1 326 ? -3.400 10.381 5.490 1.00 97.00 326 THR A O 1
ATOM 2631 N N . VAL A 1 327 ? -1.892 11.911 6.156 1.00 97.75 327 VAL A N 1
ATOM 2632 C CA . VAL A 1 327 ? -0.851 10.974 6.594 1.00 97.75 327 VAL A CA 1
ATOM 2633 C C . VAL A 1 327 ? -0.809 10.961 8.117 1.00 97.75 327 VAL A C 1
ATOM 2635 O O . VAL A 1 327 ? -0.508 11.980 8.738 1.00 97.75 327 VAL A O 1
ATOM 2638 N N . PHE A 1 328 ? -1.084 9.813 8.725 1.00 97.50 328 PHE A N 1
ATOM 2639 C CA . PHE A 1 328 ? -0.936 9.590 10.154 1.00 97.50 328 PHE A CA 1
ATOM 2640 C C . PHE A 1 328 ? 0.473 9.088 10.477 1.00 97.50 328 PHE A C 1
ATOM 2642 O O . PHE A 1 328 ? 0.773 7.909 10.350 1.00 97.50 328 PHE A O 1
ATOM 2649 N N . LEU A 1 329 ? 1.343 9.986 10.937 1.00 96.62 329 LEU A N 1
ATOM 2650 C CA . LEU A 1 329 ? 2.702 9.637 11.338 1.00 96.62 329 LEU A CA 1
ATOM 2651 C C . LEU A 1 329 ? 2.732 9.155 12.793 1.00 96.62 329 LEU A C 1
ATOM 2653 O O . LEU A 1 329 ? 2.644 9.965 13.726 1.00 96.62 329 LEU A O 1
ATOM 2657 N N . PHE A 1 330 ? 2.939 7.848 12.964 1.00 95.06 330 PHE A N 1
ATOM 2658 C CA . PHE A 1 330 ? 3.012 7.189 14.266 1.00 95.06 330 PHE A CA 1
ATOM 2659 C C . PHE A 1 330 ? 4.350 6.459 14.480 1.00 95.06 330 PHE A C 1
ATOM 2661 O O . PHE A 1 330 ? 4.755 5.607 13.691 1.00 95.06 330 PHE A O 1
ATOM 2668 N N . SER A 1 331 ? 5.053 6.807 15.557 1.00 92.69 331 SER A N 1
ATOM 2669 C CA . SER A 1 331 ? 6.360 6.262 15.941 1.00 92.69 331 SER A CA 1
ATOM 2670 C C . SER A 1 331 ? 6.227 5.230 17.055 1.00 92.69 331 SER A C 1
ATOM 2672 O O . SER A 1 331 ? 5.411 5.371 17.960 1.00 92.69 331 SER A O 1
ATOM 2674 N N . ASP A 1 332 ? 7.138 4.262 17.073 1.00 89.62 332 ASP A N 1
ATOM 2675 C CA . ASP A 1 332 ? 7.383 3.350 18.199 1.00 89.62 332 ASP A CA 1
ATOM 2676 C C . ASP A 1 332 ? 7.513 4.066 19.560 1.00 89.62 332 ASP A C 1
ATOM 2678 O O . ASP A 1 332 ? 6.918 3.642 20.546 1.00 89.62 332 ASP A O 1
ATOM 2682 N N . THR A 1 333 ? 8.213 5.203 19.607 1.00 89.31 333 THR A N 1
ATOM 2683 C CA . THR A 1 333 ? 8.357 6.039 20.813 1.00 89.31 333 THR A CA 1
ATOM 2684 C C . THR A 1 333 ? 7.037 6.602 21.344 1.00 89.31 333 THR A C 1
ATOM 2686 O O . THR A 1 333 ? 6.974 7.010 22.505 1.00 89.31 333 THR A O 1
ATOM 2689 N N . GLN A 1 334 ? 5.984 6.627 20.519 1.00 90.62 334 GLN A N 1
ATOM 2690 C CA . GLN A 1 334 ? 4.656 7.095 20.909 1.00 90.62 334 GLN A CA 1
ATOM 2691 C C . GLN A 1 334 ? 3.773 5.976 21.489 1.00 90.62 334 GLN A C 1
ATOM 2693 O O . GLN A 1 334 ? 2.737 6.265 22.091 1.00 90.62 334 GLN A O 1
ATOM 2698 N N . VAL A 1 335 ? 4.183 4.710 21.363 1.00 91.31 335 VAL A N 1
ATOM 2699 C CA . VAL A 1 335 ? 3.412 3.551 21.826 1.00 91.31 335 VAL A CA 1
ATOM 2700 C C . VAL A 1 335 ? 3.515 3.429 23.344 1.00 91.31 335 VAL A C 1
ATOM 2702 O O . VAL A 1 335 ? 4.535 3.005 23.884 1.00 91.31 335 VAL A O 1
ATOM 2705 N N . LYS A 1 336 ? 2.438 3.786 24.051 1.00 89.50 336 LYS A N 1
ATOM 2706 C CA . LYS A 1 336 ? 2.347 3.622 25.513 1.00 89.50 336 LYS A CA 1
ATOM 2707 C C . LYS A 1 336 ? 1.608 2.357 25.941 1.00 89.50 336 LYS A C 1
ATOM 2709 O O . LYS A 1 336 ? 1.866 1.850 27.029 1.00 89.50 336 LYS A O 1
ATOM 2714 N N . GLN A 1 337 ? 0.653 1.898 25.134 1.00 89.25 337 GLN A N 1
ATOM 2715 C CA . GLN A 1 337 ? -0.232 0.780 25.460 1.00 89.25 337 GLN A CA 1
ATOM 2716 C C . GLN A 1 337 ? -0.450 -0.099 24.231 1.00 89.25 337 GLN A C 1
ATOM 2718 O O . GLN A 1 337 ? -0.538 0.410 23.114 1.00 89.25 337 GLN A O 1
ATOM 2723 N N . GLU A 1 338 ? -0.576 -1.410 24.440 1.00 88.88 338 GLU A N 1
ATOM 2724 C CA . GLU A 1 338 ? -0.795 -2.383 23.360 1.00 88.88 338 GLU A CA 1
ATOM 2725 C C . GLU A 1 338 ? -2.108 -2.127 22.602 1.00 88.88 338 GLU A C 1
ATOM 2727 O O . GLU A 1 338 ? -2.151 -2.282 21.382 1.00 88.88 338 GLU A O 1
ATOM 2732 N N . SER A 1 339 ? -3.137 -1.616 23.290 1.00 91.62 339 SER A N 1
ATOM 2733 C CA . SER A 1 339 ? -4.429 -1.243 22.695 1.00 91.62 339 SER A CA 1
ATOM 2734 C C . SER A 1 339 ? -4.310 -0.221 21.560 1.00 91.62 339 SER A C 1
ATOM 2736 O O . SER A 1 339 ? -5.107 -0.250 20.628 1.00 91.62 339 SER A O 1
ATOM 2738 N N . MET A 1 340 ? -3.296 0.653 21.580 1.00 94.12 340 MET A N 1
ATOM 2739 C CA . MET A 1 340 ? -3.063 1.612 20.491 1.00 94.12 340 MET A CA 1
ATOM 2740 C C . MET A 1 340 ? -2.727 0.889 19.182 1.00 94.12 340 MET A C 1
ATOM 2742 O O . MET A 1 340 ? -3.201 1.268 18.115 1.00 94.12 340 MET A O 1
ATOM 2746 N N . ILE A 1 341 ? -1.940 -0.186 19.260 1.00 93.50 341 ILE A N 1
ATOM 2747 C CA . ILE A 1 341 ? -1.577 -0.996 18.093 1.00 93.50 341 ILE A CA 1
ATOM 2748 C C . ILE A 1 341 ? -2.781 -1.803 17.601 1.00 93.50 341 ILE A C 1
ATOM 2750 O O . ILE A 1 341 ? -2.955 -1.966 16.395 1.00 93.50 341 ILE A O 1
ATOM 2754 N N . GLU A 1 342 ? -3.641 -2.273 18.507 1.00 92.31 342 GLU A N 1
ATOM 2755 C CA . GLU A 1 342 ? -4.908 -2.917 18.140 1.00 92.31 342 GLU A CA 1
ATOM 2756 C C . GLU A 1 342 ? -5.830 -1.961 17.371 1.00 92.31 342 GLU A C 1
ATOM 2758 O O . GLU A 1 342 ? -6.358 -2.330 16.321 1.00 92.31 342 GLU A O 1
ATOM 2763 N N . ASP A 1 343 ? -5.965 -0.716 17.830 1.00 95.25 343 ASP A N 1
ATOM 2764 C CA . ASP A 1 343 ? -6.757 0.309 17.146 1.00 95.25 343 ASP A CA 1
ATOM 2765 C C . ASP A 1 343 ? -6.188 0.637 15.755 1.00 95.25 343 ASP A C 1
ATOM 2767 O O . ASP A 1 343 ? -6.937 0.691 14.778 1.00 95.25 343 ASP A O 1
ATOM 2771 N N . ILE A 1 344 ? -4.862 0.767 15.620 1.00 95.25 344 ILE A N 1
ATOM 2772 C CA . ILE A 1 344 ? -4.209 0.960 14.312 1.00 95.25 344 ILE A CA 1
ATOM 2773 C C . ILE A 1 344 ? -4.454 -0.242 13.394 1.00 95.25 344 ILE A C 1
ATOM 2775 O O . ILE A 1 344 ? -4.762 -0.068 12.216 1.00 95.25 344 ILE A O 1
ATOM 2779 N N . ASN A 1 345 ? -4.380 -1.468 13.917 1.00 93.38 345 ASN A N 1
ATOM 2780 C CA . ASN A 1 345 ? -4.702 -2.666 13.144 1.00 93.38 345 ASN A CA 1
ATOM 2781 C C . ASN A 1 345 ? -6.158 -2.657 12.655 1.00 93.38 345 ASN A C 1
ATOM 2783 O O . ASN A 1 345 ? -6.423 -3.091 11.531 1.00 93.38 345 ASN A O 1
ATOM 2787 N N . ASN A 1 346 ? -7.099 -2.150 13.454 1.00 94.00 346 ASN A N 1
ATOM 2788 C CA . ASN A 1 346 ? -8.491 -1.990 13.032 1.00 94.00 346 ASN A CA 1
ATOM 2789 C C . ASN A 1 346 ? -8.621 -0.949 11.905 1.00 94.00 346 ASN A C 1
ATOM 2791 O O . ASN A 1 346 ? -9.268 -1.228 10.894 1.00 94.00 346 ASN A O 1
ATOM 2795 N N . ILE A 1 347 ? -7.915 0.183 11.995 1.00 94.75 347 ILE A N 1
ATOM 2796 C CA . ILE A 1 347 ? -7.865 1.193 10.922 1.00 94.75 347 ILE A CA 1
ATOM 2797 C C . ILE A 1 347 ? -7.292 0.595 9.627 1.00 94.75 347 ILE A C 1
ATOM 2799 O O . ILE A 1 347 ? -7.884 0.753 8.561 1.00 94.75 347 ILE A O 1
ATOM 2803 N N . LEU A 1 348 ? -6.189 -0.152 9.704 1.00 92.69 348 LEU A N 1
ATOM 2804 C CA . LEU A 1 348 ? -5.541 -0.752 8.532 1.00 92.69 348 LEU A CA 1
ATOM 2805 C C . LEU A 1 348 ? -6.397 -1.835 7.852 1.00 92.69 348 LEU A C 1
ATOM 2807 O O . LEU A 1 348 ? -6.352 -1.982 6.629 1.00 92.69 348 LEU A O 1
ATOM 2811 N N . ASN A 1 349 ? -7.161 -2.614 8.626 1.00 89.75 349 ASN A N 1
ATOM 2812 C CA . ASN A 1 349 ? -7.954 -3.728 8.099 1.00 89.75 349 ASN A CA 1
ATOM 2813 C C . ASN A 1 349 ? -9.378 -3.319 7.700 1.00 89.75 349 ASN A C 1
ATOM 2815 O O . ASN A 1 349 ? -9.844 -3.685 6.618 1.00 89.75 349 ASN A O 1
ATOM 2819 N N . ALA A 1 350 ? -10.072 -2.592 8.576 1.00 88.62 350 ALA A N 1
ATOM 2820 C CA . ALA A 1 350 ? -11.479 -2.238 8.426 1.00 88.62 350 ALA A CA 1
ATOM 2821 C C . ALA A 1 350 ? -11.684 -0.778 8.002 1.00 88.62 350 ALA A C 1
ATOM 2823 O O . ALA A 1 350 ? -12.675 -0.486 7.337 1.00 88.62 350 ALA A O 1
ATOM 2824 N N . GLY A 1 351 ? -10.744 0.119 8.315 1.00 90.19 351 GLY A N 1
ATOM 2825 C CA . GLY A 1 351 ? -10.908 1.562 8.113 1.00 90.19 351 GLY A CA 1
ATOM 2826 C C . GLY A 1 351 ? -11.637 2.274 9.247 1.00 90.19 351 GLY A C 1
ATOM 2827 O O . GLY A 1 351 ? -11.968 3.446 9.106 1.00 90.19 351 GLY A O 1
ATOM 2828 N N . GLU A 1 352 ? -11.908 1.576 10.348 1.00 92.38 352 GLU A N 1
ATOM 2829 C CA . GLU A 1 352 ? -12.616 2.100 11.512 1.00 92.38 352 GLU A CA 1
ATOM 2830 C C . GLU A 1 352 ? -12.112 1.440 12.794 1.00 92.38 352 GLU A C 1
ATOM 2832 O O . GLU A 1 352 ? -11.531 0.355 12.760 1.00 92.38 352 GLU A O 1
ATOM 2837 N N . VAL A 1 353 ? -12.373 2.083 13.931 1.00 93.56 353 VAL A N 1
ATOM 2838 C CA . VAL A 1 353 ? -12.147 1.507 15.259 1.00 93.56 353 VAL A CA 1
ATOM 2839 C C . VAL A 1 353 ? -13.506 1.219 15.906 1.00 93.56 353 VAL A C 1
ATOM 2841 O O . VAL A 1 353 ? -14.318 2.142 16.040 1.00 93.56 353 VAL A O 1
ATOM 2844 N N . PRO A 1 354 ? -13.785 -0.031 16.321 1.00 89.25 354 PRO A N 1
ATOM 2845 C CA . PRO A 1 354 ? -15.064 -0.386 16.928 1.00 89.25 354 PRO A CA 1
ATOM 2846 C C . PRO A 1 354 ? -15.358 0.411 18.203 1.00 89.25 354 PRO A C 1
ATOM 2848 O O . PRO A 1 354 ? -14.491 0.582 19.061 1.00 89.25 354 PRO A O 1
ATOM 2851 N N . ASN A 1 355 ? -16.612 0.843 18.368 1.00 89.31 355 ASN A N 1
ATOM 2852 C CA . ASN A 1 355 ? -17.075 1.599 19.541 1.00 89.31 355 ASN A CA 1
ATOM 2853 C C . ASN A 1 355 ? -16.224 2.852 19.835 1.00 89.31 355 ASN A C 1
ATOM 2855 O O . ASN A 1 355 ? -15.993 3.192 21.002 1.00 89.31 355 ASN A O 1
ATOM 2859 N N . LEU A 1 356 ? -15.710 3.502 18.785 1.00 94.06 356 LEU A N 1
ATOM 2860 C CA . LEU A 1 356 ? -14.986 4.764 18.910 1.00 94.06 356 LEU A CA 1
ATOM 2861 C C . LEU A 1 356 ? -15.951 5.948 19.025 1.00 94.06 356 LEU A C 1
ATOM 2863 O O . LEU A 1 356 ? -15.793 6.769 19.924 1.00 94.06 356 LEU A O 1
ATOM 2867 N N . PHE A 1 357 ? -16.949 6.014 18.140 1.00 94.56 357 PHE A N 1
ATOM 2868 C CA . PHE A 1 357 ? -17.932 7.095 18.084 1.00 94.56 357 PHE A CA 1
ATOM 2869 C C . PHE A 1 357 ? -19.220 6.736 18.829 1.00 94.56 357 PHE A C 1
ATOM 2871 O O . PHE A 1 357 ? -19.710 5.608 18.739 1.00 94.56 357 PHE A O 1
ATOM 2878 N N . ALA A 1 358 ? -19.778 7.707 19.547 1.00 94.31 358 ALA A N 1
ATOM 2879 C CA . ALA A 1 358 ? -21.107 7.610 20.137 1.00 94.31 358 ALA A CA 1
ATOM 2880 C C . ALA A 1 358 ? -22.205 7.792 19.071 1.00 94.31 358 ALA A C 1
ATOM 2882 O O . ALA A 1 358 ? -21.961 8.292 17.973 1.00 94.31 358 ALA A O 1
ATOM 2883 N N . SER A 1 359 ? -23.437 7.375 19.371 1.00 90.94 359 SER A N 1
ATOM 2884 C CA . SER A 1 359 ? -24.548 7.385 18.401 1.00 90.94 359 SER A CA 1
ATOM 2885 C C . SER A 1 359 ? -24.892 8.780 17.862 1.00 90.94 359 SER A C 1
ATOM 2887 O O . SER A 1 359 ? -25.302 8.927 16.709 1.00 90.94 359 SER A O 1
ATOM 2889 N N . ASP A 1 360 ? -24.734 9.807 18.691 1.00 93.69 360 ASP A N 1
ATOM 2890 C CA . ASP A 1 360 ? -24.904 11.210 18.322 1.00 93.69 360 ASP A CA 1
ATOM 2891 C C . ASP A 1 360 ? -23.780 11.693 17.393 1.00 93.69 360 ASP A C 1
ATOM 2893 O O . ASP A 1 360 ? -24.067 12.314 16.370 1.00 93.69 360 ASP A O 1
ATOM 2897 N N . GLU A 1 361 ? -22.524 11.326 17.667 1.00 94.12 361 GLU A N 1
ATOM 2898 C CA . GLU A 1 361 ? -21.379 11.632 16.794 1.00 94.12 361 GLU A CA 1
ATOM 2899 C C . GLU A 1 361 ? -21.512 10.949 15.423 1.00 94.12 361 GLU A C 1
ATOM 2901 O O . GLU A 1 361 ? -21.290 11.577 14.390 1.00 94.12 361 GLU A O 1
ATOM 2906 N N . VAL A 1 362 ? -21.944 9.682 15.391 1.00 92.88 362 VAL A N 1
ATOM 2907 C CA . VAL A 1 362 ? -22.214 8.952 14.138 1.00 92.88 362 VAL A CA 1
ATOM 2908 C C . VAL A 1 362 ? -23.264 9.680 13.296 1.00 92.88 362 VAL A C 1
ATOM 2910 O O . VAL A 1 362 ? -23.110 9.801 12.079 1.00 92.88 362 VAL A O 1
ATOM 2913 N N . SER A 1 363 ? -24.314 10.201 13.936 1.00 91.88 363 SER A N 1
ATOM 2914 C CA . SER A 1 363 ? -25.371 10.952 13.250 1.00 91.88 363 SER A CA 1
ATOM 2915 C C . SER A 1 363 ? -24.829 12.251 12.642 1.00 91.88 363 SER A C 1
ATOM 2917 O O . SER A 1 363 ? -25.072 12.518 11.466 1.00 91.88 363 SER A O 1
ATOM 2919 N N . GLN A 1 364 ? -24.009 13.000 13.388 1.00 93.50 364 GLN A N 1
ATOM 2920 C CA . GLN A 1 364 ? -23.350 14.220 12.897 1.00 93.50 364 GLN A CA 1
ATOM 2921 C C . GLN A 1 364 ? -22.400 13.942 11.722 1.00 93.50 364 GLN A C 1
ATOM 2923 O O . GLN A 1 364 ? -22.380 14.690 10.740 1.00 93.50 364 GLN A O 1
ATOM 2928 N N . ILE A 1 365 ? -21.641 12.842 11.784 1.00 93.94 365 ILE A N 1
ATOM 2929 C CA . ILE A 1 365 ? -20.767 12.405 10.686 1.00 93.94 365 ILE A CA 1
ATOM 2930 C C . ILE A 1 365 ? -21.594 12.143 9.423 1.00 93.94 365 ILE A C 1
ATOM 2932 O O . ILE A 1 365 ? -21.269 12.657 8.347 1.00 93.94 365 ILE A O 1
ATOM 2936 N N . CYS A 1 366 ? -22.694 11.398 9.562 1.00 91.31 366 CYS A N 1
ATOM 2937 C CA . CYS A 1 366 ? -23.592 11.081 8.454 1.00 91.31 366 CYS A CA 1
ATOM 2938 C C . CYS A 1 366 ? -24.230 12.336 7.841 1.00 91.31 366 CYS A C 1
ATOM 2940 O O . CYS A 1 366 ? -24.348 12.421 6.619 1.00 91.31 366 CYS A O 1
ATOM 2942 N N . GLU A 1 367 ? -24.611 13.323 8.653 1.00 90.19 367 GLU A N 1
ATOM 2943 C CA . GLU A 1 367 ? -25.156 14.597 8.169 1.00 90.19 367 GLU A CA 1
ATOM 2944 C C . GLU A 1 367 ? -24.135 15.380 7.334 1.00 90.19 367 GLU A C 1
ATOM 2946 O O . GLU A 1 367 ? -24.453 15.809 6.222 1.00 90.19 367 GLU A O 1
ATOM 2951 N N . GLY A 1 368 ? -22.889 15.500 7.805 1.00 89.62 368 GLY A N 1
ATOM 2952 C CA . GLY A 1 368 ? -21.847 16.211 7.052 1.00 89.62 368 GLY A CA 1
ATOM 2953 C C . GLY A 1 368 ? -21.436 15.516 5.747 1.00 89.62 368 GLY A C 1
ATOM 2954 O O . GLY A 1 368 ? -21.014 16.179 4.802 1.00 89.62 368 GLY A O 1
ATOM 2955 N N . LEU A 1 369 ? -21.628 14.198 5.639 1.00 90.44 369 LEU A N 1
ATOM 2956 C CA . LEU A 1 369 ? -21.328 13.437 4.423 1.00 90.44 369 LEU A CA 1
ATOM 2957 C C . LEU A 1 369 ? -22.394 13.538 3.326 1.00 90.44 369 LEU A C 1
ATOM 2959 O O . LEU A 1 369 ? -22.152 13.072 2.212 1.00 90.44 369 LEU A O 1
ATOM 2963 N N . GLN A 1 370 ? -23.561 14.140 3.582 1.00 86.69 370 GLN A N 1
ATOM 2964 C CA . GLN A 1 370 ? -24.652 14.190 2.597 1.00 86.69 370 GLN A CA 1
ATOM 2965 C C . GLN A 1 370 ? -24.249 14.868 1.281 1.00 86.69 370 GLN A C 1
ATOM 2967 O O . GLN A 1 370 ? -24.695 14.448 0.211 1.00 86.69 370 GLN A O 1
ATOM 2972 N N . GLY A 1 371 ? -23.404 15.904 1.342 1.00 87.19 371 GLY A N 1
ATOM 2973 C CA . GLY A 1 371 ? -22.862 16.554 0.146 1.00 87.19 371 GLY A CA 1
ATOM 2974 C C . GLY A 1 371 ? -22.038 15.577 -0.693 1.00 87.19 371 GLY A C 1
ATOM 2975 O O . GLY A 1 371 ? -22.310 15.390 -1.878 1.00 87.19 371 GLY A O 1
ATOM 2976 N N . LYS A 1 372 ? -21.109 14.864 -0.046 1.00 87.75 372 LYS A N 1
ATOM 2977 C CA . LYS A 1 372 ? -20.242 13.884 -0.706 1.00 87.75 372 LYS A CA 1
ATOM 2978 C C . LYS A 1 372 ? -21.009 12.675 -1.235 1.00 87.75 372 LYS A C 1
ATOM 2980 O O . LYS A 1 372 ? -20.723 12.203 -2.332 1.00 87.75 372 LYS A O 1
ATOM 2985 N N . ALA A 1 373 ? -22.015 12.201 -0.503 1.00 88.44 373 ALA A N 1
ATOM 2986 C CA . ALA A 1 373 ? -22.877 11.107 -0.944 1.00 88.44 373 ALA A CA 1
ATOM 2987 C C . ALA A 1 373 ? -23.559 11.428 -2.284 1.00 88.44 373 ALA A C 1
ATOM 2989 O O . ALA A 1 373 ? -23.584 10.584 -3.178 1.00 88.44 373 ALA A O 1
ATOM 2990 N N . LYS A 1 374 ? -24.028 12.672 -2.463 1.00 87.44 374 LYS A N 1
ATOM 2991 C CA . LYS A 1 374 ? -24.601 13.135 -3.736 1.00 87.44 374 LYS A CA 1
ATOM 2992 C C . LYS A 1 374 ? -23.562 13.193 -4.856 1.00 87.44 374 LYS A C 1
ATOM 2994 O O . LYS A 1 374 ? -23.871 12.772 -5.966 1.00 87.44 374 LYS A O 1
ATOM 2999 N N . GLU A 1 375 ? -22.345 13.664 -4.578 1.00 87.88 375 GLU A N 1
ATOM 3000 C CA . GLU A 1 375 ? -21.251 13.706 -5.566 1.00 87.88 375 GLU A CA 1
ATOM 3001 C C . GLU A 1 375 ? -20.848 12.314 -6.064 1.00 87.88 375 GLU A C 1
ATOM 3003 O O . GLU A 1 375 ? -20.604 12.127 -7.252 1.00 87.88 375 GLU A O 1
ATOM 3008 N N . VAL A 1 376 ? -20.801 11.329 -5.164 1.00 85.75 376 VAL A N 1
ATOM 3009 C CA . VAL A 1 376 ? -20.443 9.936 -5.485 1.00 85.75 376 VAL A CA 1
ATOM 3010 C C . VAL A 1 376 ? -21.629 9.173 -6.107 1.00 85.75 376 VAL A C 1
ATOM 3012 O O . VAL A 1 376 ? -21.490 8.026 -6.524 1.00 85.75 376 VAL A O 1
ATOM 3015 N N . GLY A 1 377 ? -22.803 9.805 -6.217 1.00 85.44 377 GLY A N 1
ATOM 3016 C CA . GLY A 1 377 ? -23.998 9.203 -6.809 1.00 85.44 377 GLY A CA 1
ATOM 3017 C C . GLY A 1 377 ? -24.670 8.158 -5.915 1.00 85.44 377 GLY A C 1
ATOM 3018 O O . GLY A 1 377 ? -25.389 7.293 -6.417 1.00 85.44 377 GLY A O 1
ATOM 3019 N N . LEU A 1 378 ? -24.451 8.219 -4.597 1.00 85.06 378 LEU A N 1
ATOM 3020 C CA . LEU A 1 378 ? -25.098 7.330 -3.640 1.00 85.06 378 LEU A CA 1
ATOM 3021 C C . LEU A 1 378 ? -26.582 7.711 -3.517 1.00 85.06 378 LEU A C 1
ATOM 3023 O O . LEU A 1 378 ? -26.930 8.737 -2.935 1.00 85.06 378 LEU A O 1
ATOM 3027 N N . GLN A 1 379 ? -27.458 6.890 -4.100 1.00 75.38 379 GLN A N 1
ATOM 3028 C CA . GLN A 1 379 ? -28.906 7.138 -4.118 1.00 75.38 379 GLN A CA 1
ATOM 3029 C C . GLN A 1 379 ? -29.576 6.822 -2.773 1.00 75.38 379 GLN A C 1
ATOM 3031 O O . GLN A 1 379 ? -30.558 7.465 -2.406 1.00 75.38 379 GLN A O 1
ATOM 3036 N N . GLU A 1 380 ? -29.039 5.855 -2.025 1.00 77.44 380 GLU A N 1
ATOM 3037 C CA . GLU A 1 380 ? -29.541 5.470 -0.706 1.00 77.44 380 GLU A CA 1
ATOM 3038 C C . GLU A 1 380 ? -28.776 6.190 0.408 1.00 77.44 380 GLU A C 1
ATOM 3040 O O . GLU A 1 380 ? -27.600 5.925 0.649 1.00 77.44 380 GLU A O 1
ATOM 3045 N N . THR A 1 381 ? -29.462 7.065 1.144 1.00 81.69 381 THR A N 1
ATOM 3046 C CA . THR A 1 381 ? -28.901 7.809 2.286 1.00 81.69 381 THR A CA 1
ATOM 3047 C C . THR A 1 381 ? -29.302 7.193 3.628 1.00 81.69 381 THR A C 1
ATOM 3049 O O . THR A 1 381 ? -29.597 7.908 4.587 1.00 81.69 381 THR A O 1
ATOM 3052 N N . THR A 1 382 ? -29.385 5.862 3.707 1.00 88.12 382 THR A N 1
ATOM 3053 C CA . THR A 1 382 ? -29.629 5.190 4.992 1.00 88.12 382 THR A CA 1
ATOM 3054 C C . THR A 1 382 ? -28.424 5.401 5.920 1.00 88.12 382 THR A C 1
ATOM 3056 O O . THR A 1 382 ? -27.296 5.476 5.427 1.00 88.12 382 THR A O 1
ATOM 3059 N N . PRO A 1 383 ? -28.600 5.463 7.256 1.00 86.31 383 PRO A N 1
ATOM 3060 C CA . PRO A 1 383 ? -27.473 5.638 8.179 1.00 86.31 383 PRO A CA 1
ATOM 3061 C C . PRO A 1 383 ? -26.359 4.601 7.980 1.00 86.31 383 PRO A C 1
ATOM 3063 O O . PRO A 1 383 ? -25.181 4.940 8.008 1.00 86.31 383 PRO A O 1
ATOM 3066 N N . ALA A 1 384 ? -26.722 3.349 7.683 1.00 88.12 384 ALA A N 1
ATOM 3067 C CA . ALA A 1 384 ? -25.762 2.286 7.390 1.00 88.12 384 ALA A CA 1
ATOM 3068 C C . ALA A 1 384 ? -24.981 2.529 6.084 1.00 88.12 384 ALA A C 1
ATOM 3070 O O . ALA A 1 384 ? -23.769 2.314 6.042 1.00 88.12 384 ALA A O 1
ATOM 3071 N N . ALA A 1 385 ? -25.646 3.001 5.023 1.00 90.12 385 ALA A N 1
ATOM 3072 C CA . ALA A 1 385 ? -24.983 3.339 3.763 1.00 90.12 385 ALA A CA 1
ATOM 3073 C C . ALA A 1 385 ? -24.046 4.548 3.922 1.00 90.12 385 ALA A C 1
ATOM 3075 O O . ALA A 1 385 ? -22.922 4.525 3.421 1.00 90.12 385 ALA A O 1
ATOM 3076 N N . MET A 1 386 ? -24.474 5.564 4.676 1.00 91.88 386 MET A N 1
ATOM 3077 C CA . MET A 1 386 ? -23.663 6.745 4.990 1.00 91.88 386 MET A CA 1
ATOM 3078 C C . MET A 1 386 ? -22.437 6.387 5.835 1.00 91.88 386 MET A C 1
ATOM 3080 O O . MET A 1 386 ? -21.337 6.852 5.544 1.00 91.88 386 MET A O 1
ATOM 3084 N N . TRP A 1 387 ? -22.592 5.505 6.826 1.00 92.75 387 TRP A N 1
ATOM 3085 C CA . TRP A 1 387 ? -21.467 4.999 7.612 1.00 92.75 387 TRP A CA 1
ATOM 3086 C C . TRP A 1 387 ? -20.481 4.202 6.756 1.00 92.75 387 TRP A C 1
ATOM 3088 O O . TRP A 1 387 ? -19.273 4.405 6.823 1.00 92.75 387 TRP A O 1
ATOM 3098 N N . ARG A 1 388 ? -20.980 3.340 5.866 1.00 92.69 388 ARG A N 1
ATOM 3099 C CA . ARG A 1 388 ? -20.120 2.619 4.923 1.00 92.69 388 ARG A CA 1
ATOM 3100 C C . ARG A 1 388 ? -19.347 3.575 4.008 1.00 92.69 388 ARG A C 1
ATOM 3102 O O . ARG A 1 388 ? -18.177 3.320 3.727 1.00 92.69 388 ARG A O 1
ATOM 3109 N N . LEU A 1 389 ? -19.980 4.661 3.559 1.00 93.19 389 LEU A N 1
ATOM 3110 C CA . LEU A 1 389 ? -19.313 5.709 2.787 1.00 93.19 389 LEU A CA 1
ATOM 3111 C C . LEU A 1 389 ? -18.216 6.390 3.613 1.00 93.19 389 LEU A C 1
ATOM 3113 O O . LEU A 1 389 ? -17.111 6.553 3.106 1.00 93.19 389 LEU A O 1
ATOM 3117 N N . PHE A 1 390 ? -18.488 6.727 4.877 1.00 95.19 390 PHE A N 1
ATOM 3118 C CA . PHE A 1 390 ? -17.491 7.282 5.797 1.00 95.19 390 PHE A CA 1
ATOM 3119 C C . PHE A 1 390 ? -16.252 6.386 5.892 1.00 95.19 390 PHE A C 1
ATOM 3121 O O . PHE A 1 390 ? -15.147 6.837 5.605 1.00 95.19 390 PHE A O 1
ATOM 3128 N N . VAL A 1 391 ? -16.445 5.097 6.192 1.00 94.81 391 VAL A N 1
ATOM 3129 C CA . VAL A 1 391 ? -15.352 4.118 6.297 1.00 94.81 391 VAL A CA 1
ATOM 3130 C C . VAL A 1 391 ? -14.586 3.997 4.978 1.00 94.81 391 VAL A C 1
ATOM 3132 O O . VAL A 1 391 ? -13.358 3.918 4.968 1.00 94.81 391 VAL A O 1
ATOM 3135 N N . GLN A 1 392 ? -15.282 4.019 3.838 1.00 93.50 392 GLN A N 1
ATOM 3136 C CA . GLN A 1 392 ? -14.633 4.006 2.529 1.00 93.50 392 GLN A CA 1
ATOM 3137 C C . GLN A 1 392 ? -13.754 5.246 2.307 1.00 93.50 392 GLN A C 1
ATOM 3139 O O . GLN A 1 392 ? -12.638 5.090 1.810 1.00 93.50 392 GLN A O 1
ATOM 3144 N N . MET A 1 393 ? -14.228 6.435 2.696 1.00 93.75 393 MET A N 1
ATOM 3145 C CA . MET A 1 393 ? -13.467 7.687 2.596 1.00 93.75 393 MET A CA 1
ATOM 3146 C C . MET A 1 393 ? -12.266 7.700 3.542 1.00 93.75 393 MET A C 1
ATOM 3148 O O . MET A 1 393 ? -11.174 8.081 3.124 1.00 93.75 393 MET A O 1
ATOM 3152 N N . CYS A 1 394 ? -12.419 7.205 4.776 1.00 94.88 394 CYS A N 1
ATOM 3153 C CA . CYS A 1 394 ? -11.288 7.009 5.682 1.00 94.88 394 CYS A CA 1
ATOM 3154 C C . CYS A 1 394 ? -10.225 6.137 5.013 1.00 94.88 394 CYS A C 1
ATOM 3156 O O . CYS A 1 394 ? -9.075 6.537 4.918 1.00 94.88 394 CYS A O 1
ATOM 3158 N N . ARG A 1 395 ? -10.598 4.980 4.455 1.00 93.25 395 ARG A N 1
ATOM 3159 C CA . ARG A 1 395 ? -9.626 4.073 3.823 1.00 93.25 395 ARG A CA 1
ATOM 3160 C C . ARG A 1 395 ? -8.961 4.642 2.571 1.00 93.25 395 ARG A C 1
ATOM 3162 O O . ARG A 1 395 ? -7.846 4.233 2.260 1.00 93.25 395 ARG A O 1
ATOM 3169 N N . SER A 1 396 ? -9.649 5.492 1.808 1.00 91.88 396 SER A N 1
ATOM 3170 C CA . SER A 1 396 ? -9.081 6.070 0.587 1.00 91.88 396 SER A CA 1
ATOM 3171 C C . SER A 1 396 ? -8.159 7.251 0.864 1.00 91.88 396 SER A C 1
ATOM 3173 O O . SER A 1 396 ? -7.215 7.442 0.108 1.00 91.88 396 SER A O 1
ATOM 3175 N N . ASN A 1 397 ? -8.445 8.028 1.912 1.00 94.44 397 ASN A N 1
ATOM 3176 C CA . ASN A 1 397 ? -7.763 9.293 2.187 1.00 94.44 397 ASN A CA 1
ATOM 3177 C C . ASN A 1 397 ? -6.773 9.209 3.353 1.00 94.44 397 ASN A C 1
ATOM 3179 O O . ASN A 1 397 ? -5.962 10.116 3.508 1.00 94.44 397 ASN A O 1
ATOM 3183 N N . LEU A 1 398 ? -6.858 8.180 4.200 1.00 96.25 398 LEU A N 1
ATOM 3184 C CA . LEU A 1 398 ? -5.953 7.980 5.326 1.00 96.25 398 LEU A CA 1
ATOM 3185 C C . LEU A 1 398 ? -4.820 7.025 4.950 1.00 96.25 398 LEU A C 1
ATOM 3187 O O . LEU A 1 398 ? -5.056 5.878 4.568 1.00 96.25 398 LEU A O 1
ATOM 3191 N N . HIS A 1 399 ? -3.595 7.495 5.152 1.00 96.69 399 HIS A N 1
ATOM 3192 C CA . HIS A 1 399 ? -2.368 6.723 5.013 1.00 96.69 399 HIS A CA 1
ATOM 3193 C C . HIS A 1 399 ? -1.661 6.677 6.362 1.00 96.69 399 HIS A C 1
ATOM 3195 O O . HIS A 1 399 ? -1.481 7.722 6.981 1.00 96.69 399 HIS A O 1
ATOM 3201 N N . VAL A 1 400 ? -1.273 5.489 6.816 1.00 95.69 400 VAL A N 1
ATOM 3202 C CA . VAL A 1 400 ? -0.580 5.266 8.095 1.00 95.69 400 VAL A CA 1
ATOM 3203 C C . VAL A 1 400 ? 0.881 4.909 7.858 1.00 95.69 400 VAL A C 1
ATOM 3205 O O . VAL A 1 400 ? 1.153 4.028 6.998 1.00 95.69 400 VAL A O 1
#

InterPro domains:
  IPR024317 Dynein heavy chain, AAA module D4 [PF12780] (243-400)
  IPR026983 Dynein heavy chain [PTHR22878] (1-400)
  IPR027417 P-loop containing nucleoside triphosphate hydrolase [G3DSA:3.40.50.300] (1-400)
  IPR027417 P-loop containing nucleoside triphosphate hydrolase [SSF52540] (8-176)
  IPR027417 P-loop containing nucleoside triphosphate hydrolase [SSF52540] (237-357)
  IPR041589 Dynein heavy chain 3, AAA+ lid domain [PF17857] (99-177)

Radius of gyration: 24.34 Å; chains: 1; bounding box: 57×58×64 Å

Organism: Chrysotila carterae (NCBI:txid13221)

Secondary structure (DSSP, 8-state):
--SS--HHHHHHHHHHHHSEEE-TTT--EEE--S-------PPSBTTBPPPPHHHHTTS-----PPPPHHHHHHHHHHHHHHHHTTS-HHHHHTHHHHHHHHHHHHHHHHHHS--BTTBTT----HHHHHHHHHHHTT--TTT--SHHHHHHHHHHHHHHHTGGG--SHHHHHHHHHHHHHHIIIII---HHHHHSSS-----EES-SSTT----EE---HHHHHHHHHHHHHHHHHH-SS-------HHHHHHHHHHHHHHTSTT--------TTSSHHHHHHHHHHHTTPEEEE----TT--HHHHHHHHHHHHIIIIIS---EEEE--GGG---HHHHHHHHHHHHHSS-TT-S-HHHHHHHHHHTHHHHHHTT-----HHHHHHHHHHHHHHHEE-

pLDDT: mean 91.76, std 4.98, range [56.5, 97.75]